Protein AF-A0A9P6AM26-F1 (afdb_monomer)

pLDDT: mean 72.9, std 22.67, range [26.33, 98.25]

Mean predicted aligned error: 14.66 Å

Sequence (384 aa):
MEQDTLSISVNWSDRNESMECTATVIKPFLPVTKSQVFLVNVHPAPGGIPSPIILKVSDPRFIEDRVSRSGDHPWSLENEVAAAERRAAVMQGDRQDDYDEDNFLDFDEVFWEEYAYRTMQLLFQSELAAYTRLRQLQGDGIPQCYGFGTLHPDIQRPVVPNAHLLDAYFNHDCASHRSDGVIHNDLHANNVIFSPAKPETPSNVYVIDFGHAGLREDESDIDWGECLYVQGDEMRVRRHLSDVGVRDPDPQRPDIFPNAPGAVVWNRWAEGKGRRWCEAAGEQWDGPGGVKLIEPIQWKPRDEVTGWPDARDAGLLAGAAPPRPGSPDFTPLSRDVVEKTELTNYCYEVFQCLGLAILAYNFGMKVDEAGQFEVPSKGEMRPE

InterPro domains:
  IPR011009 Protein kinase-like domain superfamily [SSF56112] (35-217)

Structure (mmCIF, N/CA/C/O backbone):
data_AF-A0A9P6AM26-F1
#
_entry.id   AF-A0A9P6AM26-F1
#
loop_
_atom_site.group_PDB
_atom_site.id
_atom_site.type_symbol
_atom_site.label_atom_id
_atom_site.label_alt_id
_atom_site.label_comp_id
_atom_site.label_asym_id
_atom_site.label_entity_id
_atom_site.label_seq_id
_atom_site.pdbx_PDB_ins_code
_atom_site.Cartn_x
_atom_site.Cartn_y
_atom_site.Cartn_z
_atom_site.occupancy
_atom_site.B_iso_or_equiv
_atom_site.auth_seq_id
_atom_site.auth_comp_id
_atom_site.auth_asym_id
_atom_site.auth_atom_id
_atom_site.pdbx_PDB_model_num
ATOM 1 N N . MET A 1 1 ? 12.545 25.765 12.470 1.00 50.62 1 MET A N 1
ATOM 2 C CA . MET A 1 1 ? 12.497 24.406 11.906 1.00 50.62 1 MET A CA 1
ATOM 3 C C . MET A 1 1 ? 11.560 24.503 10.731 1.00 50.62 1 MET A C 1
ATOM 5 O O . MET A 1 1 ? 10.430 24.932 10.930 1.00 50.62 1 MET A O 1
ATOM 9 N N . GLU A 1 2 ? 12.085 24.297 9.532 1.00 73.06 2 GLU A N 1
ATOM 10 C CA . GLU A 1 2 ? 11.278 24.220 8.315 1.00 73.06 2 GLU A CA 1
ATOM 11 C C . GLU A 1 2 ? 10.359 23.002 8.480 1.00 73.06 2 GLU A C 1
ATOM 13 O O . GLU A 1 2 ? 10.808 21.969 8.974 1.00 73.06 2 GLU A O 1
ATOM 18 N N . GLN A 1 3 ? 9.056 23.172 8.261 1.00 80.19 3 GLN A N 1
ATOM 19 C CA . GLN A 1 3 ? 8.136 22.039 8.321 1.00 80.19 3 GLN A CA 1
ATOM 20 C C . GLN A 1 3 ? 8.298 21.258 7.024 1.00 80.19 3 GLN A C 1
ATOM 22 O O . GLN A 1 3 ? 8.205 21.855 5.955 1.00 80.19 3 GLN A O 1
ATOM 27 N N . ASP A 1 4 ? 8.516 19.950 7.122 1.00 92.50 4 ASP A N 1
ATOM 28 C CA . ASP A 1 4 ? 8.589 19.098 5.941 1.00 92.50 4 ASP A CA 1
ATOM 29 C C . ASP A 1 4 ? 7.206 19.055 5.280 1.00 92.50 4 ASP A C 1
ATOM 31 O O . ASP A 1 4 ? 6.211 18.646 5.888 1.00 92.50 4 ASP A O 1
ATOM 35 N N . THR A 1 5 ? 7.131 19.526 4.039 1.00 95.69 5 THR A N 1
ATOM 36 C CA . THR A 1 5 ? 5.906 19.545 3.237 1.00 95.69 5 THR A CA 1
ATOM 37 C C . THR A 1 5 ? 6.046 18.619 2.043 1.00 95.69 5 THR A C 1
ATOM 39 O O . THR A 1 5 ? 7.083 18.600 1.389 1.00 95.69 5 THR A O 1
ATOM 42 N N . LEU A 1 6 ? 4.981 17.892 1.732 1.00 95.69 6 LEU A N 1
ATOM 43 C CA . LEU A 1 6 ? 4.899 16.947 0.627 1.00 95.69 6 LEU A CA 1
ATOM 44 C C . LEU A 1 6 ? 3.854 17.435 -0.378 1.00 95.69 6 LEU A C 1
ATOM 46 O O . LEU A 1 6 ? 2.752 17.808 0.024 1.00 95.69 6 LEU A O 1
ATOM 50 N N . SER A 1 7 ? 4.164 17.406 -1.671 1.00 96.50 7 SER A N 1
ATOM 51 C CA . SER A 1 7 ? 3.184 17.698 -2.727 1.00 96.50 7 SER A CA 1
ATOM 52 C C . SER A 1 7 ? 2.486 16.406 -3.144 1.00 96.50 7 SER A C 1
ATOM 54 O O . SER A 1 7 ? 3.160 15.449 -3.517 1.00 96.50 7 SER A O 1
ATOM 56 N N . ILE A 1 8 ? 1.157 16.348 -3.068 1.00 96.62 8 ILE A N 1
ATOM 57 C CA . ILE A 1 8 ? 0.370 15.147 -3.385 1.00 96.62 8 ILE A CA 1
ATOM 58 C C . ILE A 1 8 ? -0.806 15.481 -4.307 1.00 96.62 8 ILE A C 1
ATOM 60 O O . ILE A 1 8 ? -1.444 16.516 -4.142 1.00 96.62 8 ILE A O 1
ATOM 64 N N . SER A 1 9 ? -1.141 14.574 -5.219 1.00 96.44 9 SER A N 1
ATOM 65 C CA . SER A 1 9 ? -2.368 14.625 -6.023 1.00 96.44 9 SER A CA 1
ATOM 66 C C . SER A 1 9 ? -3.314 13.545 -5.526 1.00 96.44 9 SER A C 1
ATOM 68 O O . SER A 1 9 ? -2.900 12.393 -5.422 1.00 96.44 9 SER A O 1
ATOM 70 N N . VAL A 1 10 ? -4.549 13.891 -5.161 1.00 95.44 10 VAL A N 1
ATOM 71 C CA . VAL A 1 10 ? -5.476 12.974 -4.477 1.00 95.44 10 VAL A CA 1
ATOM 72 C C . VAL A 1 10 ? -6.801 12.878 -5.222 1.00 95.44 10 VAL A C 1
ATOM 74 O O . VAL A 1 10 ? -7.475 13.887 -5.424 1.00 95.44 10 VAL A O 1
ATOM 77 N N . ASN A 1 11 ? -7.216 11.649 -5.528 1.00 94.56 11 ASN A N 1
ATOM 78 C CA . ASN A 1 11 ? -8.581 11.287 -5.897 1.00 94.56 11 ASN A CA 1
ATOM 79 C C . ASN A 1 11 ? -9.367 10.956 -4.624 1.00 94.56 11 ASN A C 1
ATOM 81 O O . ASN A 1 11 ? -9.056 9.996 -3.914 1.00 94.56 11 ASN A O 1
ATOM 85 N N . TRP A 1 12 ? -10.380 11.758 -4.315 1.00 91.62 12 TRP A N 1
ATOM 86 C CA . TRP A 1 12 ? -11.171 11.597 -3.095 1.00 91.62 12 TRP A CA 1
ATOM 87 C C . TRP A 1 12 ? -12.266 10.546 -3.286 1.00 91.62 12 TRP A C 1
ATOM 89 O O . TRP A 1 12 ? -13.022 10.620 -4.246 1.00 91.62 12 TRP A O 1
ATOM 99 N N . SER A 1 13 ? -12.428 9.609 -2.351 1.00 87.31 13 SER A N 1
ATOM 100 C CA . SER A 1 13 ? -13.360 8.472 -2.488 1.00 87.31 13 SER A CA 1
ATOM 101 C C . SER A 1 13 ? -14.826 8.882 -2.714 1.00 87.31 13 SER A C 1
ATOM 103 O O . SER A 1 13 ? -15.601 8.146 -3.327 1.00 87.31 13 SER A O 1
ATOM 105 N N . ASP A 1 14 ? -15.208 10.071 -2.239 1.00 87.06 14 ASP A N 1
ATOM 106 C CA . ASP A 1 14 ? -16.565 10.615 -2.358 1.00 87.06 14 ASP A CA 1
ATOM 107 C C . ASP A 1 14 ? -16.704 11.685 -3.458 1.00 87.06 14 ASP A C 1
ATOM 109 O O . ASP A 1 14 ? -17.767 12.296 -3.597 1.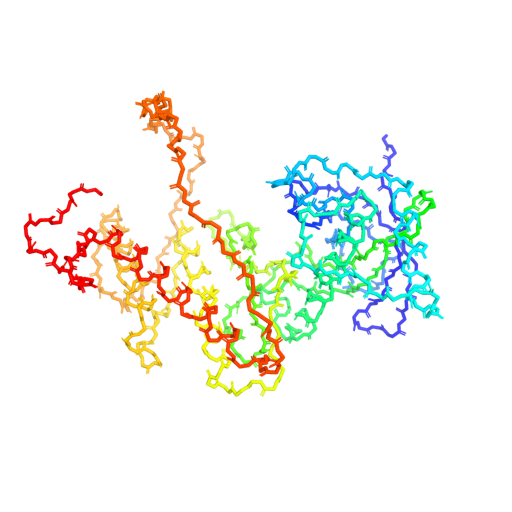00 87.06 14 ASP A O 1
ATOM 113 N N . ARG A 1 15 ? -15.648 11.952 -4.242 1.00 85.19 15 ARG A N 1
ATOM 114 C CA . ARG A 1 15 ? -15.653 12.973 -5.302 1.00 85.19 15 ARG A CA 1
ATOM 115 C C . ARG A 1 15 ? -15.013 12.430 -6.571 1.00 85.19 15 ARG A C 1
ATOM 117 O O . ARG A 1 15 ? -13.936 11.860 -6.541 1.00 85.19 15 ARG A O 1
ATOM 124 N N . ASN A 1 16 ? -15.622 12.689 -7.721 1.00 85.75 16 ASN A N 1
ATOM 125 C CA . ASN A 1 16 ? -15.049 12.289 -9.009 1.00 85.75 16 ASN A CA 1
ATOM 126 C C . ASN A 1 16 ? -14.006 13.304 -9.527 1.00 85.75 16 ASN A C 1
ATOM 128 O O . ASN A 1 16 ? -13.979 13.622 -10.714 1.00 85.75 16 ASN A O 1
ATOM 132 N N . GLU A 1 17 ? -13.215 13.884 -8.622 1.00 88.94 17 GLU A N 1
ATOM 133 C CA . GLU A 1 17 ? -12.269 14.966 -8.902 1.00 88.94 17 GLU A CA 1
ATOM 134 C C . GLU A 1 17 ? -10.922 14.666 -8.237 1.00 88.94 17 GLU A C 1
ATOM 136 O O . GLU A 1 17 ? -10.869 14.367 -7.039 1.00 88.94 17 GLU A O 1
ATOM 141 N N . SER A 1 18 ? -9.843 14.781 -9.017 1.00 92.88 18 SER A N 1
ATOM 142 C CA . SER A 1 18 ? -8.477 14.817 -8.490 1.00 92.88 18 SER A CA 1
ATOM 143 C C . SER A 1 18 ? -8.132 16.236 -8.042 1.00 92.88 18 SER A C 1
ATOM 145 O O . SER A 1 18 ? -8.492 17.205 -8.718 1.00 92.88 18 SER A O 1
ATOM 147 N N . MET A 1 19 ? -7.427 16.369 -6.921 1.00 94.50 19 MET A N 1
ATOM 148 C CA . MET A 1 19 ? -6.996 17.658 -6.390 1.00 94.50 19 MET A CA 1
ATOM 149 C C . MET A 1 19 ? -5.535 17.628 -5.947 1.00 94.50 19 MET A C 1
ATOM 151 O O . MET A 1 19 ? -5.129 16.773 -5.160 1.00 94.50 19 MET A O 1
ATOM 155 N N . GLU A 1 20 ? -4.779 18.631 -6.390 1.00 95.94 20 GLU A N 1
ATOM 156 C CA . GLU A 1 20 ? -3.434 18.909 -5.890 1.00 95.94 20 GLU A CA 1
ATOM 157 C C . GLU A 1 20 ? -3.505 19.491 -4.475 1.00 95.94 20 GLU A C 1
ATOM 159 O O . GLU A 1 20 ? -4.218 20.465 -4.215 1.00 95.94 20 GLU A O 1
ATOM 164 N N . CYS A 1 21 ? -2.753 18.890 -3.562 1.00 95.56 21 CYS A N 1
ATOM 165 C CA . CYS A 1 21 ? -2.689 19.255 -2.158 1.00 95.56 21 CYS A CA 1
ATOM 166 C C . CYS A 1 21 ? -1.232 19.305 -1.685 1.00 95.56 21 CYS A C 1
ATOM 168 O O . CYS A 1 21 ? -0.339 18.653 -2.221 1.00 95.56 21 CYS A O 1
ATOM 170 N N . THR A 1 22 ? -1.002 20.033 -0.602 1.00 96.12 22 THR A N 1
ATOM 171 C CA . THR A 1 22 ? 0.229 19.985 0.179 1.00 96.12 22 THR A CA 1
ATOM 172 C C . THR A 1 22 ? -0.061 19.303 1.508 1.00 96.12 22 THR A C 1
ATOM 174 O O . THR A 1 22 ? -0.995 19.682 2.212 1.00 96.12 22 THR A O 1
ATOM 177 N N . ALA A 1 23 ? 0.732 18.302 1.869 1.00 96.62 23 ALA A N 1
ATOM 178 C CA . ALA A 1 23 ? 0.667 17.629 3.155 1.00 96.62 23 ALA A CA 1
ATOM 179 C C . ALA A 1 23 ? 1.847 18.064 4.031 1.00 96.62 23 ALA A C 1
ATOM 181 O O . ALA A 1 23 ? 3.001 17.789 3.715 1.00 96.62 23 ALA A O 1
ATOM 182 N N . THR A 1 24 ? 1.565 18.735 5.143 1.00 96.75 24 THR A N 1
ATOM 183 C CA . THR A 1 24 ? 2.573 19.098 6.142 1.00 96.75 24 THR A CA 1
ATOM 184 C C . THR A 1 24 ? 2.771 17.933 7.100 1.00 96.75 24 THR A C 1
ATOM 186 O O . THR A 1 24 ? 1.826 17.529 7.785 1.00 96.75 24 THR A O 1
ATOM 189 N N . VAL A 1 25 ? 3.990 17.399 7.175 1.00 95.56 25 VAL A N 1
ATOM 190 C CA . VAL A 1 25 ? 4.318 16.255 8.030 1.00 95.56 25 VAL A CA 1
ATOM 191 C C . VAL A 1 25 ? 4.349 16.685 9.494 1.00 95.56 25 VAL A C 1
ATOM 193 O O . VAL A 1 25 ? 5.102 17.570 9.892 1.00 95.56 25 VAL A O 1
ATOM 196 N N . ILE A 1 26 ? 3.525 16.032 10.314 1.00 94.81 26 ILE A N 1
ATOM 197 C CA . ILE A 1 26 ? 3.546 16.174 11.775 1.00 94.81 26 ILE A CA 1
ATOM 198 C C . ILE A 1 26 ? 4.496 15.143 12.376 1.00 94.81 26 ILE A C 1
ATOM 200 O O . ILE A 1 26 ? 5.293 15.466 13.256 1.00 94.81 26 ILE A O 1
ATOM 204 N N . LYS A 1 27 ? 4.376 13.884 11.939 1.00 92.25 27 LYS A N 1
ATOM 205 C CA . LYS A 1 27 ? 5.141 12.768 12.497 1.00 92.25 27 LYS A CA 1
ATOM 206 C C . LYS A 1 27 ? 5.308 11.637 11.476 1.00 92.25 27 LYS A C 1
ATOM 208 O O . LYS A 1 27 ? 4.296 11.136 10.995 1.00 92.25 27 LYS A O 1
ATOM 213 N N . PRO A 1 28 ? 6.535 11.167 11.201 1.00 91.44 28 PRO A N 1
ATOM 214 C CA . PRO A 1 28 ? 6.749 9.899 10.511 1.00 91.44 28 PRO A CA 1
ATOM 215 C C . PRO A 1 28 ? 6.573 8.710 11.471 1.00 91.44 28 PRO A C 1
ATOM 217 O O . PRO A 1 28 ? 6.929 8.785 12.652 1.00 91.44 28 PRO A O 1
ATOM 220 N N . PHE A 1 29 ? 6.058 7.595 10.960 1.00 86.81 29 PHE A N 1
ATOM 221 C CA . PHE A 1 29 ? 6.019 6.307 11.649 1.00 86.81 29 PHE A CA 1
ATOM 222 C C . PHE A 1 29 ? 7.056 5.373 11.019 1.00 86.81 29 PHE A C 1
ATOM 224 O O . PHE A 1 29 ? 7.062 5.166 9.808 1.00 86.81 29 PHE A O 1
ATOM 231 N N . LEU A 1 30 ? 7.950 4.835 11.850 1.00 75.88 30 LEU A N 1
ATOM 232 C CA . LEU A 1 30 ? 9.010 3.909 11.456 1.00 75.88 30 LEU A CA 1
ATOM 233 C C . LEU A 1 30 ? 9.105 2.761 12.475 1.00 75.88 30 LEU A C 1
ATOM 235 O O . LEU A 1 30 ? 8.914 3.017 13.669 1.00 75.88 30 LEU A O 1
ATOM 239 N N . PRO A 1 31 ? 9.496 1.548 12.048 1.00 59.25 31 PRO A N 1
ATOM 240 C CA . PRO A 1 31 ? 9.542 1.076 10.664 1.00 59.25 31 PRO A CA 1
ATOM 241 C C . PRO A 1 31 ? 8.143 0.665 10.183 1.00 59.25 31 PRO A C 1
ATOM 243 O O . PRO A 1 31 ? 7.320 0.208 10.972 1.00 59.25 31 PRO A O 1
ATOM 246 N N . VAL A 1 32 ? 7.893 0.792 8.886 1.00 65.19 32 VAL A N 1
ATOM 247 C CA . VAL A 1 32 ? 6.760 0.138 8.229 1.00 65.19 32 VAL A CA 1
ATOM 248 C C . VAL A 1 32 ? 7.364 -0.685 7.095 1.00 65.19 32 VAL A C 1
ATOM 250 O O . VAL A 1 32 ? 8.219 -0.197 6.360 1.00 65.19 32 VAL A O 1
ATOM 253 N N . THR A 1 33 ? 7.015 -1.966 7.050 1.00 70.62 33 THR A N 1
ATOM 254 C CA . THR A 1 33 ? 7.727 -3.028 6.318 1.00 70.62 33 THR A CA 1
ATOM 255 C C . THR A 1 33 ? 7.758 -2.798 4.805 1.00 70.62 33 THR A C 1
ATOM 257 O O . THR A 1 33 ? 8.752 -3.104 4.152 1.00 70.62 33 THR A O 1
ATOM 260 N N . LYS A 1 34 ? 6.711 -2.199 4.219 1.00 87.00 34 LYS A N 1
ATOM 261 C CA . LYS A 1 34 ? 6.616 -2.016 2.752 1.00 87.00 34 LYS A CA 1
ATOM 262 C C . LYS A 1 34 ? 6.170 -0.630 2.283 1.00 87.00 34 LYS A C 1
ATOM 264 O O . LYS A 1 34 ? 6.058 -0.386 1.089 1.00 87.00 34 LYS A O 1
ATOM 269 N N . SER A 1 35 ? 5.911 0.300 3.196 1.00 91.19 35 SER A N 1
ATOM 270 C CA . SER A 1 35 ? 5.458 1.661 2.867 1.00 91.19 35 SER A CA 1
ATOM 271 C C . SER A 1 35 ? 6.016 2.663 3.870 1.00 91.19 35 SER A C 1
ATOM 273 O O . SER A 1 35 ? 6.487 2.266 4.926 1.00 91.19 35 SER A O 1
ATOM 275 N N . GLN A 1 36 ? 5.993 3.961 3.569 1.00 92.25 36 GLN A N 1
ATOM 276 C CA . GLN A 1 36 ? 6.189 4.978 4.607 1.00 92.25 36 GLN A CA 1
ATOM 277 C C . GLN A 1 36 ? 4.833 5.455 5.102 1.00 92.25 36 GLN A C 1
ATOM 279 O O . GLN A 1 36 ? 3.920 5.657 4.305 1.00 92.25 36 GLN A O 1
ATOM 284 N N . VAL A 1 37 ? 4.705 5.686 6.404 1.00 93.00 37 VAL A N 1
ATOM 285 C CA . VAL A 1 37 ? 3.462 6.187 6.992 1.00 93.00 37 VAL A CA 1
ATOM 286 C C . VAL A 1 37 ? 3.751 7.484 7.729 1.00 93.00 37 VAL A C 1
ATOM 288 O O . VAL A 1 37 ? 4.703 7.581 8.503 1.00 93.00 37 VAL A O 1
ATOM 291 N N . PHE A 1 38 ? 2.915 8.488 7.500 1.00 93.38 38 PHE A N 1
ATOM 292 C CA . PHE A 1 38 ? 3.043 9.817 8.078 1.00 93.38 38 PHE A CA 1
ATOM 293 C C . PHE A 1 38 ? 1.716 10.249 8.695 1.00 93.38 38 PHE A C 1
ATOM 295 O O . PHE A 1 38 ? 0.657 10.025 8.124 1.00 93.38 38 PHE A O 1
ATOM 302 N N . LEU A 1 39 ? 1.768 10.924 9.838 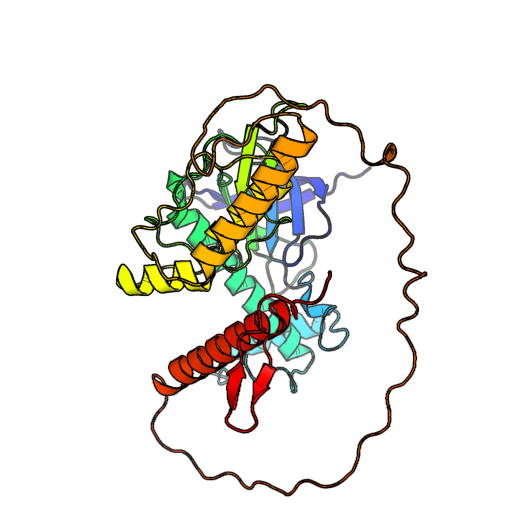1.00 93.88 39 LEU A N 1
ATOM 303 C CA . LEU A 1 39 ? 0.678 11.764 10.318 1.00 93.88 39 LEU A CA 1
ATOM 304 C C . LEU A 1 39 ? 0.868 13.149 9.702 1.00 93.88 39 LEU A C 1
ATOM 306 O O . LEU A 1 39 ? 1.922 13.761 9.904 1.00 93.88 39 LEU A O 1
ATOM 310 N N . VAL A 1 40 ? -0.119 13.643 8.962 1.00 95.69 40 VAL A N 1
ATOM 311 C CA . VAL A 1 40 ? -0.017 14.891 8.194 1.00 95.69 40 VAL A CA 1
ATOM 312 C C . VAL A 1 40 ? -1.230 15.799 8.400 1.00 95.69 40 VAL A C 1
ATOM 314 O O . VAL A 1 40 ? -2.310 15.346 8.779 1.00 95.69 40 VAL A O 1
ATOM 317 N N . ASN A 1 41 ? -1.058 17.090 8.116 1.00 95.69 41 ASN A N 1
ATOM 318 C CA . ASN A 1 41 ? -2.162 18.012 7.833 1.00 95.69 41 ASN A CA 1
ATOM 319 C C . ASN A 1 41 ? -2.200 18.282 6.326 1.00 95.69 41 ASN A C 1
ATOM 321 O O . ASN A 1 41 ? -1.174 18.641 5.754 1.00 95.69 41 ASN A O 1
ATOM 325 N N . VAL A 1 42 ? -3.359 18.130 5.686 1.00 95.75 42 VAL A N 1
ATOM 326 C CA . VAL A 1 42 ? -3.515 18.322 4.233 1.00 95.75 42 VAL A CA 1
ATOM 327 C C . VAL A 1 42 ? -4.109 19.702 3.932 1.00 95.75 42 VAL A C 1
ATOM 329 O O . VAL A 1 42 ? -5.052 20.142 4.591 1.00 95.75 42 VAL A O 1
ATOM 332 N N . HIS A 1 43 ? -3.570 20.394 2.928 1.00 95.31 43 HIS A N 1
ATOM 333 C CA . HIS A 1 43 ? -3.941 21.755 2.546 1.00 95.31 43 HIS A CA 1
ATOM 334 C C . HIS A 1 43 ? -4.033 21.915 1.011 1.00 95.31 43 HIS A C 1
ATOM 336 O O . HIS A 1 43 ? -3.058 21.623 0.329 1.00 95.31 43 HIS A O 1
ATOM 342 N N . PRO A 1 44 ? -5.142 22.432 0.449 1.00 92.94 44 PRO A N 1
ATOM 343 C CA . PRO A 1 44 ? -6.422 22.627 1.120 1.00 92.94 44 PRO A CA 1
ATOM 344 C C . PRO A 1 44 ? -7.043 21.268 1.478 1.00 92.94 44 PRO A C 1
ATOM 346 O O . PRO A 1 44 ? -7.075 20.365 0.651 1.00 92.94 44 PRO A O 1
ATOM 349 N N . ALA A 1 45 ? -7.563 21.121 2.698 1.00 84.00 45 ALA A N 1
ATOM 350 C CA . ALA A 1 45 ? -8.383 19.963 3.036 1.00 84.00 45 ALA A CA 1
ATOM 351 C C . ALA A 1 45 ? -9.792 20.180 2.465 1.00 84.00 45 ALA A C 1
ATOM 353 O O . ALA A 1 45 ? -10.435 21.185 2.801 1.00 84.00 45 ALA A O 1
ATOM 354 N N . PRO A 1 46 ? -10.313 19.273 1.627 1.00 85.50 46 PRO A N 1
ATOM 355 C CA . PRO A 1 46 ? -11.732 19.270 1.329 1.00 85.50 46 PRO A CA 1
ATOM 356 C C . PRO A 1 46 ? -12.548 19.156 2.627 1.00 85.50 46 PRO A C 1
ATOM 358 O O . PRO A 1 46 ? -12.153 18.485 3.580 1.00 85.50 46 PRO A O 1
ATOM 361 N N . GLY A 1 47 ? -13.704 19.823 2.678 1.00 86.88 47 GLY A N 1
ATOM 362 C CA . GLY A 1 47 ? -14.586 19.735 3.844 1.00 86.88 47 GLY A CA 1
ATOM 363 C C . GLY A 1 47 ? -14.967 18.283 4.158 1.00 86.88 47 GLY A C 1
ATOM 364 O O . GLY A 1 47 ? -15.326 17.541 3.243 1.00 86.88 47 GLY A O 1
ATOM 365 N N . GLY A 1 48 ? -14.900 17.914 5.442 1.00 85.88 48 GLY A N 1
ATOM 366 C CA . GLY A 1 48 ? -15.251 16.582 5.951 1.00 85.88 48 GLY A CA 1
ATOM 367 C C . GLY A 1 48 ? -14.066 15.654 6.229 1.00 85.88 48 GLY A C 1
ATOM 368 O O . GLY A 1 48 ? -14.269 14.612 6.838 1.00 85.88 48 GLY A O 1
ATOM 369 N N . ILE A 1 49 ? -12.845 16.028 5.839 1.00 89.62 49 ILE A N 1
ATOM 370 C CA . ILE A 1 49 ? -11.648 15.218 6.100 1.00 89.62 49 ILE A CA 1
ATOM 371 C C . ILE A 1 49 ? -11.051 15.578 7.465 1.00 89.62 49 ILE A C 1
ATOM 373 O O . ILE A 1 49 ? -10.902 16.770 7.764 1.00 89.62 49 ILE A O 1
ATOM 3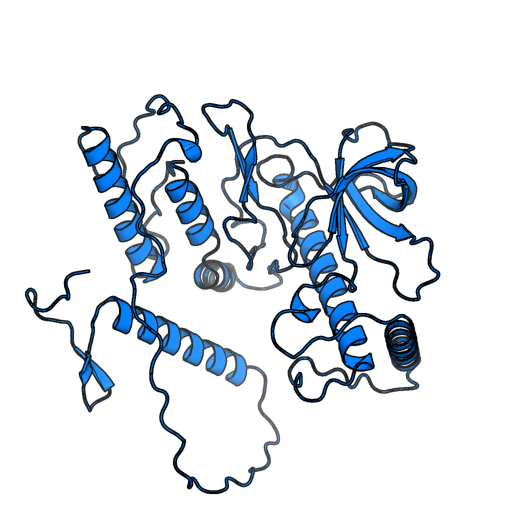77 N N . PRO A 1 50 ? -10.714 14.583 8.304 1.00 91.19 50 PRO A N 1
ATOM 378 C CA . PRO A 1 50 ? -10.082 14.827 9.590 1.00 91.19 50 PRO A CA 1
ATOM 379 C C . PRO A 1 50 ? -8.694 15.446 9.404 1.00 91.19 50 PRO A C 1
ATOM 381 O O . PRO A 1 50 ? -7.979 15.170 8.445 1.00 91.19 50 PRO A O 1
ATOM 384 N N . SER A 1 51 ? -8.305 16.295 10.351 1.00 90.75 51 SER A N 1
ATOM 385 C CA . SER A 1 51 ? -6.950 16.831 10.454 1.00 90.75 51 SER A CA 1
ATOM 386 C C . SER A 1 51 ? -6.540 16.736 11.924 1.00 90.75 51 SER A C 1
ATOM 388 O O . SER A 1 51 ? -7.205 17.349 12.766 1.00 90.75 51 SER A O 1
ATOM 390 N N . PRO A 1 52 ? -5.485 15.980 12.264 1.00 93.94 52 PRO A N 1
ATOM 391 C CA . PRO A 1 52 ? -4.551 15.308 11.353 1.00 93.94 52 PRO A CA 1
ATOM 392 C C . PRO A 1 52 ? -5.109 14.027 10.702 1.00 93.94 52 PRO A C 1
ATOM 394 O O . PRO A 1 52 ? -6.101 13.474 11.171 1.00 93.94 52 PRO A O 1
ATOM 397 N N . ILE A 1 53 ? -4.441 13.554 9.645 1.00 94.12 53 ILE A N 1
ATOM 398 C CA . ILE A 1 53 ? -4.780 12.339 8.881 1.00 94.12 53 ILE A CA 1
ATOM 399 C C . ILE A 1 53 ? -3.532 11.478 8.626 1.00 94.12 53 ILE A C 1
ATOM 401 O O . ILE A 1 53 ? -2.410 11.991 8.649 1.00 94.12 53 ILE A O 1
ATOM 405 N N . ILE A 1 54 ? -3.707 10.175 8.393 1.00 94.50 54 ILE A N 1
ATOM 406 C CA . ILE A 1 54 ? -2.620 9.273 8.005 1.00 94.50 54 ILE A CA 1
ATOM 407 C C . ILE A 1 54 ? -2.414 9.323 6.489 1.00 94.50 54 ILE A C 1
ATOM 409 O O . ILE A 1 54 ? -3.342 9.115 5.714 1.00 94.50 54 ILE A O 1
ATOM 413 N N . LEU A 1 55 ? -1.174 9.558 6.073 1.00 95.38 55 LEU A N 1
ATOM 414 C CA . LEU A 1 55 ? -0.698 9.426 4.702 1.00 95.38 55 LEU A CA 1
ATOM 415 C C . LEU A 1 55 ? 0.225 8.206 4.625 1.00 95.38 55 LEU A C 1
ATOM 417 O O . LEU A 1 55 ? 1.320 8.227 5.186 1.00 95.38 55 LEU A O 1
ATOM 421 N N . LYS A 1 56 ? -0.207 7.155 3.928 1.00 95.50 56 LYS A N 1
ATOM 422 C CA . LYS A 1 56 ? 0.614 5.971 3.627 1.00 95.50 56 LYS A CA 1
ATOM 423 C C . LYS A 1 56 ? 1.136 6.083 2.198 1.00 95.50 56 LYS A C 1
ATOM 425 O O . LYS A 1 56 ? 0.342 6.297 1.292 1.00 95.50 56 LYS A O 1
ATOM 430 N N . VAL A 1 57 ? 2.443 5.949 1.995 1.00 95.88 57 VAL A N 1
ATOM 431 C CA . VAL A 1 57 ? 3.127 6.113 0.705 1.00 95.88 57 VAL A CA 1
ATOM 432 C C . VAL A 1 57 ? 3.817 4.810 0.308 1.00 95.88 57 VAL A C 1
ATOM 434 O O . VAL A 1 57 ? 4.711 4.332 1.011 1.00 95.88 57 VAL A O 1
ATOM 437 N N . SER A 1 58 ? 3.445 4.269 -0.848 1.00 95.56 58 SER A N 1
ATOM 438 C CA . SER A 1 58 ? 4.043 3.076 -1.455 1.00 95.56 58 SER A CA 1
ATOM 439 C C . SER A 1 58 ? 5.174 3.486 -2.404 1.00 95.56 58 SER A C 1
ATOM 441 O O . SER A 1 58 ? 4.990 3.563 -3.619 1.00 95.56 58 SER A O 1
ATOM 443 N N . ASP A 1 59 ? 6.344 3.810 -1.842 1.00 95.44 59 ASP A N 1
ATOM 444 C CA . ASP A 1 59 ? 7.553 4.146 -2.612 1.00 95.44 59 ASP A CA 1
ATOM 445 C C . ASP A 1 59 ? 8.521 2.944 -2.653 1.00 95.44 59 ASP A C 1
ATOM 447 O O . ASP A 1 59 ? 9.023 2.549 -1.594 1.00 95.44 59 ASP A O 1
ATOM 451 N N . PRO A 1 60 ? 8.843 2.403 -3.848 1.00 95.06 60 PRO A N 1
ATOM 452 C CA . PRO A 1 60 ? 9.749 1.261 -4.025 1.00 95.06 60 PRO A CA 1
ATOM 453 C C . PRO A 1 60 ? 11.129 1.398 -3.383 1.00 95.06 60 PRO A C 1
ATOM 455 O O . PRO A 1 60 ? 11.808 0.392 -3.178 1.00 95.06 60 PRO A O 1
ATOM 458 N N . ARG A 1 61 ? 11.571 2.617 -3.052 1.00 93.00 61 ARG A N 1
ATOM 459 C CA . ARG A 1 61 ? 12.841 2.860 -2.346 1.00 93.00 61 ARG A CA 1
ATOM 460 C C . ARG A 1 61 ? 12.901 2.233 -0.959 1.00 93.00 61 ARG A C 1
ATOM 462 O O . ARG A 1 61 ? 13.992 1.959 -0.473 1.00 93.00 61 ARG A O 1
ATOM 469 N N . PHE A 1 62 ? 11.749 2.046 -0.322 1.00 90.44 62 PHE A N 1
ATOM 470 C CA . PHE A 1 62 ? 11.658 1.687 1.093 1.00 90.44 62 PHE A CA 1
ATOM 471 C C . PHE A 1 62 ? 11.052 0.300 1.327 1.00 90.44 62 PHE A C 1
ATOM 473 O O . PHE A 1 62 ? 10.666 -0.006 2.450 1.00 90.44 62 PHE A O 1
ATOM 480 N N . ILE A 1 63 ? 10.961 -0.537 0.290 1.00 90.06 63 ILE A N 1
ATOM 481 C CA . ILE A 1 63 ? 10.556 -1.935 0.457 1.00 90.06 63 ILE A CA 1
ATOM 482 C C . ILE A 1 63 ? 11.623 -2.697 1.265 1.00 90.06 63 ILE A C 1
ATOM 484 O O . ILE A 1 63 ? 12.813 -2.634 0.946 1.00 90.06 63 ILE A O 1
ATOM 488 N N . GLU A 1 64 ? 11.212 -3.423 2.309 1.00 87.56 64 GLU A N 1
ATOM 489 C CA . GLU A 1 64 ? 12.121 -4.197 3.174 1.00 87.56 64 GLU A CA 1
ATOM 490 C C . GLU A 1 64 ? 12.910 -5.294 2.446 1.00 87.56 64 GLU A C 1
ATOM 492 O O . GLU A 1 64 ? 13.980 -5.703 2.910 1.00 87.56 64 GLU A O 1
ATOM 497 N N . ASP A 1 65 ? 12.411 -5.766 1.301 1.00 85.50 65 ASP A N 1
ATOM 498 C CA . ASP A 1 65 ? 13.053 -6.792 0.475 1.00 85.50 65 ASP A CA 1
ATOM 499 C C . ASP A 1 65 ? 14.470 -6.367 0.048 1.00 85.50 65 ASP A C 1
ATOM 501 O O . ASP A 1 65 ? 15.340 -7.217 -0.128 1.00 85.50 65 ASP A O 1
ATOM 505 N N . ARG A 1 66 ? 14.744 -5.053 -0.012 1.00 86.00 66 ARG A N 1
ATOM 506 C CA . ARG A 1 66 ? 16.077 -4.497 -0.312 1.00 86.00 66 ARG A CA 1
ATOM 507 C C . ARG A 1 66 ? 17.141 -4.809 0.740 1.00 86.00 66 ARG A C 1
ATOM 509 O O . ARG A 1 66 ? 18.322 -4.646 0.449 1.00 86.00 66 ARG A O 1
ATOM 516 N N . VAL A 1 67 ? 16.730 -5.193 1.952 1.00 78.44 67 VAL A N 1
ATOM 517 C CA . VAL A 1 67 ? 17.619 -5.402 3.109 1.00 78.44 67 VAL A CA 1
ATOM 518 C C . VAL A 1 67 ? 17.615 -6.861 3.585 1.00 78.44 67 VAL A C 1
ATOM 520 O O . VAL A 1 67 ? 18.521 -7.274 4.304 1.00 78.44 67 VAL A O 1
ATOM 523 N N . SER A 1 68 ? 16.598 -7.663 3.244 1.00 65.06 68 SER A N 1
ATOM 524 C CA . SER A 1 68 ? 16.244 -8.801 4.105 1.00 65.06 68 SER A CA 1
ATOM 525 C C . SER A 1 68 ? 16.581 -10.219 3.625 1.00 65.06 68 SER A C 1
ATOM 527 O O . SER A 1 68 ? 16.553 -11.100 4.485 1.00 65.06 68 SER A O 1
ATOM 529 N N . ARG A 1 69 ? 16.946 -10.516 2.361 1.00 58.59 69 ARG A N 1
ATOM 530 C CA . ARG A 1 69 ? 17.206 -11.931 1.958 1.00 58.59 69 ARG A CA 1
ATOM 531 C C . ARG A 1 69 ? 18.244 -12.219 0.862 1.00 58.59 69 ARG A C 1
ATOM 533 O O . ARG A 1 69 ? 18.763 -13.333 0.856 1.00 58.59 69 ARG A O 1
ATOM 540 N N . SER A 1 70 ? 18.586 -11.272 -0.010 1.00 60.72 70 SER A N 1
ATOM 541 C CA . SER A 1 70 ? 19.304 -11.586 -1.268 1.00 60.72 70 SER A CA 1
ATOM 542 C C . SER A 1 70 ? 20.652 -10.875 -1.432 1.00 60.72 70 SER A C 1
ATOM 544 O O . SER A 1 70 ? 21.349 -11.087 -2.420 1.00 60.72 70 SER A O 1
ATOM 546 N N . GLY A 1 71 ? 21.035 -10.064 -0.446 1.00 71.44 71 GLY A N 1
ATOM 547 C CA . GLY A 1 71 ? 22.100 -9.071 -0.566 1.00 71.44 71 GLY A CA 1
ATOM 548 C C . GLY A 1 71 ? 21.535 -7.656 -0.460 1.00 71.44 71 GLY A C 1
ATOM 549 O O . GLY A 1 71 ? 20.321 -7.457 -0.514 1.00 71.44 71 GLY A O 1
ATOM 550 N N . ASP A 1 72 ? 22.421 -6.682 -0.264 1.00 82.00 72 ASP A N 1
ATOM 551 C CA . ASP A 1 72 ? 22.037 -5.273 -0.255 1.00 82.00 72 ASP A CA 1
ATOM 552 C C . ASP A 1 72 ? 21.795 -4.830 -1.704 1.00 82.00 72 ASP A C 1
ATOM 554 O O . ASP A 1 72 ? 22.736 -4.752 -2.497 1.00 82.00 72 ASP A O 1
ATOM 558 N N . HIS A 1 73 ? 20.543 -4.514 -2.040 1.00 89.62 73 HIS A N 1
ATOM 559 C CA . HIS A 1 73 ? 20.162 -3.919 -3.328 1.00 89.62 73 HIS A CA 1
ATOM 560 C C . HIS A 1 73 ? 19.751 -2.455 -3.111 1.00 89.62 73 HIS A C 1
ATOM 562 O O . HIS A 1 73 ? 18.553 -2.124 -3.122 1.00 89.62 73 HIS A O 1
ATOM 568 N N . PRO A 1 74 ? 20.726 -1.563 -2.826 1.00 92.12 74 PRO A N 1
ATOM 569 C CA . PRO A 1 74 ? 20.434 -0.170 -2.552 1.00 92.12 74 PRO A CA 1
ATOM 570 C C . PRO A 1 74 ? 19.799 0.469 -3.779 1.00 92.12 74 PRO A C 1
ATOM 572 O O . PRO A 1 74 ? 20.220 0.253 -4.913 1.00 92.12 74 PRO A O 1
ATOM 575 N N . TRP A 1 75 ? 18.791 1.294 -3.530 1.00 94.81 75 TRP A N 1
ATOM 576 C CA . TRP A 1 75 ? 18.169 2.060 -4.592 1.00 94.81 75 TRP A CA 1
ATOM 577 C C . TRP A 1 75 ? 19.171 3.008 -5.260 1.00 94.81 75 TRP A C 1
ATOM 579 O O . TRP A 1 75 ? 19.944 3.688 -4.575 1.00 94.81 75 TRP A O 1
ATOM 589 N N . SER A 1 76 ? 19.097 3.113 -6.587 1.00 95.75 76 SER A N 1
ATOM 590 C CA . SER A 1 76 ? 19.793 4.142 -7.359 1.00 95.75 76 SER A CA 1
ATOM 591 C C . SER A 1 76 ? 18.861 4.769 -8.399 1.00 95.75 76 SER A C 1
ATOM 593 O O . SER A 1 76 ? 18.021 4.101 -9.003 1.00 95.75 76 SER A O 1
ATOM 595 N N . LEU A 1 77 ? 19.015 6.078 -8.627 1.00 96.44 77 LEU A N 1
ATOM 596 C CA . LEU A 1 77 ? 18.240 6.784 -9.651 1.00 96.44 77 LEU A CA 1
ATOM 597 C C . LEU A 1 77 ? 18.543 6.249 -11.059 1.00 96.44 77 LEU A C 1
ATOM 599 O O . LEU A 1 77 ? 17.645 6.179 -11.888 1.00 96.44 77 LEU A O 1
ATOM 603 N N . GLU A 1 78 ? 19.795 5.870 -11.320 1.00 97.44 78 GLU A N 1
ATOM 604 C CA . GLU A 1 78 ? 20.230 5.321 -12.608 1.00 97.44 78 GLU A CA 1
ATOM 605 C C . GLU A 1 78 ? 19.502 4.011 -12.933 1.00 97.44 78 GLU A C 1
ATOM 607 O O . GLU A 1 78 ? 18.918 3.887 -14.010 1.00 97.44 78 GLU A O 1
ATOM 612 N N . ASN A 1 79 ? 19.444 3.081 -11.975 1.00 97.31 79 ASN A N 1
ATOM 613 C CA . ASN A 1 79 ? 18.764 1.801 -12.162 1.00 97.31 79 ASN A CA 1
ATOM 614 C C . ASN A 1 79 ? 17.244 1.982 -12.280 1.00 97.31 79 ASN A C 1
ATOM 616 O O . ASN A 1 79 ? 16.611 1.316 -13.095 1.00 97.31 79 ASN A O 1
ATOM 620 N N . GLU A 1 80 ? 16.650 2.919 -11.530 1.00 97.56 80 GLU A N 1
ATOM 621 C CA . GLU A 1 80 ? 15.218 3.224 -11.634 1.00 97.56 80 GLU A CA 1
ATOM 622 C C . GLU A 1 80 ? 14.854 3.811 -13.011 1.00 97.56 80 GLU A C 1
ATOM 624 O O . GLU A 1 80 ? 13.818 3.458 -13.582 1.00 97.56 80 GLU A O 1
ATOM 629 N N . VAL A 1 81 ? 15.711 4.677 -13.568 1.00 97.62 81 VAL A N 1
ATOM 630 C CA . VAL A 1 81 ? 15.570 5.208 -14.936 1.00 97.62 81 VAL A CA 1
ATOM 631 C C . VAL A 1 81 ? 15.698 4.091 -15.964 1.00 97.62 81 VAL A C 1
ATOM 633 O O . VAL A 1 81 ? 14.806 3.953 -16.800 1.00 97.62 81 VAL A O 1
ATOM 636 N N . ALA A 1 82 ? 16.725 3.247 -15.864 1.00 97.81 82 ALA A N 1
ATOM 637 C CA . ALA A 1 82 ? 16.905 2.115 -16.770 1.00 97.81 82 ALA A CA 1
ATOM 638 C C . ALA A 1 82 ? 15.720 1.129 -16.718 1.00 97.81 82 ALA A C 1
ATOM 640 O O . ALA A 1 82 ? 15.249 0.659 -17.758 1.00 97.81 82 ALA A O 1
ATOM 641 N N . ALA A 1 83 ? 15.182 0.852 -15.525 1.00 97.62 83 ALA A N 1
ATOM 642 C CA . ALA A 1 83 ? 14.002 0.006 -15.355 1.00 97.62 83 ALA A CA 1
ATOM 643 C C . ALA A 1 83 ? 12.762 0.646 -15.996 1.00 97.62 83 ALA A C 1
ATOM 645 O O . ALA A 1 83 ? 12.014 -0.013 -16.719 1.00 97.62 83 ALA A O 1
ATOM 646 N N . ALA A 1 84 ? 12.565 1.955 -15.810 1.00 97.94 84 ALA A N 1
ATOM 647 C CA . ALA A 1 84 ? 11.466 2.682 -16.436 1.00 97.94 84 ALA A CA 1
ATOM 648 C C . ALA A 1 84 ? 11.556 2.711 -17.971 1.00 97.94 84 ALA A C 1
ATOM 650 O O . ALA A 1 84 ? 10.539 2.531 -18.643 1.00 97.94 84 ALA A O 1
ATOM 651 N N . GLU A 1 85 ? 12.751 2.893 -18.535 1.00 98.12 85 GLU A N 1
ATOM 652 C CA . GLU A 1 85 ? 12.984 2.818 -19.982 1.00 98.12 85 GLU A CA 1
ATOM 653 C C . GLU A 1 85 ? 12.677 1.418 -20.526 1.00 98.12 85 GLU A C 1
ATOM 655 O O . GLU A 1 85 ? 12.003 1.285 -21.551 1.00 98.12 85 GLU A O 1
ATOM 660 N N . ARG A 1 86 ? 13.087 0.364 -19.806 1.00 97.50 86 ARG A N 1
ATOM 661 C CA . ARG A 1 86 ? 12.745 -1.025 -20.146 1.00 97.50 86 ARG A CA 1
ATOM 662 C C . ARG A 1 86 ? 11.232 -1.241 -20.164 1.00 97.50 86 ARG A C 1
ATOM 664 O O . ARG A 1 86 ? 10.727 -1.779 -21.149 1.00 97.50 86 ARG A O 1
ATOM 671 N N . ARG A 1 87 ? 10.502 -0.782 -19.138 1.00 97.38 87 ARG A N 1
ATOM 672 C CA . ARG A 1 87 ? 9.026 -0.842 -19.112 1.00 97.38 87 ARG A CA 1
ATOM 673 C C . ARG A 1 87 ? 8.402 -0.116 -20.296 1.00 97.38 87 ARG A C 1
ATOM 675 O O . ARG A 1 87 ? 7.492 -0.649 -20.926 1.00 97.38 87 ARG A O 1
ATOM 682 N N . ALA A 1 88 ? 8.895 1.077 -20.624 1.00 97.94 88 ALA A N 1
ATOM 683 C CA . ALA A 1 88 ? 8.390 1.848 -21.754 1.00 97.94 88 ALA A CA 1
ATOM 684 C C . ALA A 1 88 ? 8.587 1.106 -23.089 1.00 97.94 88 ALA A C 1
ATOM 686 O O . ALA A 1 88 ? 7.658 1.058 -23.895 1.00 97.94 88 ALA A O 1
ATOM 687 N N . ALA A 1 89 ? 9.747 0.474 -23.296 1.00 98.00 89 ALA A N 1
ATOM 688 C CA . ALA A 1 89 ? 10.016 -0.344 -24.479 1.00 98.00 89 ALA A CA 1
ATOM 689 C C . ALA A 1 89 ? 9.090 -1.571 -24.567 1.00 98.00 89 ALA A C 1
ATOM 691 O O . ALA A 1 89 ? 8.595 -1.892 -25.648 1.00 98.00 89 ALA A O 1
ATOM 692 N N . VAL A 1 90 ? 8.797 -2.226 -23.435 1.00 97.38 90 VAL A N 1
ATOM 693 C CA . VAL A 1 90 ? 7.820 -3.328 -23.372 1.00 97.38 90 VAL A CA 1
ATOM 694 C C . VAL A 1 90 ? 6.422 -2.846 -23.764 1.00 97.38 90 VAL A C 1
ATOM 696 O O . VAL A 1 90 ? 5.780 -3.445 -24.624 1.00 97.38 90 VAL A O 1
ATOM 699 N N . MET A 1 91 ? 5.963 -1.721 -23.207 1.00 96.62 91 MET A N 1
ATOM 700 C CA . MET A 1 91 ? 4.651 -1.144 -23.533 1.00 96.62 91 MET A CA 1
ATOM 701 C C . MET A 1 91 ? 4.518 -0.734 -25.008 1.00 96.62 91 MET A C 1
ATOM 703 O O . MET A 1 91 ? 3.418 -0.770 -25.557 1.00 96.62 91 MET A O 1
ATOM 707 N N . GLN A 1 92 ? 5.619 -0.337 -25.650 1.00 98.06 92 GLN A N 1
ATOM 708 C CA . GLN A 1 92 ? 5.661 0.021 -27.073 1.00 98.06 92 GLN A CA 1
ATOM 709 C C . GLN A 1 92 ? 5.773 -1.201 -27.999 1.00 98.06 92 GLN A C 1
ATOM 711 O O . GLN A 1 92 ? 5.584 -1.067 -29.207 1.00 98.06 92 GLN A O 1
ATOM 716 N N . GLY A 1 93 ? 6.027 -2.392 -27.447 1.00 97.69 93 GLY A N 1
ATOM 717 C CA . GLY A 1 93 ? 6.246 -3.621 -28.210 1.00 97.69 93 GLY A CA 1
ATOM 718 C C . GLY A 1 93 ? 7.654 -3.750 -28.797 1.00 97.69 93 GLY A C 1
ATOM 719 O O . GLY A 1 93 ? 7.904 -4.672 -29.570 1.00 97.69 93 GLY A O 1
ATOM 720 N N . ASP A 1 94 ? 8.579 -2.864 -28.420 1.00 98.25 94 ASP A N 1
ATOM 721 C CA . ASP A 1 94 ? 9.983 -2.898 -28.850 1.00 98.25 94 ASP A CA 1
ATOM 722 C C . ASP A 1 94 ? 10.789 -3.972 -28.104 1.00 98.25 94 ASP A C 1
ATOM 724 O O . ASP A 1 94 ? 11.860 -4.393 -28.550 1.00 98.25 94 ASP A O 1
ATOM 728 N N . ARG A 1 95 ? 10.270 -4.433 -26.960 1.00 97.38 95 ARG A N 1
ATOM 729 C CA . ARG A 1 95 ? 10.850 -5.492 -26.134 1.00 97.38 95 ARG A CA 1
ATOM 730 C C . ARG A 1 95 ? 9.755 -6.452 -25.662 1.00 97.38 95 ARG A C 1
ATOM 732 O O . ARG A 1 95 ? 8.650 -6.026 -25.345 1.00 97.38 95 ARG A O 1
ATOM 739 N N . GLN A 1 96 ? 10.062 -7.746 -25.588 1.00 97.06 96 GLN A N 1
ATOM 740 C CA . GLN A 1 96 ? 9.206 -8.717 -24.902 1.00 97.06 96 GLN A CA 1
ATOM 741 C C . GLN A 1 96 ? 9.282 -8.491 -23.386 1.00 97.06 96 GLN A C 1
ATOM 743 O O . GLN A 1 96 ? 10.371 -8.236 -22.873 1.00 97.06 96 GLN A O 1
ATOM 748 N N . ASP A 1 97 ? 8.156 -8.604 -22.675 1.00 96.00 97 ASP A N 1
ATOM 749 C CA . ASP A 1 97 ? 8.189 -8.653 -21.211 1.00 96.00 97 ASP A CA 1
ATOM 750 C C . ASP A 1 97 ? 8.814 -9.984 -20.778 1.00 96.00 97 ASP A C 1
ATOM 752 O O . ASP A 1 97 ? 8.195 -11.042 -20.863 1.00 96.00 97 ASP A O 1
ATOM 756 N N . ASP A 1 98 ? 10.089 -9.921 -20.418 1.00 92.75 98 ASP A N 1
ATOM 757 C CA . ASP A 1 98 ? 10.925 -11.017 -19.933 1.00 92.75 98 ASP A CA 1
ATOM 758 C C . ASP A 1 98 ? 11.026 -11.009 -18.399 1.00 92.75 98 ASP A C 1
ATOM 760 O O . ASP A 1 98 ? 11.961 -11.571 -17.831 1.00 92.75 98 ASP A O 1
ATOM 764 N N . TYR A 1 99 ? 10.093 -10.330 -17.725 1.00 91.69 99 TYR A N 1
ATOM 765 C CA . TYR A 1 99 ? 9.987 -10.340 -16.275 1.00 91.69 99 TYR A CA 1
ATOM 766 C C . TYR A 1 99 ? 9.402 -11.670 -15.784 1.00 91.69 99 TYR A C 1
ATOM 768 O O . TYR A 1 99 ? 8.251 -11.994 -16.078 1.00 91.69 99 TYR A O 1
ATOM 776 N N . ASP A 1 100 ? 10.205 -12.417 -15.031 1.00 89.69 100 ASP A N 1
ATOM 777 C CA . ASP A 1 100 ? 9.837 -13.665 -14.370 1.00 89.69 100 ASP A CA 1
ATOM 778 C C . ASP A 1 100 ? 10.031 -13.507 -12.856 1.00 89.69 100 ASP A C 1
ATOM 780 O O . ASP A 1 100 ? 11.154 -13.304 -12.386 1.00 89.69 100 ASP A O 1
ATOM 784 N N . GLU A 1 101 ? 8.929 -13.559 -12.105 1.00 83.38 101 GLU A N 1
ATOM 785 C CA . GLU A 1 101 ? 8.945 -13.447 -10.644 1.00 83.38 101 GLU A CA 1
ATOM 786 C C . GLU A 1 101 ? 9.637 -14.645 -9.994 1.00 83.38 101 GLU A C 1
ATOM 788 O O . GLU A 1 101 ? 10.210 -14.487 -8.927 1.00 83.38 101 GLU A O 1
ATOM 793 N N . ASP A 1 102 ? 9.660 -15.819 -10.629 1.00 85.44 102 ASP A N 1
ATOM 794 C CA . ASP A 1 102 ? 10.190 -17.032 -10.005 1.00 85.44 102 ASP A CA 1
ATOM 795 C C . ASP A 1 102 ? 11.726 -17.126 -10.085 1.00 85.44 102 ASP A C 1
ATOM 797 O O . ASP A 1 102 ? 12.345 -17.890 -9.335 1.00 85.44 102 ASP A O 1
ATOM 801 N N . ASN A 1 103 ? 12.377 -16.326 -10.941 1.00 83.69 103 ASN A N 1
ATOM 802 C CA . ASN A 1 103 ? 13.822 -16.408 -11.188 1.00 83.69 103 ASN A CA 1
ATOM 803 C C . ASN A 1 103 ? 14.663 -15.328 -10.472 1.00 83.69 103 ASN A C 1
ATOM 805 O O . ASN A 1 103 ? 15.522 -14.680 -11.072 1.00 83.69 103 ASN A O 1
ATOM 809 N N . PHE A 1 104 ? 14.460 -15.159 -9.161 1.00 77.31 104 PHE A N 1
ATOM 810 C CA . PHE A 1 104 ? 15.148 -14.152 -8.329 1.00 77.31 104 PHE A CA 1
ATOM 811 C C . PHE A 1 104 ? 16.686 -14.205 -8.328 1.00 77.31 104 PHE A C 1
ATOM 813 O O . PHE A 1 104 ? 17.335 -13.226 -7.957 1.00 77.31 104 PHE A O 1
ATOM 820 N N . LEU A 1 105 ? 17.288 -15.346 -8.672 1.00 75.94 105 LEU A N 1
ATOM 821 C CA . LEU A 1 105 ? 18.736 -15.555 -8.550 1.00 75.94 105 LEU A CA 1
ATOM 822 C C . LEU A 1 105 ? 19.551 -14.822 -9.626 1.00 75.94 105 LEU A C 1
ATOM 824 O O . LEU A 1 105 ? 20.737 -14.576 -9.410 1.00 75.94 105 LEU A O 1
ATOM 828 N N . ASP A 1 106 ? 18.917 -14.438 -10.735 1.00 77.88 106 ASP A N 1
ATOM 829 C CA . ASP A 1 106 ? 19.577 -13.819 -11.891 1.00 77.88 106 ASP A CA 1
ATOM 830 C C . ASP A 1 106 ? 19.276 -12.314 -12.027 1.00 77.88 106 ASP A C 1
ATOM 832 O O . ASP A 1 106 ? 19.543 -11.708 -13.068 1.00 77.88 106 ASP A O 1
ATOM 836 N N . PHE A 1 107 ? 18.702 -11.687 -10.995 1.00 84.00 107 PHE A N 1
ATOM 837 C CA . PHE A 1 107 ? 18.313 -10.280 -11.065 1.00 84.00 107 PHE A CA 1
ATOM 838 C C . PHE A 1 107 ? 19.550 -9.374 -11.039 1.00 84.00 107 PHE A C 1
ATOM 840 O O . PHE A 1 107 ? 20.251 -9.268 -10.029 1.00 84.00 107 PHE A O 1
ATOM 847 N N . ASP A 1 108 ? 19.794 -8.674 -12.148 1.00 91.44 108 ASP A N 1
ATOM 848 C CA . ASP A 1 108 ? 20.674 -7.508 -12.147 1.00 91.44 108 ASP A CA 1
ATOM 849 C C . ASP A 1 108 ? 20.032 -6.335 -11.378 1.00 91.44 108 ASP A C 1
ATOM 851 O O . ASP A 1 108 ? 18.863 -6.374 -10.983 1.00 91.44 108 ASP A O 1
ATOM 855 N N . GLU A 1 109 ? 20.800 -5.274 -11.122 1.00 93.62 109 GLU A N 1
ATOM 856 C CA . GLU A 1 109 ? 20.309 -4.134 -10.336 1.00 93.62 109 GLU A CA 1
ATOM 857 C C . GLU A 1 109 ? 19.099 -3.436 -10.985 1.00 93.62 109 GLU A C 1
ATOM 859 O O . GLU A 1 109 ? 18.235 -2.916 -10.281 1.00 93.62 109 GLU A O 1
ATOM 864 N N . VAL A 1 110 ? 18.999 -3.453 -12.318 1.00 95.31 110 VAL A N 1
ATOM 865 C CA . VAL A 1 110 ? 17.867 -2.874 -13.057 1.00 95.31 110 VAL A CA 1
ATOM 866 C C . VAL A 1 110 ? 16.622 -3.744 -12.887 1.00 95.31 110 VAL A C 1
ATOM 868 O O . VAL A 1 110 ? 15.519 -3.227 -12.709 1.00 95.31 110 VAL A O 1
ATOM 871 N N . PHE A 1 111 ? 16.784 -5.065 -12.907 1.00 93.62 111 PHE A N 1
ATOM 872 C CA . PHE A 1 111 ? 15.710 -6.014 -12.654 1.00 93.62 111 PHE A CA 1
ATOM 873 C C . PHE A 1 111 ? 15.193 -5.896 -11.216 1.00 93.62 111 PHE A C 1
ATOM 875 O O . PHE A 1 111 ? 13.985 -5.941 -10.997 1.00 93.62 111 PHE A O 1
ATOM 882 N N . TRP A 1 112 ? 16.069 -5.652 -10.239 1.00 92.94 112 TRP A N 1
ATOM 883 C CA . TRP A 1 112 ? 15.651 -5.368 -8.863 1.00 92.94 112 TRP A CA 1
ATOM 884 C C . TRP A 1 112 ? 14.792 -4.107 -8.742 1.00 92.94 112 TRP A C 1
ATOM 886 O O . TRP A 1 112 ? 13.801 -4.114 -8.008 1.00 92.94 112 TRP A O 1
ATOM 896 N N . GLU A 1 113 ? 15.122 -3.039 -9.471 1.00 95.69 113 GLU A N 1
ATOM 897 C CA . GLU A 1 113 ? 14.280 -1.836 -9.513 1.00 95.69 113 GLU A CA 1
ATOM 898 C C . GLU A 1 113 ? 12.929 -2.095 -10.189 1.00 95.69 113 GLU A C 1
ATOM 900 O O . GLU A 1 113 ? 11.901 -1.572 -9.749 1.00 95.69 113 GLU A O 1
ATOM 905 N N . GLU A 1 114 ? 12.907 -2.945 -11.216 1.00 95.81 114 GLU A N 1
ATOM 906 C CA . GLU A 1 114 ? 11.668 -3.401 -11.845 1.00 95.81 114 GLU A CA 1
ATOM 907 C C . GLU A 1 114 ? 10.806 -4.224 -10.880 1.00 95.81 114 GLU A C 1
ATOM 909 O O . GLU A 1 114 ? 9.614 -3.943 -10.738 1.00 95.81 114 GLU A O 1
ATOM 914 N N . TYR A 1 115 ? 11.409 -5.179 -10.166 1.00 93.94 115 TYR A N 1
ATOM 915 C CA . TYR A 1 115 ? 10.742 -5.974 -9.136 1.00 93.94 115 TYR A CA 1
ATOM 916 C C . TYR A 1 115 ? 10.163 -5.077 -8.041 1.00 93.94 115 TYR A C 1
ATOM 918 O O . TYR A 1 115 ? 8.967 -5.133 -7.772 1.00 93.94 115 TYR A O 1
ATOM 926 N N . ALA A 1 116 ? 10.967 -4.185 -7.456 1.00 94.38 116 ALA A N 1
ATOM 927 C CA . ALA A 1 116 ? 10.501 -3.293 -6.398 1.00 94.38 116 ALA A CA 1
ATOM 928 C C . ALA A 1 116 ? 9.337 -2.403 -6.870 1.00 94.38 116 ALA A C 1
ATOM 930 O O . ALA A 1 116 ? 8.380 -2.186 -6.122 1.00 94.38 116 ALA A O 1
ATOM 931 N N . TYR A 1 117 ? 9.390 -1.906 -8.113 1.00 96.38 117 TYR A N 1
ATOM 932 C CA . TYR A 1 117 ? 8.292 -1.151 -8.714 1.00 96.38 117 TYR A CA 1
ATOM 933 C C . TYR A 1 117 ? 7.019 -1.995 -8.852 1.00 96.38 117 TYR A C 1
ATOM 935 O O . TYR A 1 117 ? 5.973 -1.578 -8.350 1.00 96.38 117 TYR A O 1
ATOM 943 N N . ARG A 1 118 ? 7.097 -3.170 -9.493 1.00 96.06 118 ARG A N 1
ATOM 944 C CA . ARG A 1 118 ? 5.936 -4.048 -9.721 1.00 96.06 118 ARG A CA 1
ATOM 945 C C . ARG A 1 118 ? 5.319 -4.511 -8.409 1.00 96.06 118 ARG A C 1
ATOM 947 O O . ARG A 1 118 ? 4.110 -4.369 -8.238 1.00 96.06 118 ARG A O 1
ATOM 954 N N . THR A 1 119 ? 6.141 -4.930 -7.450 1.00 94.12 119 THR A N 1
ATOM 955 C CA . THR A 1 119 ? 5.682 -5.329 -6.118 1.00 94.12 119 THR A CA 1
ATOM 956 C C . THR A 1 119 ? 4.946 -4.182 -5.430 1.00 94.12 119 THR A C 1
ATOM 958 O O . THR A 1 119 ? 3.840 -4.381 -4.943 1.00 94.12 119 THR A O 1
ATOM 961 N N . MET A 1 120 ? 5.468 -2.948 -5.436 1.00 95.19 120 MET A N 1
ATOM 962 C CA . MET A 1 120 ? 4.744 -1.818 -4.824 1.00 95.19 120 MET A CA 1
ATOM 963 C C . MET A 1 120 ? 3.462 -1.433 -5.554 1.00 95.19 120 MET A C 1
ATOM 965 O O . MET A 1 120 ? 2.505 -1.024 -4.894 1.00 95.19 120 MET A O 1
ATOM 969 N N . GLN A 1 121 ? 3.411 -1.564 -6.882 1.00 96.56 121 GLN A N 1
ATOM 970 C CA . GLN A 1 121 ? 2.163 -1.372 -7.623 1.00 96.56 121 GLN A CA 1
ATOM 971 C C . GLN A 1 121 ? 1.128 -2.432 -7.238 1.00 96.56 121 GLN A C 1
ATOM 973 O O . GLN A 1 121 ? -0.011 -2.070 -6.951 1.00 96.56 121 GLN A O 1
ATOM 978 N N . LEU A 1 122 ? 1.531 -3.704 -7.165 1.00 95.44 122 LEU A N 1
ATOM 979 C CA . LEU A 1 122 ? 0.661 -4.807 -6.766 1.00 95.44 122 LEU A CA 1
ATOM 980 C C . LEU A 1 122 ? 0.111 -4.602 -5.350 1.00 95.44 122 LEU A C 1
ATOM 982 O O . LEU A 1 122 ? -1.103 -4.655 -5.161 1.00 95.44 122 LEU A O 1
ATOM 986 N N . LEU A 1 123 ? 0.975 -4.288 -4.376 1.00 94.75 123 LEU A N 1
ATOM 987 C CA . LEU A 1 123 ? 0.534 -4.064 -2.995 1.00 94.75 123 LEU A CA 1
ATOM 988 C C . LEU A 1 123 ? -0.412 -2.867 -2.882 1.00 94.75 123 LEU A C 1
ATOM 990 O O . LEU A 1 123 ? -1.424 -2.935 -2.190 1.00 94.75 123 LEU A O 1
ATOM 994 N N . PHE A 1 124 ? -0.108 -1.768 -3.579 1.00 96.06 124 PHE A N 1
ATOM 995 C CA . PHE A 1 124 ? -0.985 -0.600 -3.600 1.00 96.06 124 PHE A CA 1
ATOM 996 C C . PHE A 1 124 ? -2.363 -0.933 -4.190 1.00 96.06 124 PHE A C 1
ATOM 998 O O . PHE A 1 124 ? -3.382 -0.550 -3.620 1.00 96.06 124 PHE A O 1
ATOM 1005 N N . GLN A 1 125 ? -2.405 -1.650 -5.317 1.00 96.75 125 GLN A N 1
ATOM 1006 C CA . GLN A 1 125 ? -3.657 -2.022 -5.979 1.00 96.75 125 GLN A CA 1
ATOM 1007 C C . GLN A 1 125 ? -4.484 -2.999 -5.142 1.00 96.75 125 GLN A C 1
ATOM 1009 O O . GLN A 1 125 ? -5.699 -2.819 -5.037 1.00 96.75 125 GLN A O 1
ATOM 1014 N N . SER A 1 126 ? -3.838 -3.992 -4.527 1.00 95.69 126 SER A N 1
ATOM 1015 C CA . SER A 1 126 ? -4.493 -4.934 -3.617 1.00 95.69 126 SER A CA 1
ATOM 1016 C C . SER A 1 126 ? -5.108 -4.202 -2.420 1.00 95.69 126 SER A C 1
ATOM 1018 O O . SER A 1 126 ? -6.303 -4.349 -2.157 1.00 95.69 126 SER A O 1
ATOM 1020 N N . GLU A 1 127 ? -4.351 -3.307 -1.778 1.00 95.88 127 GLU A N 1
ATOM 1021 C CA . GLU A 1 127 ? -4.845 -2.519 -0.647 1.00 95.88 127 GLU A CA 1
ATOM 1022 C C . GLU A 1 127 ? -6.011 -1.602 -1.044 1.00 95.88 127 GLU A C 1
ATOM 1024 O O . GLU A 1 127 ? -7.038 -1.570 -0.360 1.00 95.88 127 GLU A O 1
ATOM 1029 N N . LEU A 1 128 ? -5.908 -0.900 -2.176 1.00 95.88 128 LEU A N 1
ATOM 1030 C CA . LEU A 1 128 ? -6.982 -0.047 -2.689 1.00 95.88 128 LEU A CA 1
ATOM 1031 C C . LEU A 1 128 ? -8.261 -0.848 -2.972 1.00 95.88 128 LEU A C 1
ATOM 1033 O O . LEU A 1 128 ? -9.371 -0.419 -2.631 1.00 95.88 128 LEU A O 1
ATOM 1037 N N . ALA A 1 129 ? -8.123 -2.016 -3.593 1.00 95.94 129 ALA A N 1
ATOM 1038 C CA . ALA A 1 129 ? -9.245 -2.887 -3.903 1.00 95.94 129 ALA A CA 1
ATOM 1039 C C . ALA A 1 129 ? -9.873 -3.483 -2.631 1.00 95.94 129 ALA A C 1
ATOM 1041 O O . ALA A 1 129 ? -11.103 -3.529 -2.529 1.00 95.94 129 ALA A O 1
ATOM 1042 N N . ALA A 1 130 ? -9.062 -3.843 -1.633 1.00 94.81 130 ALA A N 1
ATOM 1043 C CA . ALA A 1 130 ? -9.537 -4.270 -0.322 1.00 94.81 130 ALA A CA 1
ATOM 1044 C C . ALA A 1 130 ? -10.341 -3.160 0.365 1.00 94.81 130 ALA A C 1
ATOM 1046 O O . ALA A 1 130 ? -11.504 -3.379 0.701 1.00 94.81 130 ALA A O 1
ATOM 1047 N N . TYR A 1 131 ? -9.801 -1.941 0.480 1.00 95.12 131 TYR A N 1
ATOM 1048 C CA . TYR A 1 131 ? -10.542 -0.805 1.043 1.00 95.12 131 TYR A CA 1
ATOM 1049 C C . TYR A 1 131 ? -11.846 -0.536 0.284 1.00 95.12 131 TYR A C 1
ATOM 1051 O O . TYR A 1 131 ? -12.874 -0.261 0.904 1.00 95.12 131 TYR A O 1
ATOM 1059 N N . THR A 1 132 ? -11.832 -0.656 -1.044 1.00 94.50 132 THR A N 1
ATOM 1060 C CA . THR A 1 132 ? -13.030 -0.468 -1.873 1.00 94.50 132 THR A CA 1
ATOM 1061 C C . THR A 1 132 ? -14.123 -1.488 -1.540 1.00 94.50 132 THR A C 1
ATOM 1063 O O . THR A 1 132 ? -15.287 -1.107 -1.408 1.00 94.50 132 THR A O 1
ATOM 1066 N N . ARG A 1 133 ? -13.773 -2.769 -1.366 1.00 94.56 133 ARG A N 1
ATOM 1067 C CA . ARG A 1 133 ? -14.733 -3.825 -0.993 1.00 94.56 133 ARG A CA 1
ATOM 1068 C C . ARG A 1 133 ? -15.199 -3.707 0.452 1.00 94.56 133 ARG A C 1
ATOM 1070 O O . ARG A 1 133 ? -16.382 -3.866 0.731 1.00 94.56 133 ARG A O 1
ATOM 1077 N N . LEU A 1 134 ? -14.291 -3.329 1.344 1.00 92.50 134 LEU A N 1
ATOM 1078 C CA . LEU A 1 134 ? -14.542 -3.150 2.772 1.00 92.50 134 LEU A CA 1
ATOM 1079 C C . LEU A 1 134 ? -15.186 -1.798 3.105 1.00 92.50 134 LEU A C 1
ATOM 1081 O O . LEU A 1 134 ? -15.222 -1.409 4.268 1.00 92.50 134 LEU A O 1
ATOM 1085 N N . ARG A 1 135 ? -15.722 -1.061 2.119 1.00 92.38 135 ARG A N 1
ATOM 1086 C CA . ARG A 1 135 ? -16.294 0.282 2.323 1.00 92.38 135 ARG A CA 1
ATOM 1087 C C . ARG A 1 135 ? -17.371 0.324 3.410 1.00 92.38 135 ARG A C 1
ATOM 1089 O O . ARG A 1 135 ? -17.492 1.340 4.079 1.00 92.38 135 ARG A O 1
ATOM 1096 N N . GLN A 1 136 ? -18.144 -0.749 3.584 1.00 90.94 136 GLN A N 1
ATOM 1097 C CA . GLN A 1 136 ? -19.190 -0.820 4.613 1.00 90.94 136 GLN A CA 1
ATOM 1098 C C . GLN A 1 136 ? -18.637 -1.006 6.034 1.00 90.94 136 GLN A C 1
ATOM 1100 O O . GLN A 1 136 ? -19.332 -0.669 6.985 1.00 90.94 136 GLN A O 1
ATOM 1105 N N . LEU A 1 137 ? -17.406 -1.509 6.162 1.00 87.69 137 LEU A N 1
ATOM 1106 C CA . LEU A 1 137 ? -16.704 -1.722 7.432 1.00 87.69 137 LEU A CA 1
ATOM 1107 C C . LEU A 1 137 ? -15.725 -0.582 7.754 1.00 87.69 137 LEU A C 1
ATOM 1109 O O . LEU A 1 137 ? -15.112 -0.542 8.817 1.00 87.69 137 LEU A O 1
ATOM 1113 N N . GLN A 1 138 ? -15.543 0.366 6.835 1.00 91.12 138 GLN A N 1
ATOM 1114 C CA . GLN A 1 138 ? -14.714 1.534 7.095 1.00 91.12 138 GLN A CA 1
ATOM 1115 C C . GLN A 1 138 ? -15.339 2.419 8.183 1.00 91.12 138 GLN A C 1
ATOM 1117 O O . GLN A 1 138 ? -16.534 2.706 8.170 1.00 91.12 138 GLN A O 1
ATOM 1122 N N . GLY A 1 139 ? -14.510 2.835 9.141 1.00 86.88 139 GLY A N 1
ATOM 1123 C CA . GLY A 1 139 ? -14.940 3.497 10.373 1.00 86.88 139 GLY A CA 1
ATOM 1124 C C . GLY A 1 139 ? -15.400 2.535 11.477 1.00 86.88 139 GLY A C 1
ATOM 1125 O O . GLY A 1 139 ? -15.636 3.003 12.591 1.00 86.88 139 GLY A O 1
ATOM 1126 N N . ASP A 1 140 ? -15.468 1.233 11.177 1.00 84.56 140 ASP A N 1
ATOM 1127 C CA . ASP A 1 140 ? -15.908 0.134 12.042 1.00 84.56 140 ASP A CA 1
ATOM 1128 C C . ASP A 1 140 ? -14.839 -0.983 12.040 1.00 84.56 140 ASP A C 1
ATOM 1130 O O . ASP A 1 140 ? -14.892 -1.998 11.342 1.00 84.56 140 ASP A O 1
ATOM 1134 N N . GLY A 1 141 ? -13.748 -0.713 12.758 1.00 81.38 141 GLY A N 1
ATOM 1135 C CA . GLY A 1 141 ? -12.572 -1.586 12.838 1.00 81.38 141 GLY A CA 1
ATOM 1136 C C . GLY A 1 141 ? -11.744 -1.745 11.547 1.00 81.38 141 GLY A C 1
ATOM 1137 O O . GLY A 1 141 ? -10.648 -2.299 11.593 1.00 81.38 141 GLY A O 1
ATOM 1138 N N . ILE A 1 142 ? -12.163 -1.160 10.424 1.00 88.88 142 ILE A N 1
ATOM 1139 C CA . ILE A 1 142 ? -11.286 -0.833 9.289 1.00 88.88 142 ILE A CA 1
ATOM 1140 C C . ILE A 1 142 ? -11.138 0.694 9.211 1.00 88.88 142 ILE A C 1
ATOM 1142 O O . ILE A 1 142 ? -12.134 1.406 9.343 1.00 88.88 142 ILE A O 1
ATOM 1146 N N . PRO A 1 143 ? -9.932 1.260 9.013 1.00 91.00 143 PRO A N 1
ATOM 1147 C CA . PRO A 1 143 ? -9.783 2.705 8.844 1.00 91.00 143 PRO A CA 1
ATOM 1148 C C . PRO A 1 143 ? -10.595 3.244 7.663 1.00 91.00 143 PRO A C 1
ATOM 1150 O O . PRO A 1 143 ? -10.654 2.615 6.606 1.00 91.00 143 PRO A O 1
ATOM 1153 N N . GLN A 1 144 ? -11.159 4.445 7.805 1.00 93.69 144 GLN A N 1
ATOM 1154 C CA . GLN A 1 144 ? -11.764 5.144 6.672 1.00 93.69 144 GLN A CA 1
ATOM 1155 C C . GLN A 1 144 ? -10.678 5.565 5.673 1.00 93.69 144 GLN A C 1
ATOM 1157 O O . GLN A 1 144 ? -9.729 6.252 6.040 1.00 93.69 144 GLN A O 1
ATOM 1162 N N . CYS A 1 145 ? -10.830 5.183 4.407 1.00 95.19 145 CYS A N 1
ATOM 1163 C CA . CYS A 1 145 ? -10.008 5.614 3.283 1.00 95.19 145 CYS A CA 1
ATOM 1164 C C . CYS A 1 145 ? -10.683 6.802 2.584 1.00 95.19 145 CYS A C 1
ATOM 1166 O O . CYS A 1 145 ? -11.663 6.657 1.846 1.00 95.19 145 CYS A O 1
ATOM 1168 N N . TYR A 1 146 ? -10.158 8.001 2.834 1.00 95.31 146 TYR A N 1
ATOM 1169 C CA . TYR A 1 146 ? -10.695 9.257 2.304 1.00 95.31 146 TYR A CA 1
ATOM 1170 C C . TYR A 1 146 ? -10.315 9.492 0.843 1.00 95.31 146 TYR A C 1
ATOM 1172 O O . TYR A 1 146 ? -11.014 10.211 0.126 1.00 95.31 146 TYR A O 1
ATOM 1180 N N . GLY A 1 147 ? -9.215 8.896 0.395 1.00 95.38 147 GLY A N 1
ATOM 1181 C CA . GLY A 1 147 ? -8.766 9.005 -0.980 1.00 95.38 147 GLY A CA 1
ATOM 1182 C C . GLY A 1 147 ? -7.449 8.292 -1.225 1.00 95.38 147 GLY A C 1
ATOM 1183 O O . GLY A 1 147 ? -6.768 7.837 -0.303 1.00 95.38 147 GLY A O 1
ATOM 1184 N N . PHE A 1 148 ? -7.089 8.232 -2.496 1.00 96.81 148 PHE A N 1
ATOM 1185 C CA . PHE A 1 148 ? -5.851 7.643 -2.981 1.00 96.81 148 PHE A CA 1
ATOM 1186 C C . PHE A 1 148 ? -5.259 8.534 -4.068 1.00 96.81 148 PHE A C 1
ATOM 1188 O O . PHE A 1 148 ? -5.963 9.315 -4.708 1.00 96.81 148 PHE A O 1
ATOM 1195 N N . GLY A 1 149 ? -3.956 8.453 -4.275 1.00 96.50 149 GLY A N 1
ATOM 1196 C CA . GLY A 1 149 ? -3.271 9.463 -5.057 1.00 96.50 149 GLY A CA 1
ATOM 1197 C C . GLY A 1 149 ? -1.811 9.167 -5.314 1.00 96.50 149 GLY A C 1
ATOM 1198 O O . GLY A 1 149 ? -1.360 8.032 -5.180 1.00 96.50 149 GLY A O 1
ATOM 1199 N N . THR A 1 150 ? -1.076 10.215 -5.658 1.00 97.12 150 THR A N 1
ATOM 1200 C CA . THR A 1 150 ? 0.357 10.161 -5.929 1.00 97.12 150 THR A CA 1
ATOM 1201 C C . THR A 1 150 ? 1.120 11.196 -5.120 1.00 97.12 150 THR A C 1
ATOM 1203 O O . THR A 1 150 ? 0.646 12.311 -4.914 1.00 97.12 150 THR A O 1
ATOM 1206 N N . LEU A 1 151 ? 2.326 10.837 -4.688 1.00 96.75 151 LEU A N 1
ATOM 1207 C CA . LEU A 1 151 ? 3.300 11.753 -4.106 1.00 96.75 151 LEU A CA 1
ATOM 1208 C C . LEU A 1 151 ? 4.206 12.301 -5.212 1.00 96.75 151 LEU A C 1
ATOM 1210 O O . LEU A 1 151 ? 4.795 11.530 -5.965 1.00 96.75 151 LEU A O 1
ATOM 1214 N N . HIS A 1 152 ? 4.363 13.620 -5.276 1.00 94.88 152 HIS A N 1
ATOM 1215 C CA . HIS A 1 152 ? 5.263 14.304 -6.201 1.00 94.88 152 HIS A CA 1
ATOM 1216 C C . HIS A 1 152 ? 6.563 14.663 -5.472 1.00 94.88 152 HIS A C 1
ATOM 1218 O O . HIS A 1 152 ? 6.604 15.677 -4.771 1.00 94.88 152 HIS A O 1
ATOM 1224 N N . PRO A 1 153 ? 7.616 13.827 -5.570 1.00 88.25 153 PRO A N 1
ATOM 1225 C CA . PRO A 1 153 ? 8.893 14.124 -4.938 1.00 88.25 153 PRO A CA 1
ATOM 1226 C C . PRO A 1 153 ? 9.577 15.322 -5.610 1.00 88.25 153 PRO A C 1
ATOM 1228 O O . PRO A 1 153 ? 9.448 15.525 -6.815 1.00 88.25 153 PRO A O 1
ATOM 1231 N N . ASP A 1 154 ? 10.391 16.052 -4.844 1.00 84.50 154 ASP A N 1
ATOM 1232 C CA . ASP A 1 154 ? 11.183 17.185 -5.357 1.00 84.50 154 ASP A CA 1
ATOM 1233 C C . ASP A 1 154 ? 12.246 16.762 -6.385 1.00 84.50 154 ASP A C 1
ATOM 1235 O O . ASP A 1 154 ? 12.733 17.566 -7.180 1.00 84.50 154 ASP A O 1
ATOM 1239 N N . ILE A 1 155 ? 12.626 15.483 -6.370 1.00 88.19 155 ILE A N 1
ATOM 1240 C CA . ILE A 1 155 ? 13.557 14.895 -7.329 1.00 88.19 155 ILE A CA 1
ATOM 1241 C C . ILE A 1 155 ? 12.750 14.360 -8.505 1.00 88.19 155 ILE A C 1
ATOM 1243 O O . ILE A 1 155 ? 11.875 13.513 -8.326 1.00 88.19 155 ILE A O 1
ATOM 1247 N N . GLN A 1 156 ? 13.097 14.803 -9.713 1.00 91.06 156 GLN A N 1
ATOM 1248 C CA . GLN A 1 156 ? 12.512 14.276 -10.937 1.00 91.06 156 GLN A CA 1
ATOM 1249 C C . GLN A 1 156 ? 12.880 12.794 -11.086 1.00 91.06 156 GLN A C 1
ATOM 1251 O O . GLN A 1 156 ? 14.017 12.445 -11.402 1.00 91.06 156 GLN A O 1
ATOM 1256 N N . ARG A 1 157 ? 11.902 11.931 -10.819 1.00 94.75 157 ARG A N 1
ATOM 1257 C CA . ARG A 1 157 ? 12.004 10.475 -10.895 1.00 94.75 157 ARG A CA 1
ATOM 1258 C C . ARG A 1 157 ? 11.000 9.940 -11.909 1.00 94.75 157 ARG A C 1
ATOM 1260 O O . ARG A 1 157 ? 9.916 10.513 -12.035 1.00 94.75 157 ARG A O 1
ATOM 1267 N N . PRO A 1 158 ? 11.322 8.847 -12.615 1.00 96.50 158 PRO A N 1
ATOM 1268 C CA . PRO A 1 158 ? 10.368 8.202 -13.510 1.00 96.50 158 PRO A CA 1
ATOM 1269 C C . PRO A 1 158 ? 9.262 7.461 -12.743 1.00 96.50 158 PRO A C 1
ATOM 1271 O O . PRO A 1 158 ? 8.189 7.232 -13.295 1.00 96.50 158 PRO A O 1
ATOM 1274 N N . VAL A 1 159 ? 9.501 7.088 -11.480 1.00 96.19 159 VAL A N 1
ATOM 1275 C CA . VAL A 1 159 ? 8.495 6.471 -10.612 1.00 96.19 159 VAL A CA 1
ATOM 1276 C C . VAL A 1 159 ? 7.872 7.533 -9.713 1.00 96.19 159 VAL A C 1
ATOM 1278 O O . VAL A 1 159 ? 8.551 8.159 -8.900 1.00 96.19 159 VAL A O 1
ATOM 1281 N N . VAL A 1 160 ? 6.556 7.693 -9.840 1.00 96.69 160 VAL A N 1
ATOM 1282 C CA . VAL A 1 160 ? 5.735 8.518 -8.951 1.00 96.69 160 VAL A CA 1
ATOM 1283 C C . VAL A 1 160 ? 5.107 7.594 -7.897 1.00 96.69 160 VAL A C 1
ATOM 1285 O O . VAL A 1 160 ? 4.319 6.724 -8.273 1.00 96.69 160 VAL A O 1
ATOM 1288 N N . PRO A 1 161 ? 5.461 7.711 -6.602 1.00 96.75 161 PRO A N 1
ATOM 1289 C CA . PRO A 1 161 ? 4.909 6.842 -5.566 1.00 96.75 161 PRO A CA 1
ATOM 1290 C C . PRO A 1 161 ? 3.402 7.023 -5.397 1.00 96.75 161 PRO A C 1
ATOM 1292 O O . PRO A 1 161 ? 2.904 8.151 -5.408 1.00 96.75 161 PRO A O 1
ATOM 1295 N N . ASN A 1 162 ? 2.691 5.922 -5.169 1.00 97.31 162 ASN A N 1
ATOM 1296 C CA . ASN A 1 162 ? 1.267 5.962 -4.849 1.00 97.31 162 ASN A CA 1
ATOM 1297 C C . ASN A 1 162 ? 1.051 6.260 -3.359 1.00 97.31 162 ASN A C 1
ATOM 1299 O O . ASN A 1 162 ? 1.917 5.977 -2.527 1.00 97.31 162 ASN A O 1
ATOM 1303 N N . ALA A 1 163 ? -0.110 6.810 -3.015 1.00 96.31 163 ALA A N 1
ATOM 1304 C CA . ALA A 1 163 ? -0.448 7.178 -1.649 1.00 96.31 163 ALA A CA 1
ATOM 1305 C C . ALA A 1 163 ? -1.910 6.884 -1.286 1.00 96.31 163 ALA A C 1
ATOM 1307 O O . ALA A 1 163 ? -2.802 7.007 -2.123 1.00 96.31 163 ALA A O 1
ATOM 1308 N N . HIS A 1 164 ? -2.146 6.569 -0.011 1.00 95.69 164 HIS A N 1
ATOM 1309 C CA . HIS A 1 164 ? -3.462 6.455 0.619 1.00 95.69 164 HIS A CA 1
ATOM 1310 C C . HIS A 1 164 ? -3.622 7.514 1.713 1.00 95.69 164 HIS A C 1
ATOM 1312 O O . HIS A 1 164 ? -2.693 7.754 2.489 1.00 95.69 164 HIS A O 1
ATOM 1318 N N . LEU A 1 165 ? -4.815 8.104 1.804 1.00 94.56 165 LEU A N 1
ATOM 1319 C CA . LEU A 1 165 ? -5.232 8.952 2.918 1.00 94.56 165 LEU A CA 1
ATOM 1320 C C . LEU A 1 165 ? -6.228 8.195 3.790 1.00 94.56 165 LEU A C 1
ATOM 1322 O O . LEU A 1 165 ? -7.369 7.959 3.390 1.00 94.56 165 LEU A O 1
ATOM 1326 N N . LEU A 1 166 ? -5.781 7.829 4.985 1.00 92.62 166 LEU A N 1
ATOM 1327 C CA . LEU A 1 166 ? -6.505 6.988 5.928 1.00 92.62 166 LEU A CA 1
ATOM 1328 C C . LEU A 1 166 ? -6.810 7.765 7.205 1.00 92.62 166 LEU A C 1
ATOM 1330 O O . LEU A 1 166 ? -6.022 8.612 7.624 1.00 92.62 166 LEU A O 1
ATOM 1334 N N . ASP A 1 167 ? -7.930 7.464 7.851 1.00 88.25 167 ASP A N 1
ATOM 1335 C CA . ASP A 1 167 ? -8.264 8.073 9.135 1.00 88.25 167 ASP A CA 1
ATOM 1336 C C . ASP A 1 167 ? -7.159 7.857 10.178 1.00 88.25 167 ASP A C 1
ATOM 1338 O O . ASP A 1 167 ? -6.581 6.774 10.291 1.00 88.25 167 ASP A O 1
ATOM 1342 N N . ALA A 1 168 ? -6.880 8.907 10.950 1.00 71.81 168 ALA A N 1
ATOM 1343 C CA . ALA A 1 168 ? -6.034 8.825 12.137 1.00 71.81 168 ALA A CA 1
ATOM 1344 C C . ALA A 1 168 ? -6.840 8.437 13.388 1.00 71.81 168 ALA A C 1
ATOM 1346 O O . ALA A 1 168 ? -6.258 8.046 14.403 1.00 71.81 168 ALA A O 1
ATOM 1347 N N . TYR A 1 169 ? -8.167 8.582 13.319 1.00 59.44 169 TYR A N 1
ATOM 1348 C CA . TYR A 1 169 ? -9.117 8.300 14.379 1.00 59.44 169 TYR A CA 1
ATOM 1349 C C . TYR A 1 169 ? -10.074 7.185 13.965 1.00 59.44 169 TYR A C 1
ATOM 1351 O O . TYR A 1 169 ? -10.294 6.870 12.804 1.00 59.44 169 TYR A O 1
ATOM 1359 N N . PHE A 1 170 ? -10.604 6.518 14.969 1.00 52.06 170 PHE A N 1
ATO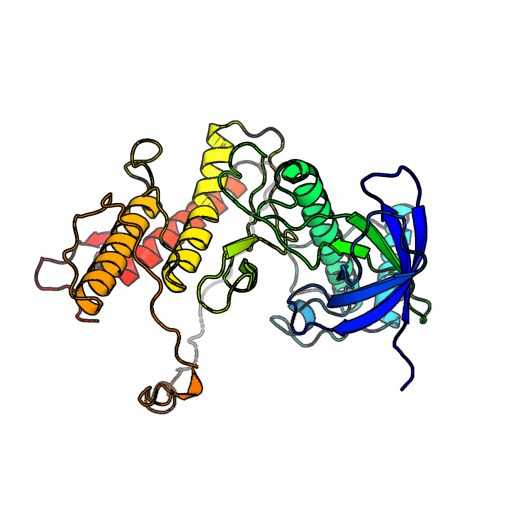M 1360 C CA . PHE A 1 170 ? -10.837 5.093 14.883 1.00 52.06 170 PHE A CA 1
ATOM 1361 C C . PHE A 1 170 ? -12.097 4.788 15.712 1.00 52.06 170 PHE A C 1
ATOM 1363 O O . PHE A 1 170 ? -12.038 4.933 16.939 1.00 52.06 170 PHE A O 1
ATOM 1370 N N . ASN A 1 171 ? -13.211 4.360 15.077 1.00 36.06 171 ASN A N 1
ATOM 1371 C CA . ASN A 1 171 ? -14.458 3.920 15.748 1.00 36.06 171 ASN A CA 1
ATOM 1372 C C . ASN A 1 171 ? -14.878 2.432 15.521 1.00 36.06 171 ASN A C 1
ATOM 1374 O O . ASN A 1 171 ? -14.230 1.713 14.762 1.00 36.06 171 ASN A O 1
ATOM 1378 N N . HIS A 1 172 ? -15.847 1.980 16.332 1.00 44.16 172 HIS A N 1
ATOM 1379 C CA . HIS A 1 172 ? -16.188 0.616 16.814 1.00 44.16 172 HIS A CA 1
ATOM 1380 C C . HIS A 1 172 ? -16.633 -0.482 15.824 1.00 44.16 172 HIS A C 1
ATOM 1382 O O . HIS A 1 172 ? -17.372 -0.105 14.935 1.00 44.16 172 HIS A O 1
ATOM 1388 N N . ASP A 1 173 ? -16.361 -1.754 16.230 1.00 42.22 173 ASP A N 1
ATOM 1389 C CA . ASP A 1 173 ? -17.081 -3.075 16.105 1.00 42.22 173 ASP A CA 1
ATOM 1390 C C . ASP A 1 173 ? -16.846 -4.099 14.951 1.00 42.22 173 ASP A C 1
ATOM 1392 O O . ASP A 1 173 ? -17.764 -4.644 14.337 1.00 42.22 173 ASP A O 1
ATOM 1396 N N . CYS A 1 174 ? -15.581 -4.470 14.725 1.00 41.44 174 CYS A N 1
ATOM 1397 C CA . CYS A 1 174 ? -15.160 -5.402 13.673 1.00 41.44 174 CYS A CA 1
ATOM 1398 C C . CYS A 1 174 ? -15.621 -6.869 13.873 1.00 41.44 174 CYS A C 1
ATOM 1400 O O . CYS A 1 174 ? -14.878 -7.705 14.398 1.00 41.44 174 CYS A O 1
ATOM 1402 N N . ALA A 1 175 ? -16.817 -7.224 13.398 1.00 41.44 175 ALA A N 1
ATOM 1403 C CA . ALA A 1 175 ? -17.296 -8.609 13.409 1.00 41.44 175 ALA A CA 1
ATOM 1404 C C . ALA A 1 175 ? -18.119 -8.997 12.162 1.00 41.44 175 ALA A C 1
ATOM 1406 O O . ALA A 1 175 ? -19.320 -9.208 12.258 1.00 41.44 175 ALA A O 1
ATOM 1407 N N . SER A 1 176 ? -17.466 -9.151 10.998 1.00 51.34 176 SER A N 1
ATOM 1408 C CA . SER A 1 176 ? -17.554 -10.341 10.112 1.00 51.34 176 SER A CA 1
ATOM 1409 C C . SER A 1 176 ? -17.111 -10.031 8.668 1.00 51.34 176 SER A C 1
ATOM 1411 O O . SER A 1 176 ? -17.916 -9.633 7.838 1.00 51.34 176 SER A O 1
ATOM 1413 N N . HIS A 1 177 ? -15.852 -10.309 8.319 1.00 59.22 177 HIS A N 1
ATOM 1414 C CA . HIS A 1 177 ? -15.309 -10.083 6.963 1.00 59.22 177 HIS A CA 1
ATOM 1415 C C . HIS A 1 177 ? -15.664 -11.183 5.941 1.00 59.22 177 HIS A C 1
ATOM 1417 O O . HIS A 1 177 ? -15.232 -11.144 4.791 1.00 59.22 177 HIS A O 1
ATOM 1423 N N . ARG A 1 178 ? -16.424 -12.212 6.344 1.00 62.56 178 ARG A N 1
ATOM 1424 C CA . ARG A 1 178 ? -16.640 -13.407 5.508 1.00 62.56 178 ARG A CA 1
ATOM 1425 C C . ARG A 1 178 ? -17.478 -13.125 4.256 1.00 62.56 178 ARG A C 1
ATOM 1427 O O . ARG A 1 178 ? -17.261 -13.784 3.244 1.00 62.56 178 ARG A O 1
ATOM 1434 N N . SER A 1 179 ? -18.409 -12.171 4.311 1.00 65.12 179 SER A N 1
ATOM 1435 C CA . SER A 1 179 ? -19.293 -11.834 3.185 1.00 65.12 179 SER A CA 1
ATOM 1436 C C . SER A 1 179 ? -18.644 -10.951 2.125 1.00 65.12 179 SER A C 1
ATOM 1438 O O . SER A 1 179 ? -19.111 -10.937 0.990 1.00 65.12 179 SER A O 1
ATOM 1440 N N . ASP A 1 180 ? -17.571 -10.240 2.469 1.00 81.38 180 ASP A N 1
ATOM 1441 C CA . ASP A 1 180 ? -17.097 -9.115 1.653 1.00 81.38 180 ASP A CA 1
ATOM 1442 C C . ASP A 1 180 ? -15.999 -9.521 0.659 1.00 81.38 180 ASP A C 1
ATOM 1444 O O . ASP A 1 180 ? -15.505 -8.702 -0.116 1.00 81.38 180 ASP A O 1
ATOM 1448 N N . GLY A 1 181 ? -15.634 -10.810 0.649 1.00 90.06 181 GLY A N 1
ATOM 1449 C CA . GLY A 1 181 ? -14.713 -11.382 -0.330 1.00 90.06 181 GLY A CA 1
ATOM 1450 C C . GLY A 1 181 ? -13.290 -10.837 -0.214 1.00 90.06 181 GLY A C 1
ATOM 1451 O O . GLY A 1 181 ? -12.644 -10.620 -1.239 1.00 90.06 181 GLY A O 1
ATOM 1452 N N . VAL A 1 182 ? -12.820 -10.574 1.009 1.00 91.00 182 VAL A N 1
ATOM 1453 C CA . VAL A 1 182 ? -11.449 -10.123 1.291 1.00 91.00 182 VAL A CA 1
ATOM 1454 C C . VAL A 1 182 ? -10.806 -11.017 2.355 1.00 91.00 182 VAL A C 1
ATOM 1456 O O . VAL A 1 182 ? -11.402 -11.274 3.400 1.00 91.00 182 VAL A O 1
ATOM 1459 N N . ILE A 1 183 ? -9.582 -11.467 2.085 1.00 90.81 183 ILE A N 1
ATOM 1460 C CA . ILE A 1 183 ? -8.637 -12.053 3.050 1.00 90.81 183 ILE A CA 1
ATOM 1461 C C . ILE A 1 183 ? -7.453 -11.103 3.189 1.00 90.81 183 ILE A C 1
ATOM 1463 O O . ILE A 1 183 ? -7.044 -10.490 2.210 1.00 90.81 183 ILE A O 1
ATOM 1467 N N . HIS A 1 184 ? -6.912 -10.946 4.390 1.00 90.00 184 HIS A N 1
ATOM 1468 C CA . HIS A 1 184 ? -5.806 -10.030 4.657 1.00 90.00 184 HIS A CA 1
ATOM 1469 C C . HIS A 1 184 ? -4.454 -10.613 4.219 1.00 90.00 184 HIS A C 1
ATOM 1471 O O . HIS A 1 184 ? -3.602 -9.869 3.739 1.00 90.00 184 HIS A O 1
ATOM 1477 N N . ASN A 1 185 ? -4.252 -11.928 4.390 1.00 89.62 185 ASN A N 1
ATOM 1478 C CA . ASN A 1 185 ? -3.029 -12.718 4.128 1.00 89.62 185 ASN A CA 1
ATOM 1479 C C . ASN A 1 185 ? -1.768 -12.331 4.920 1.00 89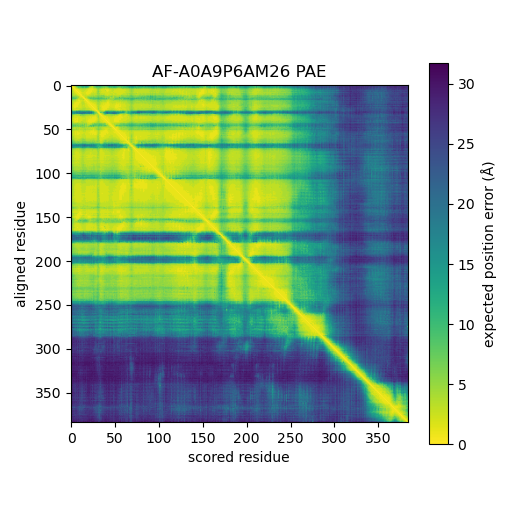.62 185 ASN A C 1
ATOM 1481 O O . ASN A 1 185 ? -0.953 -13.201 5.222 1.00 89.62 185 ASN A O 1
ATOM 1485 N N . ASP A 1 186 ? -1.610 -11.068 5.311 1.00 89.75 186 ASP A N 1
ATOM 1486 C CA . ASP A 1 186 ? -0.477 -10.587 6.117 1.00 89.75 186 ASP A CA 1
ATOM 1487 C C . ASP A 1 186 ? -0.895 -10.141 7.523 1.00 89.75 186 ASP A C 1
ATOM 1489 O O . ASP A 1 186 ? -0.504 -9.101 8.051 1.00 89.75 186 ASP A O 1
ATOM 1493 N N . LEU A 1 187 ? -1.820 -10.886 8.124 1.00 84.75 187 LEU A N 1
ATOM 1494 C CA . LEU A 1 187 ? -2.358 -10.494 9.411 1.00 84.75 187 LEU A CA 1
ATOM 1495 C C . LEU A 1 187 ? -1.443 -10.945 10.552 1.00 84.75 187 LEU A C 1
ATOM 1497 O O . LEU A 1 187 ? -1.272 -12.141 10.806 1.00 84.75 187 LEU A O 1
ATOM 1501 N N . HIS A 1 188 ? -0.902 -9.972 11.276 1.00 84.81 188 HIS A N 1
ATOM 1502 C CA . HIS A 1 188 ? -0.067 -10.167 12.458 1.00 84.81 188 HIS A CA 1
ATOM 1503 C C . HIS A 1 188 ? -0.199 -8.981 13.426 1.00 84.81 188 HIS A C 1
ATOM 1505 O O . HIS A 1 188 ? -0.812 -7.969 13.098 1.00 84.81 188 HIS A O 1
ATOM 1511 N N . ALA A 1 189 ? 0.419 -9.054 14.608 1.00 82.44 189 ALA A N 1
ATOM 1512 C CA . ALA A 1 189 ? 0.184 -8.110 15.706 1.00 82.44 189 ALA A CA 1
ATOM 1513 C C . ALA A 1 189 ? 0.495 -6.654 15.340 1.00 82.44 189 ALA A C 1
ATOM 1515 O O . ALA A 1 189 ? -0.185 -5.754 15.814 1.00 82.44 189 ALA A O 1
ATOM 1516 N N . ASN A 1 190 ? 1.471 -6.420 14.457 1.00 83.81 190 ASN A N 1
ATOM 1517 C CA . ASN A 1 190 ? 1.813 -5.062 14.017 1.00 83.81 190 ASN A CA 1
ATOM 1518 C C . ASN A 1 190 ? 0.772 -4.450 13.057 1.00 83.81 190 ASN A C 1
ATOM 1520 O O . ASN A 1 190 ? 0.753 -3.236 12.898 1.00 83.81 190 ASN A O 1
ATOM 1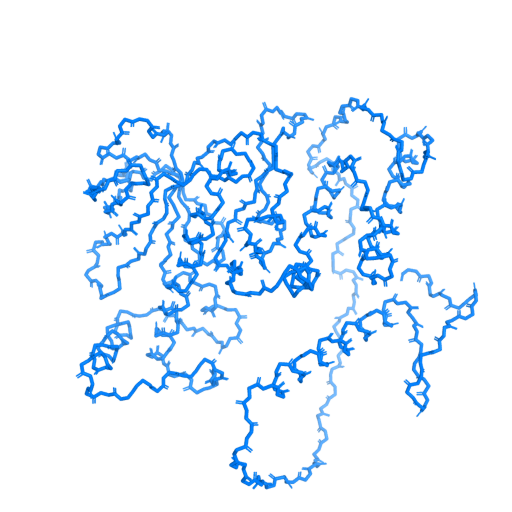524 N N . ASN A 1 191 ? -0.104 -5.276 12.475 1.00 87.00 191 ASN A N 1
ATOM 1525 C CA . ASN A 1 191 ? -1.188 -4.871 11.573 1.00 87.00 191 ASN A CA 1
ATOM 1526 C C . ASN A 1 191 ? -2.536 -4.802 12.309 1.00 87.00 191 ASN A C 1
ATOM 1528 O O . ASN A 1 191 ? -3.583 -4.603 11.696 1.00 87.00 191 ASN A O 1
ATOM 1532 N N . VAL A 1 192 ? -2.508 -4.957 13.640 1.00 82.81 192 VAL A N 1
ATOM 1533 C CA . VAL A 1 192 ? -3.665 -4.819 14.521 1.00 82.81 192 VAL A CA 1
ATOM 1534 C C . VAL A 1 192 ? -3.418 -3.661 15.486 1.00 82.81 192 VAL A C 1
ATOM 1536 O O . VAL A 1 192 ? -2.579 -3.748 16.382 1.00 82.81 192 VAL A O 1
ATOM 1539 N N . ILE A 1 193 ? -4.152 -2.563 15.317 1.00 81.12 193 ILE A N 1
ATOM 1540 C CA . ILE A 1 193 ? -4.015 -1.364 16.151 1.00 81.12 193 ILE A CA 1
ATOM 1541 C C . ILE A 1 193 ? -5.133 -1.324 17.186 1.00 81.12 193 ILE A C 1
ATOM 1543 O O . ILE A 1 193 ? -6.305 -1.482 16.861 1.00 81.12 193 ILE A O 1
ATOM 1547 N N . PHE A 1 194 ? -4.781 -1.025 18.434 1.00 75.62 194 PHE A N 1
ATOM 1548 C CA . PHE A 1 194 ? -5.746 -0.780 19.500 1.00 75.62 194 PHE A CA 1
ATOM 1549 C C . PHE A 1 194 ? -5.885 0.726 19.736 1.00 75.62 194 PHE A C 1
ATOM 1551 O O . PHE A 1 194 ? -4.901 1.400 20.045 1.00 75.62 194 PHE A O 1
ATOM 1558 N N . SER A 1 195 ? -7.099 1.267 19.599 1.00 69.75 195 SER A N 1
ATOM 1559 C CA . SER A 1 195 ? -7.344 2.689 19.873 1.00 69.75 195 SER A CA 1
ATOM 1560 C C . SER A 1 195 ? -7.395 2.943 21.386 1.00 69.75 195 SER A C 1
ATOM 1562 O O . SER A 1 195 ? -8.168 2.281 22.093 1.00 69.75 195 SER A O 1
ATOM 1564 N N . PRO A 1 196 ? -6.633 3.921 21.911 1.00 62.34 196 PRO A N 1
ATOM 1565 C CA . PRO A 1 196 ? -6.649 4.283 23.321 1.00 62.34 196 PRO A CA 1
ATOM 1566 C C . PRO A 1 196 ? -7.848 5.194 23.620 1.00 62.34 196 PRO A C 1
ATOM 1568 O O . PRO A 1 196 ? -7.676 6.349 23.999 1.00 62.34 196 PRO A O 1
ATOM 1571 N N . ALA A 1 197 ? -9.084 4.721 23.443 1.00 53.84 197 ALA A N 1
ATOM 1572 C CA . ALA A 1 197 ? -10.244 5.546 23.797 1.00 53.84 197 ALA A CA 1
ATOM 1573 C C . ALA A 1 197 ? -10.360 5.742 25.327 1.00 53.84 197 ALA A C 1
ATOM 1575 O O . ALA A 1 197 ? -10.885 6.764 25.772 1.00 53.84 197 ALA A O 1
ATOM 1576 N N . LYS A 1 198 ? -9.784 4.833 26.138 1.00 57.69 198 LYS A N 1
ATOM 1577 C CA . LYS A 1 198 ? -9.475 5.019 27.570 1.00 57.69 198 LYS A CA 1
ATOM 1578 C C . LYS A 1 198 ? -8.185 4.263 27.939 1.00 57.69 198 LYS A C 1
ATOM 1580 O O . LYS A 1 198 ? -7.998 3.161 27.428 1.00 57.69 198 LYS A O 1
ATOM 1585 N N . PRO A 1 199 ? -7.335 4.773 28.857 1.00 55.56 199 PRO A N 1
ATOM 1586 C CA . PRO A 1 199 ? -6.099 4.094 29.279 1.00 55.56 199 PRO A CA 1
ATOM 1587 C C . PRO A 1 199 ? -6.308 2.670 29.810 1.00 55.56 199 PRO A C 1
ATOM 1589 O O . PRO A 1 199 ? -5.394 1.857 29.776 1.00 55.56 199 PRO A O 1
ATOM 1592 N N . GLU A 1 200 ? -7.510 2.379 30.307 1.00 59.50 200 GLU A N 1
ATOM 1593 C CA . GLU A 1 200 ? -7.808 1.139 31.030 1.00 59.50 200 GLU A CA 1
ATOM 1594 C C . GLU A 1 200 ? -8.576 0.116 30.183 1.00 59.50 200 GLU A C 1
ATOM 1596 O O . GLU A 1 200 ? -8.704 -1.036 30.579 1.00 59.50 200 GLU A O 1
ATOM 1601 N N . THR A 1 201 ? -9.082 0.513 29.009 1.00 58.41 201 THR A N 1
ATOM 1602 C CA . THR A 1 201 ? -9.811 -0.371 28.085 1.00 58.41 201 THR A CA 1
ATOM 1603 C C . THR A 1 201 ? -9.602 0.098 26.643 1.00 58.41 201 THR A C 1
ATOM 1605 O O . THR A 1 201 ? -10.241 1.077 26.231 1.00 58.41 201 THR A O 1
ATOM 1608 N N . PRO A 1 202 ? -8.726 -0.559 25.852 1.00 60.19 202 PRO A N 1
ATOM 1609 C CA . PRO A 1 202 ? -8.689 -0.313 24.419 1.00 60.19 202 PRO A CA 1
ATOM 1610 C C . PRO A 1 202 ? -10.077 -0.630 23.875 1.00 60.19 202 PRO A C 1
ATOM 1612 O O . PRO A 1 202 ? -10.560 -1.755 23.969 1.00 60.19 202 PRO A O 1
ATOM 1615 N N . SER A 1 203 ? -10.769 0.405 23.415 1.00 66.06 203 SER A N 1
ATOM 1616 C CA . SER A 1 203 ? -12.190 0.284 23.079 1.00 66.06 203 SER A CA 1
ATOM 1617 C C . SER A 1 203 ? -12.378 -0.351 21.716 1.00 66.06 203 SER A C 1
ATOM 1619 O O . SER A 1 203 ? -13.426 -0.930 21.454 1.00 66.06 203 SER A O 1
ATOM 1621 N N . ASN A 1 204 ? -11.363 -0.219 20.860 1.00 73.31 204 ASN A N 1
ATOM 1622 C CA . ASN A 1 204 ? -11.472 -0.523 19.451 1.00 73.31 204 ASN A CA 1
ATOM 1623 C C . ASN A 1 204 ? -10.211 -1.209 18.935 1.00 73.31 204 ASN A C 1
ATOM 1625 O O . ASN A 1 204 ? -9.101 -0.920 19.394 1.00 73.31 204 ASN A O 1
ATOM 1629 N N . VAL A 1 205 ? -10.413 -2.058 17.935 1.00 75.56 205 VAL A N 1
ATOM 1630 C CA . VAL A 1 205 ? -9.389 -2.831 17.237 1.00 75.56 205 VAL A CA 1
ATOM 1631 C C . VAL A 1 205 ? -9.487 -2.488 15.759 1.00 75.56 205 VAL A C 1
ATOM 1633 O O . VAL A 1 205 ? -10.591 -2.510 15.220 1.00 75.56 205 VAL A O 1
ATOM 1636 N N . TYR A 1 206 ? -8.354 -2.192 15.126 1.00 81.38 206 TYR A N 1
ATOM 1637 C CA . TYR A 1 206 ? -8.267 -1.938 13.692 1.00 81.38 206 TYR A CA 1
ATOM 1638 C C . TYR A 1 206 ? -7.370 -2.937 13.028 1.00 81.38 206 TYR A C 1
ATOM 1640 O O . TYR A 1 206 ? -6.277 -3.191 13.525 1.00 81.38 206 TYR A O 1
ATOM 1648 N N . VAL A 1 207 ? -7.807 -3.417 11.875 1.00 85.62 207 VAL A N 1
ATOM 1649 C CA . VAL A 1 207 ? -6.941 -4.129 10.948 1.00 85.62 207 VAL A CA 1
ATOM 1650 C C . VAL A 1 207 ? -6.483 -3.145 9.875 1.00 85.62 207 VAL A C 1
ATOM 1652 O O . VAL A 1 207 ? -7.289 -2.400 9.315 1.00 85.62 207 VAL A O 1
ATOM 1655 N N . ILE A 1 208 ? -5.176 -3.101 9.637 1.00 90.75 208 ILE A N 1
ATOM 1656 C CA . ILE A 1 208 ? -4.531 -2.205 8.675 1.00 90.75 208 ILE A CA 1
ATOM 1657 C C . ILE A 1 208 ? -3.576 -2.985 7.779 1.00 90.75 208 ILE A C 1
ATOM 1659 O O . ILE A 1 208 ? -3.192 -4.088 8.129 1.00 90.75 208 ILE A O 1
ATOM 1663 N N . ASP A 1 209 ? -3.102 -2.343 6.711 1.00 90.94 209 ASP A N 1
ATOM 1664 C CA . ASP A 1 209 ? -2.075 -2.885 5.813 1.00 90.94 209 ASP A CA 1
ATOM 1665 C C . ASP A 1 209 ? -2.554 -4.052 4.938 1.00 90.94 209 ASP A C 1
ATOM 1667 O O . ASP A 1 209 ? -2.005 -5.151 4.928 1.00 90.94 209 ASP A O 1
ATOM 1671 N N . PHE A 1 210 ? -3.564 -3.769 4.115 1.00 93.69 210 PHE A N 1
ATOM 1672 C CA . PHE A 1 210 ? -4.138 -4.724 3.164 1.00 93.69 210 PHE A CA 1
ATOM 1673 C C . PHE A 1 210 ? -3.287 -4.907 1.896 1.00 93.69 210 PHE A C 1
ATOM 1675 O O . PHE A 1 210 ? -3.811 -5.301 0.859 1.00 93.69 210 PHE A O 1
ATOM 1682 N N . GLY A 1 211 ? -1.979 -4.626 1.944 1.00 93.44 211 GLY A N 1
ATOM 1683 C CA . GLY A 1 211 ? -1.101 -4.736 0.775 1.00 93.44 211 GLY A CA 1
ATOM 1684 C C . GLY A 1 211 ? -1.058 -6.146 0.179 1.00 93.44 211 GLY A C 1
ATOM 1685 O O . GLY A 1 211 ? -0.930 -6.300 -1.028 1.00 93.44 211 GLY A O 1
ATOM 1686 N N . HIS A 1 212 ? -1.207 -7.179 1.010 1.00 93.19 212 HIS A N 1
ATOM 1687 C CA . HIS A 1 212 ? -1.221 -8.586 0.581 1.00 93.19 212 HIS A CA 1
ATOM 1688 C C . HIS A 1 212 ? -2.626 -9.170 0.453 1.00 93.19 212 HIS A C 1
ATOM 1690 O O . HIS A 1 212 ? -2.776 -10.390 0.344 1.00 93.19 212 HIS A O 1
ATOM 1696 N N . ALA A 1 213 ? -3.662 -8.332 0.489 1.00 93.62 213 ALA A N 1
ATOM 1697 C CA . ALA A 1 213 ? -5.023 -8.823 0.534 1.00 93.62 213 ALA A CA 1
ATOM 1698 C C . ALA A 1 213 ? -5.344 -9.714 -0.675 1.00 93.62 213 ALA A C 1
ATOM 1700 O O . ALA A 1 213 ? -5.061 -9.384 -1.829 1.00 93.62 213 ALA A O 1
ATOM 1701 N N . GLY A 1 214 ? -5.948 -10.863 -0.391 1.00 93.31 214 GLY A N 1
ATOM 1702 C CA . GLY A 1 214 ? -6.558 -11.712 -1.399 1.00 93.31 214 GLY A CA 1
ATOM 1703 C C . GLY A 1 214 ? -8.006 -11.293 -1.597 1.00 93.31 214 GLY A C 1
ATOM 1704 O O . GLY A 1 214 ? -8.727 -10.972 -0.648 1.00 93.31 214 GLY A O 1
ATOM 1705 N N . LEU A 1 215 ? -8.432 -11.285 -2.848 1.00 94.75 215 LEU A N 1
ATOM 1706 C CA . LEU A 1 215 ? -9.732 -10.796 -3.258 1.00 94.75 215 LEU A CA 1
ATOM 1707 C C . LEU A 1 215 ? -10.495 -11.947 -3.892 1.00 94.75 215 LEU A C 1
ATOM 1709 O O . LEU A 1 215 ? -10.016 -12.531 -4.851 1.00 94.75 215 LEU A O 1
ATOM 1713 N N . ARG A 1 216 ? -11.696 -12.234 -3.388 1.00 94.44 216 ARG A N 1
ATOM 1714 C CA . ARG A 1 216 ? -12.611 -13.179 -4.029 1.00 94.44 216 ARG A CA 1
ATOM 1715 C C . ARG A 1 216 ? -13.005 -12.674 -5.416 1.00 94.44 216 ARG A C 1
ATOM 1717 O O . ARG A 1 216 ? -13.426 -11.520 -5.543 1.00 94.44 216 ARG A O 1
ATOM 1724 N N . GLU A 1 217 ? -12.893 -13.502 -6.430 1.00 93.50 217 GLU A N 1
ATOM 1725 C CA . GLU A 1 217 ? -13.330 -13.237 -7.793 1.00 93.50 217 GLU A CA 1
ATOM 1726 C C . GLU A 1 217 ? -14.562 -14.091 -8.104 1.00 93.50 217 GLU A C 1
ATOM 1728 O O . GLU A 1 217 ? -15.684 -13.699 -7.769 1.00 93.50 217 GLU A O 1
ATOM 1733 N N . ASP A 1 218 ? -14.368 -15.251 -8.723 1.00 94.50 218 ASP A N 1
ATOM 1734 C CA . ASP A 1 218 ? -15.416 -16.176 -9.147 1.00 94.50 218 ASP A CA 1
ATOM 1735 C C . ASP A 1 218 ? -15.476 -17.461 -8.307 1.00 94.50 218 ASP A C 1
ATOM 1737 O O . ASP A 1 218 ? -16.278 -18.352 -8.604 1.00 94.50 218 ASP A O 1
ATOM 1741 N N . GLU A 1 219 ? -14.693 -17.551 -7.226 1.00 93.88 219 GLU A N 1
ATOM 1742 C CA . GLU A 1 219 ? -14.684 -18.719 -6.352 1.00 93.88 219 GLU A CA 1
ATOM 1743 C C . GLU A 1 219 ? -16.062 -18.959 -5.725 1.00 93.88 219 GLU A C 1
ATOM 1745 O O . GLU A 1 219 ? -16.770 -18.034 -5.294 1.00 93.88 219 GLU A O 1
ATOM 1750 N N . SER A 1 220 ? -16.439 -20.235 -5.613 1.00 93.00 220 SER A N 1
ATOM 1751 C CA . SER A 1 220 ? -17.655 -20.630 -4.906 1.00 93.00 220 SER A CA 1
ATOM 1752 C C . SER A 1 220 ? -17.552 -20.317 -3.406 1.00 93.00 220 SER A C 1
ATOM 1754 O O . SER A 1 220 ? -16.465 -20.106 -2.874 1.00 93.00 220 SER A O 1
ATOM 1756 N N . ASP A 1 221 ? -18.680 -20.291 -2.685 1.00 88.50 221 ASP A N 1
ATOM 1757 C CA . ASP A 1 221 ? -18.654 -20.063 -1.227 1.00 88.50 221 ASP A CA 1
ATOM 1758 C C . ASP A 1 221 ? -17.841 -21.138 -0.490 1.00 88.50 221 ASP A C 1
ATOM 1760 O O . ASP A 1 221 ? -17.281 -20.872 0.573 1.00 88.50 221 ASP A O 1
ATOM 1764 N N . ILE A 1 222 ? -17.779 -22.345 -1.061 1.00 89.19 222 ILE A N 1
ATOM 1765 C CA . ILE A 1 222 ? -17.014 -23.467 -0.520 1.00 89.19 222 ILE A CA 1
ATOM 1766 C C . ILE A 1 222 ? -15.524 -23.214 -0.737 1.00 89.19 222 ILE A C 1
ATOM 1768 O O . ILE A 1 222 ? -14.783 -23.187 0.242 1.00 89.19 222 ILE A O 1
ATOM 1772 N N . ASP A 1 223 ? -15.107 -22.954 -1.978 1.00 90.94 223 ASP A N 1
ATOM 1773 C CA . ASP A 1 223 ? -13.695 -22.722 -2.315 1.00 90.94 223 ASP A CA 1
ATOM 1774 C C . ASP A 1 223 ? -13.156 -21.488 -1.578 1.00 90.94 223 ASP A C 1
ATOM 1776 O O . ASP A 1 223 ? -12.090 -21.525 -0.967 1.00 90.94 223 ASP A O 1
ATOM 1780 N N . TRP A 1 224 ? -13.947 -20.412 -1.525 1.00 91.00 224 TRP A N 1
ATOM 1781 C CA . TRP A 1 224 ? -13.601 -19.222 -0.753 1.00 91.00 224 TRP A CA 1
ATOM 1782 C C . TRP A 1 224 ? -13.524 -19.503 0.753 1.00 91.00 224 TRP A C 1
ATOM 1784 O O . TRP A 1 224 ? -12.643 -18.992 1.449 1.00 91.00 224 TRP A O 1
ATOM 1794 N N . GLY A 1 225 ? -14.425 -20.343 1.271 1.00 85.81 225 GLY A N 1
ATOM 1795 C CA . GLY A 1 225 ? -14.381 -20.828 2.648 1.00 85.81 225 GLY A CA 1
ATOM 1796 C C . GLY A 1 225 ? -13.097 -21.602 2.959 1.00 85.81 225 GLY A C 1
ATOM 1797 O O . GLY A 1 225 ? -12.529 -21.430 4.041 1.00 85.81 225 GLY A O 1
ATOM 1798 N N . GLU A 1 226 ? -12.602 -22.397 2.009 1.00 87.31 226 GLU A N 1
ATOM 1799 C CA . GLU A 1 226 ? -11.311 -23.080 2.120 1.00 87.31 226 GLU A CA 1
ATOM 1800 C C . GLU A 1 226 ? -10.137 -22.096 2.080 1.00 87.31 226 GLU A C 1
ATOM 1802 O O . GLU A 1 226 ? -9.241 -22.204 2.918 1.00 87.31 226 GLU A O 1
ATOM 1807 N N . CYS A 1 227 ? -10.157 -21.086 1.203 1.00 87.69 227 CYS A N 1
ATOM 1808 C CA . CYS A 1 227 ? -9.145 -20.022 1.191 1.00 87.69 227 CYS A CA 1
ATOM 1809 C C . CYS A 1 227 ? -9.071 -19.297 2.544 1.00 87.69 227 CYS A C 1
ATOM 1811 O O . CYS A 1 227 ? -7.993 -19.189 3.132 1.00 87.69 227 CYS A O 1
ATOM 1813 N N . LEU A 1 228 ? -10.219 -18.863 3.081 1.00 83.44 228 LEU A N 1
ATOM 1814 C CA . LEU A 1 228 ? -10.324 -18.241 4.407 1.00 83.44 228 LEU A CA 1
ATOM 1815 C C . LEU A 1 228 ? -9.725 -19.133 5.503 1.00 83.44 228 LEU A C 1
ATOM 1817 O O . LEU A 1 228 ? -9.020 -18.654 6.397 1.00 83.44 228 LEU A O 1
ATOM 1821 N N . TYR A 1 229 ? -10.001 -20.434 5.426 1.00 83.25 229 TYR A N 1
ATOM 1822 C CA . TYR A 1 229 ? -9.498 -21.415 6.375 1.00 83.25 229 TYR A CA 1
ATOM 1823 C C . TYR A 1 229 ? -7.977 -21.589 6.290 1.00 83.25 229 TYR A C 1
ATOM 1825 O O . TYR A 1 229 ? -7.304 -21.533 7.321 1.00 83.25 229 TYR A O 1
ATOM 1833 N N . VAL A 1 230 ? -7.436 -21.778 5.082 1.00 85.56 230 VAL A N 1
ATOM 1834 C CA . VAL A 1 230 ? -6.002 -22.010 4.848 1.00 85.56 230 VAL A CA 1
ATOM 1835 C C . VAL A 1 230 ? -5.169 -20.816 5.305 1.00 85.56 230 VAL A C 1
ATOM 1837 O O . VAL A 1 230 ? -4.133 -21.004 5.943 1.00 85.56 230 VAL A O 1
ATOM 1840 N N . GLN A 1 231 ? -5.630 -19.593 5.042 1.00 86.50 231 GLN A N 1
ATOM 1841 C CA . GLN A 1 231 ? -4.906 -18.390 5.457 1.00 86.50 231 GLN A CA 1
ATOM 1842 C C . GLN A 1 231 ? -4.942 -18.190 6.974 1.00 86.50 231 GLN A C 1
ATOM 1844 O O . GLN A 1 231 ? -3.939 -17.812 7.593 1.00 86.50 231 GLN A O 1
ATOM 1849 N N . GLY A 1 232 ? -6.080 -18.512 7.597 1.00 84.31 232 GLY A N 1
ATOM 1850 C CA . GLY A 1 232 ? -6.226 -18.482 9.047 1.00 84.31 232 GLY A CA 1
ATOM 1851 C C . GLY A 1 232 ? -6.186 -17.068 9.631 1.00 84.31 232 GLY A C 1
ATOM 1852 O O . GLY A 1 232 ? -5.790 -16.901 10.782 1.00 84.31 232 GLY A O 1
ATOM 1853 N N . ASP A 1 233 ? -6.592 -16.048 8.876 1.00 82.25 233 ASP A N 1
ATOM 1854 C CA . ASP A 1 233 ? -6.593 -14.660 9.350 1.00 82.25 233 ASP A CA 1
ATOM 1855 C C . ASP A 1 233 ? -7.458 -14.490 10.603 1.00 82.25 233 ASP A C 1
ATOM 1857 O O . ASP A 1 233 ? -6.999 -13.971 11.618 1.00 82.25 233 ASP A O 1
ATOM 1861 N N . GLU A 1 234 ? -8.680 -15.031 10.596 1.00 79.94 234 GLU A N 1
ATOM 1862 C CA . GLU A 1 234 ? -9.570 -15.007 11.765 1.00 79.94 234 GLU A CA 1
ATOM 1863 C C . GLU A 1 234 ? -8.881 -15.592 13.007 1.00 79.94 234 GLU A C 1
ATOM 1865 O O . GLU A 1 234 ? -8.905 -15.021 14.097 1.00 79.94 234 GLU A O 1
ATOM 1870 N N . MET A 1 235 ? -8.207 -16.722 12.818 1.00 79.62 235 MET A N 1
ATOM 1871 C CA . MET A 1 235 ? -7.448 -17.418 13.847 1.00 79.62 235 MET A CA 1
ATOM 1872 C C . MET A 1 235 ? -6.296 -16.568 14.400 1.00 79.62 235 MET A C 1
ATOM 1874 O O . MET A 1 235 ? -6.061 -16.553 15.612 1.00 79.62 235 MET A O 1
ATOM 1878 N N . ARG A 1 236 ? -5.597 -15.827 13.534 1.00 80.88 236 ARG A N 1
ATOM 1879 C CA . ARG A 1 236 ? -4.522 -14.905 13.925 1.00 80.88 236 ARG A CA 1
ATOM 1880 C C . ARG A 1 236 ? -5.063 -13.691 14.684 1.00 80.88 236 ARG A C 1
ATOM 1882 O O . ARG A 1 236 ? -4.501 -13.377 15.735 1.00 80.88 236 ARG A O 1
ATOM 1889 N N . VAL A 1 237 ? -6.171 -13.071 14.240 1.00 79.31 237 VAL A N 1
ATOM 1890 C CA . VAL A 1 237 ? -6.816 -11.956 14.974 1.00 79.31 237 VAL A CA 1
ATOM 1891 C C . VAL A 1 237 ? -7.162 -12.412 16.380 1.00 79.31 237 VAL A C 1
ATOM 1893 O O . VAL A 1 237 ? -6.720 -11.806 17.354 1.00 79.31 237 VAL A O 1
ATOM 1896 N N . ARG A 1 238 ? -7.930 -13.501 16.498 1.00 80.12 238 ARG A N 1
ATOM 1897 C CA . ARG A 1 238 ? -8.416 -13.975 17.796 1.00 80.12 238 ARG A CA 1
ATOM 1898 C C . ARG A 1 238 ? -7.255 -14.293 18.737 1.00 80.12 238 ARG A C 1
ATOM 1900 O O . ARG A 1 238 ? -7.324 -13.979 19.927 1.00 80.12 238 ARG A O 1
ATOM 1907 N N . ARG A 1 239 ? -6.160 -14.865 18.213 1.00 81.19 239 ARG A N 1
ATOM 1908 C CA . ARG A 1 239 ? -4.931 -15.115 18.984 1.00 81.19 239 ARG A CA 1
ATOM 1909 C C . ARG A 1 239 ? -4.366 -13.827 19.557 1.00 81.19 239 ARG A C 1
ATOM 1911 O O . ARG A 1 239 ? -4.081 -13.773 20.749 1.00 81.19 239 ARG A O 1
ATOM 1918 N N . HIS A 1 240 ? -4.237 -12.797 18.729 1.00 78.81 240 HIS A N 1
ATOM 1919 C CA . HIS A 1 240 ? -3.699 -11.509 19.154 1.00 78.81 240 HIS A CA 1
ATOM 1920 C C . HIS A 1 240 ? -4.610 -10.787 20.140 1.00 78.81 240 HIS A C 1
ATOM 1922 O O . HIS A 1 240 ? -4.112 -10.295 21.149 1.00 78.81 240 HIS A O 1
ATOM 1928 N N . LEU A 1 241 ? -5.927 -10.805 19.919 1.00 77.06 241 LEU A N 1
ATOM 1929 C CA . LEU A 1 241 ? -6.903 -10.287 20.880 1.00 77.06 241 LEU A CA 1
ATOM 1930 C C . LEU A 1 241 ? -6.750 -10.971 22.240 1.00 77.06 241 LEU A C 1
ATOM 1932 O O . LEU A 1 241 ? -6.599 -10.303 23.262 1.00 77.06 241 LEU A O 1
ATOM 1936 N N . SER A 1 242 ? -6.681 -12.302 22.254 1.00 78.94 242 SER A N 1
ATOM 1937 C CA . SER A 1 242 ? -6.500 -13.048 23.497 1.00 78.94 242 SER A CA 1
ATOM 1938 C C . SER A 1 242 ? -5.147 -12.779 24.162 1.00 78.94 242 SER A C 1
ATOM 1940 O O . SER A 1 242 ? -5.085 -12.766 25.392 1.00 78.94 242 SER A O 1
ATOM 1942 N N . ASP A 1 243 ? -4.072 -12.575 23.398 1.00 79.38 243 ASP A N 1
ATOM 1943 C CA . ASP A 1 243 ? -2.748 -12.263 23.947 1.00 79.38 243 ASP A CA 1
ATOM 1944 C C . ASP A 1 243 ? -2.697 -10.869 24.600 1.00 79.38 243 ASP A C 1
ATOM 1946 O O . ASP A 1 243 ? -1.935 -10.683 25.550 1.00 79.38 243 ASP A O 1
ATOM 1950 N N . VAL A 1 244 ? -3.551 -9.926 24.179 1.00 74.44 244 VAL A N 1
ATOM 1951 C CA . VAL A 1 244 ? -3.706 -8.608 24.828 1.00 74.44 244 VAL A CA 1
ATOM 1952 C C . VAL A 1 244 ? -4.828 -8.560 25.875 1.00 74.44 244 VAL A C 1
ATOM 1954 O O . VAL A 1 244 ? -5.163 -7.489 26.377 1.00 74.44 244 VAL A O 1
ATOM 1957 N N . GLY A 1 245 ? -5.414 -9.709 26.223 1.00 77.75 245 GLY A N 1
ATOM 1958 C CA . GLY A 1 245 ? -6.474 -9.804 27.231 1.00 77.75 245 GLY A CA 1
ATOM 1959 C C . GLY A 1 245 ? -7.863 -9.377 26.745 1.00 77.75 245 GLY A C 1
ATOM 1960 O O . GLY A 1 245 ? -8.774 -9.249 27.560 1.00 77.75 245 GLY A O 1
ATOM 1961 N N . VAL A 1 246 ? -8.053 -9.189 25.437 1.00 73.25 246 VAL A N 1
ATOM 1962 C CA . VAL A 1 246 ? -9.374 -8.982 24.833 1.00 73.25 246 VAL A CA 1
ATOM 1963 C C . VAL A 1 246 ? -10.009 -10.351 24.608 1.00 73.25 246 VAL A C 1
ATOM 1965 O O . VAL A 1 246 ? -9.526 -11.169 23.823 1.00 73.25 246 VAL A O 1
ATOM 1968 N N . ARG A 1 247 ? -11.087 -10.631 25.343 1.00 66.69 247 ARG A N 1
ATOM 1969 C CA . ARG A 1 247 ? -11.790 -11.910 25.259 1.00 66.69 247 ARG A CA 1
ATOM 1970 C C . ARG A 1 247 ? -12.771 -11.886 24.098 1.00 66.69 247 ARG A C 1
ATOM 1972 O O . ARG A 1 247 ? -13.650 -11.034 24.045 1.00 66.69 247 ARG A O 1
ATOM 1979 N N . ASP A 1 248 ? -12.640 -12.867 23.221 1.00 64.81 248 ASP A N 1
ATOM 1980 C CA . ASP A 1 248 ? -13.626 -13.132 22.186 1.00 64.81 248 ASP A CA 1
ATOM 1981 C C . ASP A 1 248 ? -14.917 -13.687 22.823 1.00 64.81 248 ASP A C 1
ATOM 1983 O O . ASP A 1 248 ? -14.851 -14.706 23.526 1.00 64.81 248 ASP A O 1
ATOM 1987 N N . PRO A 1 249 ? -16.071 -13.017 22.656 1.00 58.56 249 PRO A N 1
ATOM 1988 C CA . PRO A 1 249 ? -17.323 -13.457 23.254 1.00 58.56 249 PRO A CA 1
ATOM 1989 C C . PRO A 1 249 ? -17.927 -14.694 22.571 1.00 58.56 249 PRO A C 1
ATOM 1991 O O . PRO A 1 249 ? -18.761 -15.348 23.199 1.00 58.56 249 PRO A O 1
ATOM 1994 N N . ASP A 1 250 ? -17.524 -15.037 21.340 1.00 60.28 250 ASP A N 1
ATOM 1995 C CA . ASP A 1 250 ? -18.104 -16.151 20.579 1.00 60.28 250 ASP A CA 1
ATOM 1996 C C . ASP A 1 250 ? -17.037 -17.222 20.283 1.00 60.28 250 ASP A C 1
ATOM 1998 O O . ASP A 1 250 ? -16.284 -17.090 19.311 1.00 60.28 250 ASP A O 1
ATOM 2002 N N . PRO A 1 251 ? -16.901 -18.287 21.103 1.00 56.66 251 PRO A N 1
ATOM 2003 C CA . PRO A 1 251 ? -15.991 -19.384 20.780 1.00 56.66 251 PRO A CA 1
ATOM 2004 C C . PRO A 1 251 ? -16.343 -19.955 19.401 1.00 56.66 251 PRO A C 1
ATOM 2006 O O . PRO A 1 251 ? -17.520 -20.073 19.069 1.00 56.66 251 PRO A O 1
ATOM 2009 N N . GLN A 1 252 ? -15.331 -20.305 18.592 1.00 56.19 252 GLN A N 1
ATOM 2010 C CA . GLN A 1 252 ? -15.549 -20.825 17.237 1.00 56.19 252 GLN A CA 1
ATOM 2011 C C . GLN A 1 252 ? -16.640 -21.890 17.247 1.00 56.19 252 GLN A C 1
ATOM 2013 O O . GLN A 1 252 ? -16.492 -22.923 17.908 1.00 56.19 252 GLN A O 1
ATOM 2018 N N . ARG A 1 253 ? -17.726 -21.639 16.508 1.00 51.59 253 ARG A N 1
ATOM 2019 C CA . ARG A 1 253 ? -18.793 -22.621 16.396 1.00 51.59 253 ARG A CA 1
ATOM 2020 C C . ARG A 1 253 ? -18.226 -23.864 15.701 1.00 51.59 253 ARG A C 1
ATOM 2022 O O . ARG A 1 253 ? -17.755 -23.770 14.566 1.00 51.59 253 ARG A O 1
ATOM 2029 N N . PRO A 1 254 ? -18.229 -25.027 16.368 1.00 47.25 254 PRO A N 1
ATOM 2030 C CA . PRO A 1 254 ? -17.656 -26.248 15.815 1.00 47.25 254 PRO A CA 1
ATOM 2031 C C . PRO A 1 254 ? -18.490 -26.833 14.664 1.00 47.25 254 PRO A C 1
ATOM 2033 O O . PRO A 1 254 ? -18.114 -27.855 14.110 1.00 47.25 254 PRO A O 1
ATOM 2036 N N . ASP A 1 255 ? -19.622 -26.235 14.298 1.00 49.28 255 ASP A N 1
ATOM 2037 C CA . ASP A 1 255 ? -20.575 -26.771 13.326 1.00 49.28 255 ASP A CA 1
ATOM 2038 C C . ASP A 1 255 ? -20.147 -26.602 11.861 1.00 49.28 255 ASP A C 1
ATOM 2040 O O . ASP A 1 255 ? -20.560 -27.408 11.030 1.00 49.28 255 ASP A O 1
ATOM 2044 N N . ILE A 1 256 ? -19.300 -25.620 11.534 1.00 52.72 256 ILE A N 1
ATOM 2045 C CA . ILE A 1 256 ? -18.933 -25.342 10.132 1.00 52.72 256 ILE A CA 1
ATOM 2046 C C . ILE A 1 256 ? -17.745 -26.206 9.668 1.00 52.72 256 ILE A C 1
ATOM 2048 O O . ILE A 1 256 ? -17.748 -26.686 8.539 1.00 52.72 256 ILE A O 1
ATOM 2052 N N . PHE A 1 257 ? -16.777 -26.493 10.552 1.00 54.44 257 PHE A N 1
ATOM 2053 C CA . PHE A 1 257 ? -15.652 -27.404 10.276 1.00 54.44 257 PHE A CA 1
ATOM 2054 C C . PHE A 1 257 ? -15.221 -28.193 11.533 1.00 54.44 257 PHE A C 1
ATOM 2056 O O . PHE A 1 257 ? -14.120 -27.986 12.052 1.00 54.44 257 PHE A O 1
ATOM 2063 N N . PRO A 1 258 ? -16.052 -29.122 12.044 1.00 51.66 258 PRO A N 1
ATOM 2064 C CA . PRO A 1 258 ? -15.839 -29.790 13.340 1.00 51.66 258 PRO A CA 1
ATOM 2065 C C . PRO A 1 258 ? -14.519 -30.561 13.463 1.00 51.66 258 PRO A C 1
ATOM 2067 O O . PRO A 1 258 ? -14.047 -30.802 14.572 1.00 51.66 258 PRO A O 1
ATOM 2070 N N . ASN A 1 259 ? -13.918 -30.941 12.333 1.00 52.00 259 ASN A N 1
ATOM 2071 C CA . ASN A 1 259 ? -12.701 -31.751 12.276 1.00 52.00 259 ASN A CA 1
ATOM 2072 C C . ASN A 1 259 ? -11.504 -31.013 11.667 1.00 52.00 259 ASN A C 1
ATOM 2074 O O . ASN A 1 259 ? -10.479 -31.636 11.403 1.00 52.00 259 ASN A O 1
ATOM 2078 N N . ALA A 1 260 ? -11.615 -29.707 11.423 1.00 56.53 260 ALA A N 1
ATOM 2079 C CA . ALA A 1 260 ? -10.492 -28.931 10.925 1.00 56.53 260 ALA A CA 1
ATOM 2080 C C . ALA A 1 260 ? -9.391 -28.848 12.004 1.00 56.53 260 ALA A C 1
ATOM 2082 O O . ALA A 1 260 ? -9.661 -28.353 13.106 1.00 56.53 260 ALA A O 1
ATOM 2083 N N . PRO A 1 261 ? -8.146 -29.286 11.720 1.00 57.78 261 PRO A N 1
ATOM 2084 C CA . PRO A 1 261 ? -7.043 -29.234 12.681 1.00 57.78 261 PRO A CA 1
ATOM 2085 C C . PRO A 1 261 ? -6.851 -27.848 13.314 1.00 57.78 261 PRO A C 1
ATOM 2087 O O . PRO A 1 261 ? -6.568 -27.762 14.508 1.00 57.78 261 PRO A O 1
ATOM 2090 N N . GLY A 1 262 ? -7.085 -26.765 12.560 1.00 54.91 262 GLY A N 1
ATOM 2091 C CA . GLY A 1 262 ? -6.981 -25.388 13.052 1.00 54.91 262 GLY A CA 1
ATOM 2092 C C . GLY A 1 262 ? -7.974 -25.042 14.168 1.00 54.91 262 GLY A C 1
ATOM 2093 O O . GLY A 1 262 ? -7.568 -24.461 15.170 1.00 54.91 262 GLY A O 1
ATOM 2094 N N . ALA A 1 263 ? -9.241 -25.458 14.052 1.00 52.47 263 ALA A N 1
ATOM 2095 C CA . ALA A 1 263 ? -10.278 -25.177 15.051 1.00 52.47 263 ALA A CA 1
ATOM 2096 C C . ALA A 1 263 ? -10.055 -25.966 16.352 1.00 52.47 263 ALA A C 1
ATOM 2098 O O . ALA A 1 263 ? -10.231 -25.452 17.456 1.00 52.47 263 ALA A O 1
ATOM 2099 N N . VAL A 1 264 ? -9.591 -27.214 16.241 1.00 58.59 264 VAL A N 1
ATOM 2100 C CA . VAL A 1 264 ? -9.241 -28.039 17.408 1.00 58.59 264 VAL A CA 1
ATOM 2101 C C . VAL A 1 264 ? -8.012 -27.479 18.130 1.00 58.59 264 VAL A C 1
ATOM 2103 O O . VAL A 1 264 ? -8.001 -27.406 19.361 1.00 58.59 264 VAL A O 1
ATOM 2106 N N . VAL A 1 265 ? -6.984 -27.063 17.381 1.00 60.25 265 VAL A N 1
ATOM 2107 C CA . VAL A 1 265 ? -5.779 -26.425 17.938 1.00 60.25 265 VAL A CA 1
ATOM 2108 C C . VAL A 1 265 ? -6.129 -25.087 18.591 1.00 60.25 265 VAL A C 1
ATOM 2110 O O . VAL A 1 265 ? -5.665 -24.823 19.702 1.00 60.25 265 VAL A O 1
ATOM 2113 N N . TRP A 1 266 ? -6.994 -24.285 17.962 1.00 58.25 266 TRP A N 1
ATOM 2114 C CA . TRP A 1 266 ? -7.506 -23.039 18.527 1.00 58.25 266 TRP A CA 1
ATOM 2115 C C . TRP A 1 266 ? -8.218 -23.249 19.849 1.00 58.25 266 TRP A C 1
ATOM 2117 O O . TRP A 1 266 ? -7.840 -22.654 20.852 1.00 58.25 266 TRP A O 1
ATOM 2127 N N . ASN A 1 267 ? -9.239 -24.108 19.848 1.00 60.69 267 ASN A N 1
ATOM 2128 C CA . ASN A 1 267 ? -10.101 -24.302 20.999 1.00 60.69 267 ASN A CA 1
ATOM 2129 C C . ASN A 1 267 ? -9.274 -24.817 22.175 1.00 60.69 267 ASN A C 1
ATOM 2131 O O . ASN A 1 267 ? -9.375 -24.269 23.265 1.00 60.69 267 ASN A O 1
ATOM 2135 N N . ARG A 1 268 ? -8.335 -25.746 21.946 1.00 66.44 268 ARG A N 1
ATOM 2136 C CA . ARG A 1 268 ? -7.389 -26.181 22.988 1.00 66.44 268 ARG A CA 1
ATOM 2137 C C . ARG A 1 268 ? -6.486 -25.056 23.493 1.00 66.44 268 ARG A C 1
ATOM 2139 O O . ARG A 1 268 ? -6.246 -24.965 24.697 1.00 66.44 268 ARG A O 1
ATOM 2146 N N . TRP A 1 269 ? -5.963 -24.215 22.601 1.00 68.56 269 TRP A N 1
ATOM 2147 C CA . TRP A 1 269 ? -5.122 -23.080 22.985 1.00 68.56 269 TRP A CA 1
ATOM 2148 C C . TRP A 1 269 ? -5.907 -22.045 23.806 1.00 68.56 269 TRP A C 1
ATOM 2150 O O . TRP A 1 269 ? -5.458 -21.648 24.884 1.00 68.56 269 TRP A O 1
ATOM 2160 N N . ALA A 1 270 ? -7.098 -21.666 23.340 1.00 58.62 270 ALA A N 1
ATOM 2161 C CA . ALA A 1 270 ? -7.989 -20.707 23.984 1.00 58.62 270 ALA A CA 1
ATOM 2162 C C . ALA A 1 270 ? -8.498 -21.229 25.337 1.00 58.62 270 ALA A C 1
ATOM 2164 O O . ALA A 1 270 ? -8.485 -20.493 26.323 1.00 58.62 270 ALA A O 1
ATOM 2165 N N . GLU A 1 271 ? -8.860 -22.513 25.426 1.00 68.88 271 GLU A N 1
ATOM 2166 C CA . GLU A 1 271 ? -9.191 -23.190 26.686 1.00 68.88 271 GLU A CA 1
ATOM 2167 C C . GLU A 1 271 ? -8.013 -23.159 27.667 1.00 68.88 271 GLU A C 1
ATOM 2169 O O . GLU A 1 271 ? -8.191 -22.844 28.845 1.00 68.88 271 GLU A O 1
ATOM 2174 N N . GLY A 1 272 ? -6.795 -23.445 27.194 1.00 70.56 272 GLY A N 1
ATOM 2175 C CA . GLY A 1 272 ? -5.584 -23.405 28.013 1.00 70.56 272 GLY A CA 1
ATOM 2176 C C . GLY A 1 272 ? -5.274 -22.007 28.555 1.00 70.56 272 GLY A C 1
ATOM 2177 O O . GLY A 1 272 ? -4.961 -21.857 29.738 1.00 70.56 272 GLY A O 1
ATOM 2178 N N . LYS A 1 273 ? -5.392 -20.971 27.718 1.00 62.84 273 LYS A N 1
ATOM 2179 C CA . LYS A 1 273 ? -5.205 -19.566 28.115 1.00 62.84 273 LYS A CA 1
ATOM 2180 C C . LYS A 1 273 ? -6.298 -19.088 29.068 1.00 62.84 273 LYS A C 1
ATOM 2182 O O . LYS A 1 273 ? -5.970 -18.515 30.104 1.00 62.84 273 LYS A O 1
ATOM 2187 N N . GLY A 1 274 ? -7.565 -19.369 28.761 1.00 61.88 274 GLY A N 1
ATOM 2188 C CA . GLY A 1 274 ? -8.704 -19.021 29.610 1.00 61.88 274 GLY A CA 1
ATOM 2189 C C . GLY A 1 274 ? -8.598 -19.650 30.996 1.00 61.88 274 GLY A C 1
ATOM 2190 O O . GLY A 1 274 ? -8.777 -18.962 31.996 1.00 61.88 274 GLY A O 1
ATOM 2191 N N . ARG A 1 275 ? -8.195 -20.926 31.071 1.00 69.50 275 ARG A N 1
ATOM 2192 C CA . ARG A 1 275 ? -7.959 -21.606 32.348 1.00 69.50 275 ARG A CA 1
ATOM 2193 C C . ARG A 1 275 ? -6.847 -20.937 33.161 1.00 69.50 275 ARG A C 1
ATOM 2195 O O . ARG A 1 275 ? -7.075 -20.620 34.322 1.00 69.50 275 ARG A O 1
ATOM 2202 N N . ARG A 1 276 ? -5.684 -20.667 32.551 1.00 67.25 276 ARG A N 1
ATOM 2203 C CA . ARG A 1 276 ? -4.556 -19.989 33.225 1.00 67.25 276 ARG A CA 1
ATOM 2204 C C . ARG A 1 276 ? -4.933 -18.599 33.731 1.00 67.25 276 ARG A C 1
ATOM 2206 O O . ARG A 1 276 ? -4.472 -18.184 34.788 1.00 67.25 276 ARG A O 1
ATOM 2213 N N . TRP A 1 277 ? -5.755 -17.878 32.973 1.00 60.38 277 TRP A N 1
ATOM 2214 C CA . TRP A 1 277 ? -6.239 -16.564 33.374 1.00 60.38 277 TRP A CA 1
ATOM 2215 C C . TRP A 1 277 ? -7.190 -16.652 34.573 1.00 60.38 277 TRP A C 1
ATOM 2217 O O . TRP A 1 277 ? -6.954 -15.971 35.566 1.00 60.38 277 TRP A O 1
ATOM 2227 N N . CYS A 1 278 ? -8.199 -17.532 34.528 1.00 64.25 278 CYS A N 1
ATOM 2228 C CA . CYS A 1 278 ? -9.106 -17.759 35.658 1.00 64.25 278 CYS A CA 1
ATOM 2229 C C . CYS A 1 278 ? -8.329 -18.181 36.916 1.00 64.25 278 CYS A C 1
ATOM 2231 O O . CYS A 1 278 ? -8.552 -17.634 37.991 1.00 64.25 278 CYS A O 1
ATOM 2233 N N . GLU A 1 279 ? -7.347 -19.076 36.772 1.00 69.94 279 GLU A N 1
ATOM 2234 C CA . GLU A 1 279 ? -6.447 -19.476 37.860 1.00 69.94 279 GLU A CA 1
ATOM 2235 C C . GLU A 1 279 ? -5.671 -18.282 38.445 1.00 69.94 279 GLU A C 1
ATOM 2237 O O . GLU A 1 279 ? -5.613 -18.133 39.665 1.00 69.94 279 GLU A O 1
ATOM 2242 N N . ALA A 1 280 ? -5.118 -17.403 37.601 1.00 61.81 280 ALA A N 1
ATOM 2243 C CA . ALA A 1 280 ? -4.393 -16.208 38.042 1.00 61.81 280 ALA A CA 1
ATOM 2244 C C . ALA A 1 280 ? -5.301 -15.156 38.707 1.00 61.81 280 ALA A C 1
ATOM 2246 O O . ALA A 1 280 ? -4.862 -14.460 39.622 1.00 61.81 280 ALA A O 1
ATOM 2247 N N . ALA A 1 281 ? -6.557 -15.054 38.270 1.00 61.94 281 ALA A N 1
ATOM 2248 C CA . ALA A 1 281 ? -7.561 -14.147 38.825 1.00 61.94 281 ALA A CA 1
ATOM 2249 C C . ALA A 1 281 ? -8.257 -14.701 40.086 1.00 61.94 281 ALA A C 1
ATOM 2251 O O . ALA A 1 281 ? -9.005 -13.980 40.744 1.00 61.94 281 ALA A O 1
ATOM 2252 N N . GLY A 1 282 ? -8.025 -15.971 40.442 1.00 80.44 282 GLY A N 1
ATOM 2253 C CA . GLY A 1 282 ? -8.765 -16.651 41.510 1.00 80.44 282 GLY A CA 1
ATOM 2254 C C . GLY A 1 282 ? -10.230 -16.928 41.151 1.00 80.44 282 GLY A C 1
ATOM 2255 O O . GLY A 1 282 ? -11.065 -17.104 42.038 1.00 80.44 282 GLY A O 1
ATOM 2256 N N . GLU A 1 283 ? -10.548 -16.956 39.859 1.00 70.19 283 GLU A N 1
ATOM 2257 C CA . GLU A 1 283 ? -11.883 -17.202 39.331 1.00 70.19 283 GLU A CA 1
ATOM 2258 C C . GLU A 1 283 ? -12.066 -18.664 38.914 1.00 70.19 283 GLU A C 1
ATOM 2260 O O . GLU A 1 283 ? -11.134 -19.357 38.504 1.00 70.19 283 GLU A O 1
ATOM 2265 N N . GLN A 1 284 ? -13.304 -19.148 39.004 1.00 76.00 284 GLN A N 1
ATOM 2266 C CA . GLN A 1 284 ? -13.655 -20.478 38.526 1.00 76.00 284 GLN A CA 1
ATOM 2267 C C . GLN A 1 284 ? -13.870 -20.440 37.012 1.00 76.00 284 GLN A C 1
ATOM 2269 O O . GLN A 1 284 ? -14.659 -19.648 36.500 1.00 76.00 284 GLN A O 1
ATOM 2274 N N . TRP A 1 285 ? -13.178 -21.318 36.292 1.00 68.00 285 TRP A N 1
ATOM 2275 C CA . TRP A 1 285 ? -13.394 -21.471 34.861 1.00 68.00 285 TRP A CA 1
ATOM 2276 C C . TRP A 1 285 ? -14.678 -22.270 34.592 1.00 68.00 285 TRP A C 1
ATOM 2278 O O . TRP A 1 285 ? -14.742 -23.467 34.872 1.00 68.00 285 TRP A O 1
ATOM 2288 N N . ASP A 1 286 ? -15.679 -21.612 34.005 1.00 68.38 286 ASP A N 1
ATOM 2289 C CA . ASP A 1 286 ? -16.995 -22.196 33.686 1.00 68.38 286 ASP A CA 1
ATOM 2290 C C . ASP A 1 286 ? -17.061 -22.846 32.284 1.00 68.38 286 ASP A C 1
ATOM 2292 O O . ASP A 1 286 ? -18.136 -23.167 31.778 1.00 68.38 286 ASP A O 1
ATOM 2296 N N . GLY A 1 287 ? -15.909 -23.053 31.637 1.00 61.81 287 GLY A N 1
ATOM 2297 C CA . GLY A 1 287 ? -15.805 -23.667 30.311 1.00 61.81 287 GLY A CA 1
ATOM 2298 C C . GLY A 1 287 ? -15.893 -22.680 29.133 1.00 61.81 287 GLY A C 1
ATOM 2299 O O . GLY A 1 287 ? -15.968 -21.458 29.321 1.00 61.81 287 GLY A O 1
ATOM 2300 N N . PRO A 1 288 ? -15.829 -23.194 27.892 1.00 48.56 288 PRO A N 1
ATOM 2301 C CA . PRO A 1 288 ? -15.915 -22.396 26.670 1.00 48.56 288 PRO A CA 1
ATOM 2302 C C . PRO A 1 288 ? -17.365 -21.919 26.454 1.00 48.56 288 PRO A C 1
ATOM 2304 O O . PRO A 1 288 ? -18.145 -22.560 25.761 1.00 48.56 288 PRO A O 1
ATOM 2307 N N . GLY A 1 289 ? -17.758 -20.825 27.117 1.00 45.62 289 GLY A N 1
ATOM 2308 C CA . GLY A 1 289 ? -19.098 -20.227 26.976 1.00 45.62 289 GLY A CA 1
ATOM 2309 C C . GLY A 1 289 ? -19.585 -19.364 28.149 1.00 45.62 289 GLY A C 1
ATOM 2310 O O . GLY A 1 289 ? -20.606 -18.691 28.032 1.00 45.62 289 GLY A O 1
ATOM 2311 N N . GLY A 1 290 ? -18.875 -19.340 29.283 1.00 37.25 290 GLY A N 1
ATOM 2312 C CA . GLY A 1 290 ? -19.227 -18.477 30.417 1.00 37.25 290 GLY A CA 1
ATOM 2313 C C . GLY A 1 290 ? -18.881 -17.007 30.157 1.00 37.25 290 GLY A C 1
ATOM 2314 O O . GLY A 1 290 ? -17.745 -16.589 30.403 1.00 37.25 290 GLY A O 1
ATOM 2315 N N . VAL A 1 291 ? -19.839 -16.221 29.655 1.00 33.84 291 VAL A N 1
ATOM 2316 C CA . VAL A 1 291 ? -19.726 -14.757 29.543 1.00 33.84 291 VAL A CA 1
ATOM 2317 C C . VAL A 1 291 ? -20.031 -14.126 30.903 1.00 33.84 291 VAL A C 1
ATOM 2319 O O . VAL A 1 291 ? -21.173 -14.111 31.358 1.00 33.84 291 VAL A O 1
ATOM 2322 N N . LYS A 1 292 ? -19.006 -13.555 31.538 1.00 34.69 292 LYS A N 1
ATOM 2323 C CA . LYS A 1 292 ? -19.161 -12.484 32.526 1.00 34.69 292 LYS A CA 1
ATOM 2324 C C . LYS A 1 292 ? -18.325 -11.303 32.052 1.00 34.69 292 LYS A C 1
ATOM 2326 O O . LYS A 1 292 ? -17.134 -11.458 31.798 1.00 34.69 292 LYS A O 1
ATOM 2331 N N . LEU A 1 293 ? -18.968 -10.147 31.906 1.00 30.64 293 LEU A N 1
ATOM 2332 C CA . LEU A 1 293 ? -18.286 -8.858 31.828 1.00 30.64 293 LEU A CA 1
ATOM 2333 C C . LEU A 1 293 ? -17.630 -8.622 33.190 1.00 30.64 293 LEU A C 1
ATOM 2335 O O . LEU A 1 293 ? -18.334 -8.534 34.196 1.00 30.64 293 LEU A O 1
ATOM 2339 N N . ILE A 1 294 ? -16.302 -8.587 33.221 1.00 34.16 294 ILE A N 1
ATOM 2340 C CA . ILE A 1 294 ? -15.516 -8.315 34.426 1.00 34.16 294 ILE A CA 1
ATOM 2341 C C . ILE A 1 294 ? -14.776 -6.998 34.198 1.00 34.16 294 ILE A C 1
ATOM 2343 O O . ILE A 1 294 ? -14.337 -6.707 33.084 1.00 34.16 294 ILE A O 1
ATOM 2347 N N . GLU A 1 295 ? -14.709 -6.180 35.246 1.00 26.33 295 GLU A N 1
ATOM 2348 C CA . GLU A 1 295 ? -14.038 -4.881 35.234 1.00 26.33 295 GLU A CA 1
ATOM 2349 C C . GLU A 1 295 ? -12.523 -5.013 34.961 1.00 26.33 295 GLU A C 1
ATOM 2351 O O . GLU A 1 295 ? -11.934 -6.059 35.243 1.00 26.33 295 GLU A O 1
ATOM 2356 N N . PRO A 1 296 ? -11.869 -3.978 34.400 1.00 32.22 296 PRO A N 1
ATOM 2357 C CA . PRO A 1 296 ? -10.508 -4.094 33.886 1.00 32.22 296 PRO A CA 1
ATOM 2358 C C . PRO A 1 296 ? -9.466 -4.251 34.998 1.00 32.22 296 PRO A C 1
ATOM 2360 O O . PRO A 1 296 ? -9.523 -3.597 36.039 1.00 32.22 296 PRO A O 1
ATOM 2363 N N . ILE A 1 297 ? -8.456 -5.078 34.729 1.00 36.22 297 ILE A N 1
ATOM 2364 C CA . ILE A 1 297 ? -7.239 -5.181 35.539 1.00 36.22 297 ILE A CA 1
ATOM 2365 C C . ILE A 1 297 ? -6.426 -3.891 35.362 1.00 36.22 297 ILE A C 1
ATOM 2367 O O . ILE A 1 297 ? -6.177 -3.462 34.235 1.00 36.22 297 ILE A O 1
ATOM 2371 N N . GLN A 1 298 ? -5.961 -3.300 36.466 1.00 29.39 298 GLN A N 1
ATOM 2372 C CA . GLN A 1 298 ? -5.064 -2.143 36.428 1.00 29.39 298 GLN A CA 1
ATOM 2373 C C . GLN A 1 298 ? -3.748 -2.496 35.721 1.00 29.39 298 GLN A C 1
ATOM 2375 O O . GLN A 1 298 ? -2.985 -3.352 36.174 1.00 29.39 298 GLN A O 1
ATOM 2380 N N . TRP A 1 299 ? -3.481 -1.814 34.609 1.00 30.06 299 TRP A N 1
ATOM 2381 C CA . TRP A 1 299 ? -2.259 -1.970 33.829 1.00 30.06 299 TRP A CA 1
ATOM 2382 C C . TRP A 1 299 ? -1.057 -1.420 34.609 1.00 30.06 299 TRP A C 1
ATOM 2384 O O . TRP A 1 299 ? -1.102 -0.293 35.106 1.00 30.06 299 TRP A O 1
ATOM 2394 N N . LYS A 1 300 ? 0.032 -2.191 34.697 1.00 29.86 300 LYS A N 1
ATOM 2395 C CA . LYS A 1 300 ? 1.328 -1.696 35.183 1.00 29.86 300 LYS A CA 1
ATOM 2396 C C . LYS A 1 300 ? 2.305 -1.560 34.014 1.00 29.86 300 LYS A C 1
ATOM 2398 O O . LYS A 1 300 ? 2.385 -2.491 33.211 1.00 29.86 300 LYS A O 1
ATOM 2403 N N . PRO A 1 301 ? 3.044 -0.442 33.901 1.00 31.53 301 PRO A N 1
ATOM 2404 C CA . PRO A 1 301 ? 4.047 -0.255 32.858 1.00 31.53 301 PRO A CA 1
ATOM 2405 C C . PRO A 1 301 ? 5.068 -1.397 32.818 1.00 31.53 301 PRO A C 1
ATOM 2407 O O . PRO A 1 301 ? 5.459 -1.939 33.853 1.00 31.53 301 PRO A O 1
ATOM 2410 N N . ARG A 1 302 ? 5.535 -1.726 31.606 1.00 35.06 302 ARG A N 1
ATOM 2411 C CA . ARG A 1 302 ? 6.521 -2.788 31.319 1.00 35.06 302 ARG A CA 1
ATOM 2412 C C . ARG A 1 302 ? 7.807 -2.664 32.149 1.00 35.06 302 ARG A C 1
ATOM 2414 O O . ARG A 1 302 ? 8.466 -3.664 32.414 1.00 35.06 302 ARG A O 1
ATOM 2421 N N . ASP A 1 303 ? 8.114 -1.454 32.593 1.00 40.75 303 ASP A N 1
ATOM 2422 C CA . ASP A 1 303 ? 9.319 -1.095 33.335 1.00 40.75 303 ASP A CA 1
ATOM 2423 C C . ASP A 1 303 ? 9.287 -1.589 34.799 1.00 40.75 303 ASP A C 1
ATOM 2425 O O . ASP A 1 303 ? 10.314 -1.589 35.475 1.00 40.75 303 ASP A O 1
ATOM 2429 N N . GLU A 1 304 ? 8.127 -2.040 35.297 1.00 37.38 304 GLU A N 1
ATOM 2430 C CA . GLU A 1 304 ? 7.949 -2.522 36.677 1.00 37.38 304 GLU A CA 1
ATOM 2431 C C . GLU A 1 304 ? 8.062 -4.053 36.829 1.00 37.38 304 GLU A C 1
ATOM 2433 O O . GLU A 1 304 ? 8.025 -4.570 37.949 1.00 37.38 304 GLU A O 1
ATOM 2438 N N . VAL A 1 305 ? 8.229 -4.803 35.733 1.00 41.22 305 VAL A N 1
ATOM 2439 C CA . VAL A 1 305 ? 8.363 -6.270 35.768 1.00 41.22 305 VAL A CA 1
ATOM 2440 C C . VAL A 1 305 ? 9.843 -6.656 35.822 1.00 41.22 305 VAL A C 1
ATOM 2442 O O . VAL A 1 305 ? 10.521 -6.739 34.800 1.00 41.22 305 VAL A O 1
ATOM 2445 N N . THR A 1 306 ? 10.362 -6.921 37.022 1.00 34.12 306 THR A N 1
ATOM 2446 C CA . THR A 1 306 ? 11.704 -7.507 37.199 1.00 34.12 306 THR A CA 1
ATOM 2447 C C . THR A 1 306 ? 11.622 -9.039 37.184 1.00 34.12 306 THR A C 1
ATOM 2449 O O . THR A 1 306 ? 10.745 -9.609 37.830 1.00 34.12 306 THR A O 1
ATOM 2452 N N . GLY A 1 307 ? 12.522 -9.715 36.450 1.00 40.41 307 GLY A N 1
ATOM 2453 C CA . GLY A 1 307 ? 12.709 -11.175 36.567 1.00 40.41 307 GLY A CA 1
ATOM 2454 C C . GLY A 1 307 ? 12.725 -12.032 35.292 1.00 40.41 307 GLY A C 1
ATOM 2455 O O . GLY A 1 307 ? 12.614 -13.248 35.418 1.00 40.41 307 GLY A O 1
ATOM 2456 N N . TRP A 1 308 ? 12.875 -11.476 34.085 1.00 33.88 308 TRP A N 1
ATOM 2457 C CA . TRP A 1 308 ? 13.109 -12.308 32.890 1.00 33.88 308 TRP A CA 1
ATOM 2458 C C . TRP A 1 308 ? 14.603 -12.651 32.739 1.00 33.88 308 TRP A C 1
ATOM 2460 O O . TRP A 1 308 ? 15.425 -11.740 32.857 1.00 33.88 308 TRP A O 1
ATOM 2470 N N . PRO A 1 309 ? 14.981 -13.922 32.490 1.00 33.44 309 PRO A N 1
ATOM 2471 C CA . PRO A 1 309 ? 16.375 -14.283 32.263 1.00 33.44 309 PRO A CA 1
ATOM 2472 C C . PRO A 1 309 ? 16.874 -13.754 30.912 1.00 33.44 309 PRO A C 1
ATOM 2474 O O . PRO A 1 309 ? 16.150 -13.760 29.915 1.00 33.44 309 PRO A O 1
ATOM 2477 N N . ASP A 1 310 ? 18.120 -13.283 30.908 1.00 37.16 310 ASP A N 1
ATOM 2478 C CA . ASP A 1 310 ? 18.818 -12.732 29.747 1.00 37.16 310 ASP A CA 1
ATOM 2479 C C . ASP A 1 310 ? 19.074 -13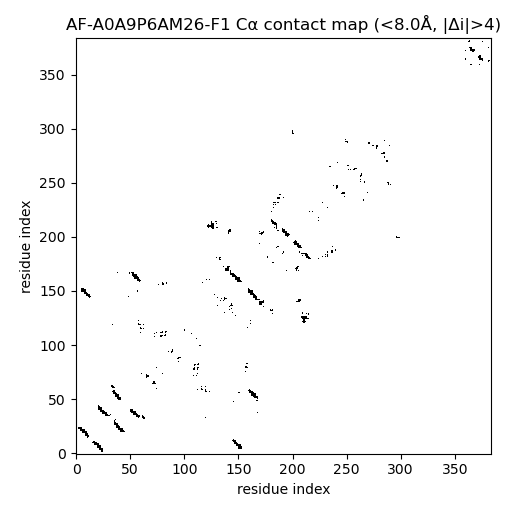.840 28.707 1.00 37.16 310 ASP A C 1
ATOM 2481 O O . ASP A 1 310 ? 19.502 -14.948 29.035 1.00 37.16 310 ASP A O 1
ATOM 2485 N N . ALA A 1 311 ? 18.845 -13.544 27.426 1.00 36.91 311 ALA A N 1
ATOM 2486 C CA . ALA A 1 311 ? 18.933 -14.501 26.315 1.00 36.91 311 ALA A CA 1
ATOM 2487 C C . ALA A 1 311 ? 20.365 -15.023 26.048 1.00 36.91 311 ALA A C 1
ATOM 2489 O O . ALA A 1 311 ? 20.591 -15.815 25.134 1.00 36.91 311 ALA A O 1
ATOM 2490 N N . ARG A 1 312 ? 21.347 -14.589 26.843 1.00 37.56 312 ARG A N 1
ATOM 2491 C CA . ARG A 1 312 ? 22.756 -14.990 26.749 1.00 37.56 312 ARG A CA 1
ATOM 2492 C C . ARG A 1 312 ? 23.080 -16.289 27.493 1.00 37.56 312 ARG A C 1
ATOM 2494 O O . ARG A 1 312 ? 24.124 -16.873 27.218 1.00 37.56 312 ARG A O 1
ATOM 2501 N N . ASP A 1 313 ? 22.181 -16.787 28.343 1.00 38.84 313 ASP A N 1
ATOM 2502 C CA . ASP A 1 313 ? 22.421 -17.992 29.154 1.00 38.84 313 ASP A CA 1
ATOM 2503 C C . ASP A 1 313 ? 22.098 -19.322 28.434 1.00 38.84 313 ASP A C 1
ATOM 2505 O O . ASP A 1 313 ? 22.327 -20.398 28.985 1.00 38.84 313 ASP A O 1
ATOM 2509 N N . ALA A 1 314 ? 21.615 -19.293 27.184 1.00 39.53 314 ALA A N 1
ATOM 2510 C CA . ALA A 1 314 ? 21.136 -20.493 26.482 1.00 39.53 314 ALA A CA 1
ATOM 2511 C C . ALA A 1 314 ? 22.196 -21.288 25.687 1.00 39.53 314 ALA A C 1
ATOM 2513 O O . ALA A 1 314 ? 21.853 -22.301 25.087 1.00 39.53 314 ALA A O 1
ATOM 2514 N N . GLY A 1 315 ? 23.473 -20.881 25.664 1.00 37.03 315 GLY A N 1
ATOM 2515 C CA . GLY A 1 315 ? 24.593 -21.757 25.263 1.00 37.03 315 GLY A CA 1
ATOM 2516 C C . GLY A 1 315 ? 24.505 -22.473 23.899 1.00 37.03 315 GLY A C 1
ATOM 2517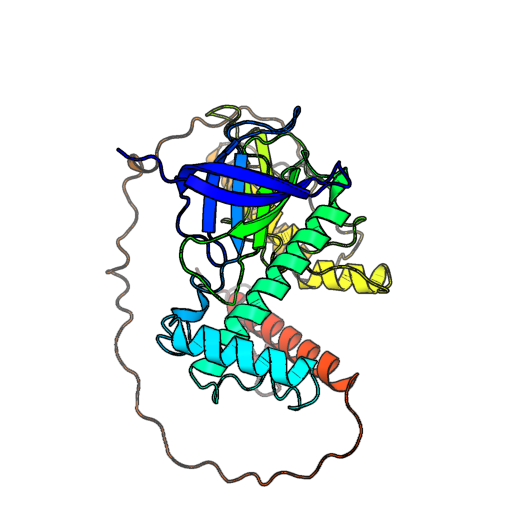 O O . GLY A 1 315 ? 25.123 -23.522 23.732 1.00 37.03 315 GLY A O 1
ATOM 2518 N N . LEU A 1 316 ? 23.772 -21.941 22.916 1.00 35.31 316 LEU A N 1
ATOM 2519 C CA . LEU A 1 316 ? 23.518 -22.594 21.623 1.00 35.31 316 LEU A CA 1
ATOM 2520 C C . LEU A 1 316 ? 24.302 -21.951 20.471 1.00 35.31 316 LEU A C 1
ATOM 2522 O O . LEU A 1 316 ? 23.711 -21.442 19.530 1.00 35.31 316 LEU A O 1
ATOM 2526 N N . LEU A 1 317 ? 25.637 -21.990 20.517 1.00 34.03 317 LEU A N 1
ATOM 2527 C CA . LEU A 1 317 ? 26.482 -21.767 19.333 1.00 34.03 317 LEU A CA 1
ATOM 2528 C C . LEU A 1 317 ? 27.797 -22.556 19.443 1.00 34.03 317 LEU A C 1
ATOM 2530 O O . LEU A 1 317 ? 28.804 -22.025 19.904 1.00 34.03 317 LEU A O 1
ATOM 2534 N N . ALA A 1 318 ? 27.806 -23.813 18.987 1.00 30.58 318 ALA A N 1
ATOM 2535 C CA . ALA A 1 318 ? 29.028 -24.485 18.535 1.00 30.58 318 ALA A CA 1
ATOM 2536 C C . ALA A 1 318 ? 28.718 -25.723 17.670 1.00 30.58 318 ALA A C 1
ATOM 2538 O O . ALA A 1 318 ? 28.180 -26.708 18.165 1.00 30.58 318 ALA A O 1
ATOM 2539 N N . GLY A 1 319 ? 29.158 -25.699 16.405 1.00 31.00 319 GLY A N 1
ATOM 2540 C CA . GLY A 1 319 ? 29.542 -26.908 15.664 1.00 31.00 319 GLY A CA 1
ATOM 2541 C C . GLY A 1 319 ? 28.687 -27.277 14.449 1.00 31.00 319 GLY A C 1
ATOM 2542 O O . GLY A 1 319 ? 27.856 -28.174 14.533 1.00 31.00 319 GLY A O 1
ATOM 2543 N N . ALA A 1 320 ? 28.971 -26.679 13.288 1.00 31.39 320 ALA A N 1
ATOM 2544 C CA . ALA A 1 320 ? 28.590 -27.249 11.994 1.00 31.39 320 ALA A CA 1
ATOM 2545 C C . ALA A 1 320 ? 29.787 -28.011 11.397 1.00 31.39 320 ALA A C 1
ATOM 2547 O O . ALA A 1 320 ? 30.887 -27.467 11.286 1.00 31.39 320 ALA A O 1
ATOM 2548 N N . ALA A 1 321 ? 29.581 -29.281 11.044 1.00 35.12 321 ALA A N 1
ATOM 2549 C CA . ALA A 1 321 ? 30.551 -30.111 10.329 1.00 35.12 321 ALA A CA 1
ATOM 2550 C C . ALA A 1 321 ? 30.495 -29.837 8.807 1.00 35.12 321 ALA A C 1
ATOM 2552 O O . ALA A 1 321 ? 29.433 -29.474 8.302 1.00 35.12 321 ALA A O 1
ATOM 2553 N N . PRO A 1 322 ? 31.602 -30.019 8.059 1.00 36.03 322 PRO A N 1
ATOM 2554 C CA . PRO A 1 322 ? 31.647 -29.727 6.625 1.00 36.03 322 PRO A CA 1
ATOM 2555 C C . PRO A 1 322 ? 30.930 -30.795 5.767 1.00 36.03 322 PRO A C 1
ATOM 2557 O O . PRO A 1 322 ? 30.788 -31.944 6.199 1.00 36.03 322 PRO A O 1
ATOM 2560 N N . PRO A 1 323 ? 30.498 -30.441 4.538 1.00 34.25 323 PRO A N 1
ATOM 2561 C CA . PRO A 1 323 ? 29.668 -31.297 3.694 1.00 34.25 323 PRO A CA 1
ATOM 2562 C C . PRO A 1 323 ? 30.465 -32.427 3.025 1.00 34.25 323 PRO A C 1
ATOM 2564 O O . PRO A 1 323 ? 31.649 -32.290 2.714 1.00 34.25 323 PRO A O 1
ATOM 2567 N N . ARG A 1 324 ? 29.790 -33.556 2.776 1.00 32.97 324 ARG A N 1
ATOM 2568 C CA . ARG A 1 324 ? 30.326 -34.681 1.993 1.00 32.97 324 ARG A CA 1
ATOM 2569 C C . ARG A 1 324 ? 30.081 -34.463 0.491 1.00 32.97 324 ARG A C 1
ATOM 2571 O O . ARG A 1 324 ? 28.989 -34.027 0.137 1.00 32.97 324 ARG A O 1
ATOM 2578 N N . PRO A 1 325 ? 31.031 -34.825 -0.389 1.00 30.28 325 PRO A N 1
ATOM 2579 C CA . PRO A 1 325 ? 30.843 -34.772 -1.836 1.00 30.28 325 PRO A CA 1
ATOM 2580 C C . PRO A 1 325 ? 30.231 -36.073 -2.384 1.00 30.28 325 PRO A C 1
ATOM 2582 O O . PRO A 1 325 ? 30.677 -37.165 -2.027 1.00 30.28 325 PRO A O 1
ATOM 2585 N N . GLY A 1 326 ? 29.266 -35.942 -3.302 1.00 39.12 326 GLY A N 1
ATOM 2586 C CA . GLY A 1 326 ? 28.822 -37.018 -4.198 1.00 39.12 326 GLY A CA 1
ATOM 2587 C C . GLY A 1 326 ? 27.316 -37.294 -4.202 1.00 39.12 326 GLY A C 1
ATOM 2588 O O . GLY A 1 326 ? 26.853 -38.182 -3.490 1.00 39.12 326 GLY A O 1
ATOM 2589 N N . SER A 1 327 ? 26.572 -36.622 -5.083 1.00 31.91 327 SER A N 1
ATOM 2590 C CA . SER A 1 327 ? 25.298 -37.122 -5.619 1.00 31.91 327 SER A CA 1
ATOM 2591 C C . SER A 1 327 ? 25.219 -36.831 -7.128 1.00 31.91 327 SER A C 1
ATOM 2593 O O . SER A 1 327 ? 25.808 -35.844 -7.565 1.00 31.91 327 SER A O 1
ATOM 2595 N N . PRO A 1 328 ? 24.573 -37.701 -7.924 1.00 33.25 328 PRO A N 1
ATOM 2596 C CA . PRO A 1 328 ? 24.772 -37.774 -9.370 1.00 33.25 328 PRO A CA 1
ATOM 2597 C C . PRO A 1 328 ? 23.887 -36.816 -10.182 1.00 33.25 328 PRO A C 1
ATOM 2599 O O . PRO A 1 328 ? 22.796 -36.441 -9.755 1.00 33.25 328 PRO A O 1
ATOM 2602 N N . ASP A 1 329 ? 24.386 -36.491 -11.376 1.00 30.23 329 ASP A N 1
ATOM 2603 C CA . ASP A 1 329 ? 23.774 -35.647 -12.405 1.00 30.23 329 ASP A CA 1
ATOM 2604 C C . ASP A 1 329 ? 22.373 -36.122 -12.829 1.00 30.23 329 ASP A C 1
ATOM 2606 O O . ASP A 1 329 ? 22.182 -37.281 -13.206 1.00 30.23 329 ASP A O 1
ATOM 2610 N N . PHE A 1 330 ? 21.412 -35.194 -12.860 1.00 27.77 330 PHE A N 1
ATOM 2611 C CA . PHE A 1 330 ? 20.119 -35.363 -13.527 1.00 27.77 330 PHE A CA 1
ATOM 2612 C C . PHE A 1 330 ? 20.079 -34.508 -14.796 1.00 27.77 330 PHE A C 1
ATOM 2614 O O . PHE A 1 330 ? 20.243 -33.291 -14.753 1.00 27.77 330 PHE A O 1
ATOM 2621 N N . THR A 1 331 ? 19.859 -35.155 -15.939 1.00 31.34 331 THR A N 1
ATOM 2622 C CA . THR A 1 331 ? 19.591 -34.504 -17.231 1.00 31.34 331 THR A CA 1
ATOM 2623 C C . THR A 1 331 ? 18.079 -34.268 -17.377 1.00 31.34 331 THR A C 1
ATOM 2625 O O . THR A 1 331 ? 17.313 -35.156 -16.993 1.00 31.34 331 THR A O 1
ATOM 2628 N N . PRO A 1 332 ? 17.603 -33.135 -17.934 1.00 30.41 332 PRO A N 1
ATOM 2629 C CA . PRO A 1 332 ? 16.171 -32.854 -18.002 1.00 30.41 332 PRO A CA 1
ATOM 2630 C C . PRO A 1 332 ? 15.503 -33.613 -19.154 1.00 30.41 332 PRO A C 1
ATOM 2632 O O . PRO A 1 332 ? 15.989 -33.601 -20.287 1.00 30.41 332 PRO A O 1
ATOM 2635 N N . LEU A 1 333 ? 14.353 -34.229 -18.874 1.00 27.83 333 LEU A N 1
ATOM 2636 C CA . LEU A 1 333 ? 13.395 -34.650 -19.896 1.00 27.83 333 LEU A CA 1
ATOM 2637 C C . LEU A 1 333 ? 12.542 -33.445 -20.307 1.00 27.83 333 LEU A C 1
ATOM 2639 O O . LEU A 1 333 ? 12.009 -32.735 -19.457 1.00 27.83 333 LEU A O 1
ATOM 2643 N N . SER A 1 334 ? 12.408 -33.243 -21.618 1.00 37.06 334 SER A N 1
ATOM 2644 C CA . SER A 1 334 ? 11.535 -32.241 -22.230 1.00 37.06 334 SER A CA 1
ATOM 2645 C C . SER A 1 334 ? 10.077 -32.452 -21.817 1.00 37.06 334 SER A C 1
ATOM 2647 O O . SER A 1 334 ? 9.559 -33.564 -21.964 1.00 37.06 334 SER A O 1
ATOM 2649 N N . ARG A 1 335 ? 9.401 -31.388 -21.380 1.00 29.50 335 ARG A N 1
ATOM 2650 C CA . ARG A 1 335 ? 7.957 -31.381 -21.137 1.00 29.50 335 ARG A CA 1
ATOM 2651 C C . ARG A 1 335 ? 7.285 -30.361 -22.043 1.00 29.50 335 ARG A C 1
ATOM 2653 O O . ARG A 1 335 ? 7.360 -29.164 -21.806 1.00 29.50 335 ARG A O 1
ATOM 2660 N N . ASP A 1 336 ? 6.619 -30.888 -23.061 1.00 32.88 336 ASP A N 1
ATOM 2661 C CA . ASP A 1 336 ? 5.514 -30.225 -23.737 1.00 32.88 336 ASP A CA 1
ATOM 2662 C C . ASP A 1 336 ? 4.202 -30.752 -23.133 1.00 32.88 336 ASP A C 1
ATOM 2664 O O . ASP A 1 336 ? 4.008 -31.964 -23.022 1.00 32.88 336 ASP A O 1
ATOM 2668 N N . VAL A 1 337 ? 3.313 -29.806 -22.809 1.00 39.59 337 VAL A N 1
ATOM 2669 C CA . VAL A 1 337 ? 1.865 -29.942 -22.557 1.00 39.59 337 VAL A CA 1
ATOM 2670 C C . VAL A 1 337 ? 1.453 -30.714 -21.290 1.00 39.59 337 VAL A C 1
ATOM 2672 O O . VAL A 1 337 ? 1.280 -31.924 -21.343 1.00 39.59 337 VAL A O 1
ATOM 2675 N N . VAL A 1 338 ? 1.225 -29.982 -20.184 1.00 37.16 338 VAL A N 1
ATOM 2676 C CA . VAL A 1 338 ? 0.066 -30.018 -19.243 1.00 37.16 338 VAL A CA 1
ATOM 2677 C C . VAL A 1 338 ? 0.424 -29.122 -18.044 1.00 37.16 338 VAL A C 1
ATOM 2679 O O . VAL A 1 338 ? 1.052 -29.597 -17.110 1.00 37.16 338 VAL A O 1
ATOM 2682 N N . GLU A 1 339 ? 0.041 -27.838 -18.028 1.00 40.59 339 GLU A N 1
ATOM 2683 C CA . GLU A 1 339 ? 0.233 -26.990 -16.834 1.00 40.59 339 GLU A CA 1
ATOM 2684 C C . GLU A 1 339 ? -0.923 -26.005 -16.628 1.00 40.59 339 GLU A C 1
ATOM 2686 O O . GLU A 1 339 ? -1.126 -25.075 -17.406 1.00 40.59 339 GLU A O 1
ATOM 2691 N N . LYS A 1 340 ? -1.697 -26.274 -15.568 1.00 37.16 340 LYS A N 1
ATOM 2692 C CA . LYS A 1 340 ? -2.358 -25.306 -14.669 1.00 37.16 340 LYS A CA 1
ATOM 2693 C C . LYS A 1 340 ? -3.025 -26.021 -13.484 1.00 37.16 340 LYS A C 1
ATOM 2695 O O . LYS A 1 340 ? -3.108 -25.450 -12.412 1.00 37.16 340 LYS A O 1
ATOM 2700 N N . THR A 1 341 ? -3.417 -27.292 -13.631 1.00 37.12 341 THR A N 1
ATOM 2701 C CA . THR A 1 341 ? -4.069 -28.062 -12.548 1.00 37.12 341 THR A CA 1
ATOM 2702 C C . THR A 1 341 ? -3.084 -28.831 -11.655 1.00 37.12 341 THR A C 1
ATOM 2704 O O . THR A 1 341 ? -3.346 -29.003 -10.470 1.00 37.12 341 THR A O 1
ATOM 2707 N N . GLU A 1 342 ? -1.930 -29.272 -12.172 1.00 37.28 342 GLU A N 1
ATOM 2708 C CA . GLU A 1 342 ? -0.967 -30.049 -11.366 1.00 37.28 342 GLU A CA 1
ATOM 2709 C C . GLU A 1 342 ? -0.117 -29.182 -10.425 1.00 37.28 342 GLU A C 1
ATOM 2711 O O . GLU A 1 342 ? 0.244 -29.641 -9.346 1.00 37.28 342 GLU A O 1
ATOM 2716 N N . LEU A 1 343 ? 0.145 -27.917 -10.774 1.00 39.69 343 LEU A N 1
ATOM 2717 C CA . LEU A 1 343 ? 0.971 -27.026 -9.950 1.00 39.69 343 LEU A CA 1
ATOM 2718 C C . LEU A 1 343 ? 0.251 -26.603 -8.658 1.00 39.69 343 LEU A C 1
ATOM 2720 O O . LEU A 1 343 ? 0.847 -26.610 -7.583 1.00 39.69 343 LEU A O 1
ATOM 2724 N N . THR A 1 344 ? -1.054 -26.319 -8.739 1.00 38.19 344 THR A N 1
ATOM 2725 C CA . THR A 1 344 ? -1.890 -26.031 -7.564 1.00 38.19 344 THR A CA 1
ATOM 2726 C C . THR A 1 344 ? -1.973 -27.241 -6.637 1.00 38.19 344 THR A C 1
ATOM 2728 O O . THR A 1 344 ? -1.837 -27.086 -5.426 1.00 38.19 344 THR A O 1
ATOM 2731 N N . ASN A 1 345 ? -2.087 -28.451 -7.195 1.00 35.50 345 ASN A N 1
ATOM 2732 C CA . ASN A 1 345 ? -2.072 -29.691 -6.416 1.00 35.50 345 ASN A CA 1
ATOM 2733 C C . ASN A 1 345 ? -0.699 -29.961 -5.778 1.00 35.50 345 ASN A C 1
ATOM 2735 O O . ASN A 1 345 ? -0.642 -30.394 -4.632 1.00 35.50 345 ASN A O 1
ATOM 2739 N N . TYR A 1 346 ? 0.404 -29.647 -6.463 1.00 35.03 346 TYR A N 1
ATOM 2740 C CA . TYR A 1 346 ? 1.752 -29.811 -5.915 1.00 35.03 346 TYR A CA 1
ATOM 2741 C C . TYR A 1 346 ? 2.020 -28.855 -4.744 1.00 35.03 346 TYR A C 1
ATOM 2743 O O . TYR A 1 346 ? 2.476 -29.285 -3.685 1.00 35.03 346 TYR A O 1
ATOM 2751 N N . CYS A 1 347 ? 1.666 -27.572 -4.880 1.00 34.12 347 CYS A N 1
ATOM 2752 C CA . CYS A 1 347 ? 1.745 -26.622 -3.768 1.00 34.12 347 CYS A CA 1
ATOM 2753 C C . CYS A 1 347 ? 0.849 -27.067 -2.600 1.00 34.12 347 CYS A C 1
ATOM 2755 O O . CYS A 1 347 ? 1.285 -27.051 -1.449 1.00 34.12 347 CYS A O 1
ATOM 2757 N N . TYR A 1 348 ? -0.366 -27.541 -2.888 1.00 39.56 348 TYR A N 1
ATOM 2758 C CA . TYR A 1 348 ? -1.304 -28.056 -1.889 1.00 39.56 348 TYR A CA 1
ATOM 2759 C C . TYR A 1 348 ? -0.749 -29.267 -1.119 1.00 39.56 348 TYR A C 1
ATOM 2761 O O . TYR A 1 348 ? -0.810 -29.294 0.112 1.00 39.56 348 TYR A O 1
ATOM 2769 N N . GLU A 1 349 ? -0.128 -30.229 -1.806 1.00 38.91 349 GLU A N 1
ATOM 2770 C CA . GLU A 1 349 ? 0.507 -31.393 -1.177 1.00 38.91 349 GLU A CA 1
ATOM 2771 C C . GLU A 1 349 ? 1.726 -31.000 -0.330 1.00 38.91 349 GLU A C 1
ATOM 2773 O O . GLU A 1 349 ? 1.878 -31.490 0.792 1.00 38.91 349 GLU A O 1
ATOM 2778 N N . VAL A 1 350 ? 2.560 -30.067 -0.803 1.00 39.78 350 VAL A N 1
ATOM 2779 C CA . VAL A 1 350 ? 3.733 -29.583 -0.055 1.00 39.78 350 VAL A CA 1
ATOM 2780 C C . VAL A 1 350 ? 3.311 -28.841 1.216 1.00 39.78 350 VAL A C 1
ATOM 2782 O O . VAL A 1 350 ? 3.872 -29.097 2.286 1.00 39.78 350 VAL A O 1
ATOM 2785 N N . PHE A 1 351 ? 2.288 -27.983 1.149 1.00 39.25 351 PHE A N 1
ATOM 2786 C CA . PHE A 1 351 ? 1.768 -27.275 2.324 1.00 39.25 351 PHE A CA 1
ATOM 2787 C C . PHE A 1 351 ? 1.075 -28.215 3.321 1.00 39.25 351 PHE A C 1
ATOM 2789 O O . PHE A 1 351 ? 1.270 -28.059 4.530 1.00 39.25 351 PHE A O 1
ATOM 2796 N N . GLN A 1 352 ? 0.339 -29.233 2.855 1.00 47.97 352 GLN A N 1
ATOM 2797 C CA . GLN A 1 352 ? -0.222 -30.263 3.737 1.00 47.97 352 GLN A CA 1
ATOM 2798 C C . GLN A 1 352 ? 0.871 -31.088 4.426 1.00 47.97 352 GLN A C 1
ATOM 2800 O O . GLN A 1 352 ? 0.809 -31.295 5.640 1.00 47.97 352 GLN A O 1
ATOM 2805 N N . CYS A 1 353 ? 1.901 -31.510 3.689 1.00 44.47 353 CYS A N 1
ATOM 2806 C CA . CYS A 1 353 ? 3.022 -32.263 4.250 1.00 44.47 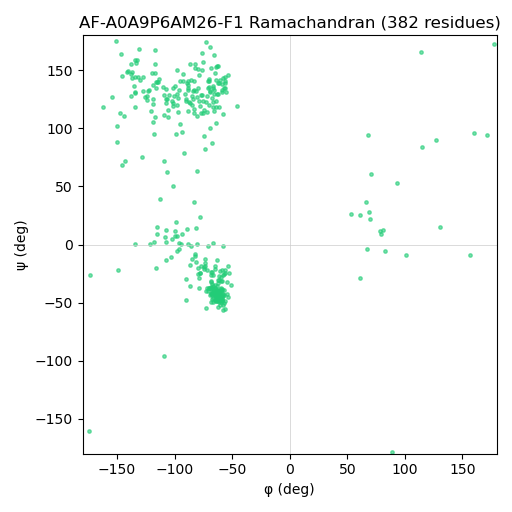353 CYS A CA 1
ATOM 2807 C C . CYS A 1 353 ? 3.800 -31.435 5.280 1.00 44.47 353 CYS A C 1
ATOM 2809 O O . CYS A 1 353 ? 4.139 -31.944 6.350 1.00 44.47 353 CYS A O 1
ATOM 2811 N N . LEU A 1 354 ? 4.036 -30.148 5.004 1.00 47.50 354 LEU A N 1
ATOM 2812 C CA . LEU A 1 354 ? 4.741 -29.250 5.917 1.00 47.50 354 LEU A CA 1
ATOM 2813 C C . LEU A 1 354 ? 3.915 -28.957 7.179 1.00 47.50 354 LEU A C 1
ATOM 2815 O O . LEU A 1 354 ? 4.447 -29.004 8.290 1.00 47.50 354 LEU A O 1
ATOM 2819 N N . GLY A 1 355 ? 2.607 -28.728 7.032 1.00 47.84 355 GLY A N 1
ATOM 2820 C CA . GLY A 1 355 ? 1.690 -28.546 8.158 1.00 47.84 355 GLY A CA 1
ATOM 2821 C C . GLY A 1 355 ? 1.617 -29.780 9.063 1.00 47.84 355 GLY A C 1
ATOM 2822 O O . GLY A 1 355 ? 1.700 -29.658 10.288 1.00 47.84 355 GLY A O 1
ATOM 2823 N N . LEU A 1 356 ? 1.541 -30.979 8.475 1.00 50.62 356 LEU A N 1
ATOM 2824 C CA . LEU A 1 356 ? 1.558 -32.247 9.210 1.00 50.62 356 LEU A CA 1
ATOM 2825 C C . LEU A 1 356 ? 2.908 -32.508 9.889 1.00 50.62 356 LEU A C 1
ATOM 2827 O O . LEU A 1 356 ? 2.925 -32.964 11.030 1.00 50.62 356 LEU A O 1
ATOM 2831 N N . ALA A 1 357 ? 4.027 -32.167 9.246 1.00 47.16 357 ALA A N 1
ATOM 2832 C CA . ALA A 1 357 ? 5.361 -32.306 9.828 1.00 47.16 357 ALA A CA 1
ATOM 2833 C C . ALA A 1 357 ? 5.573 -31.373 11.034 1.00 47.16 357 ALA A C 1
ATOM 2835 O O . ALA A 1 357 ? 6.108 -31.799 12.058 1.00 47.16 357 ALA A O 1
ATOM 2836 N N . ILE A 1 358 ? 5.102 -30.123 10.954 1.00 51.47 358 ILE A N 1
ATOM 2837 C CA . ILE A 1 358 ? 5.161 -29.156 12.062 1.00 51.47 358 ILE A CA 1
ATOM 2838 C C . ILE A 1 358 ? 4.280 -29.612 13.233 1.00 51.47 358 ILE A C 1
ATOM 2840 O O . ILE A 1 358 ? 4.696 -29.530 14.390 1.00 51.47 358 ILE A O 1
ATOM 2844 N N . LEU A 1 359 ? 3.078 -30.128 12.955 1.00 48.31 359 LEU A N 1
ATOM 2845 C CA . LEU A 1 359 ? 2.201 -30.693 13.982 1.00 48.31 359 LEU A CA 1
ATOM 2846 C C . LEU A 1 359 ? 2.836 -31.928 14.635 1.00 48.31 359 LEU A C 1
ATOM 2848 O O . LEU A 1 359 ? 2.930 -31.985 15.859 1.00 48.31 359 LEU A O 1
ATOM 2852 N N . ALA A 1 360 ? 3.341 -32.877 13.846 1.00 55.47 360 ALA A N 1
ATOM 2853 C CA . ALA A 1 360 ? 4.004 -34.075 14.354 1.00 55.47 360 ALA A CA 1
ATOM 2854 C C . ALA A 1 360 ? 5.214 -33.739 15.239 1.00 55.47 360 ALA A C 1
ATOM 2856 O O . ALA A 1 360 ? 5.362 -34.307 16.322 1.00 55.47 360 ALA A O 1
ATOM 2857 N N . TYR A 1 361 ? 6.027 -32.761 14.826 1.00 52.91 361 TYR A N 1
ATOM 2858 C CA . TYR A 1 361 ? 7.165 -32.270 15.600 1.00 52.91 361 TYR A CA 1
ATOM 2859 C C . TYR A 1 361 ? 6.733 -31.658 16.941 1.00 52.91 361 TYR A C 1
ATOM 2861 O O . TYR A 1 361 ? 7.251 -32.042 17.990 1.00 52.91 361 TYR A O 1
ATOM 2869 N N . ASN A 1 362 ? 5.737 -30.767 16.929 1.00 53.00 362 ASN A N 1
ATOM 2870 C CA . ASN A 1 362 ? 5.249 -30.092 18.137 1.00 53.00 362 ASN A CA 1
ATOM 2871 C C . ASN A 1 362 ? 4.547 -31.036 19.127 1.00 53.00 362 ASN A C 1
ATOM 2873 O O . ASN A 1 362 ? 4.505 -30.748 20.320 1.00 53.00 362 ASN A O 1
ATOM 2877 N N . PHE A 1 363 ? 4.016 -32.168 18.657 1.00 58.19 363 PHE A N 1
ATOM 2878 C CA . PHE A 1 363 ? 3.395 -33.190 19.507 1.00 58.19 363 PHE A CA 1
ATOM 2879 C C . PHE A 1 363 ? 4.324 -34.368 19.837 1.00 58.19 363 PHE A C 1
ATOM 2881 O O . PHE A 1 363 ? 3.880 -35.349 20.436 1.00 58.19 363 PHE A O 1
ATOM 2888 N N . GLY A 1 364 ? 5.609 -34.286 19.473 1.00 63.41 364 GLY A N 1
ATOM 2889 C CA . GLY A 1 364 ? 6.591 -35.337 19.747 1.00 63.41 364 GLY A CA 1
ATOM 2890 C C . GLY A 1 364 ? 6.259 -36.679 19.087 1.00 63.41 364 GLY A C 1
ATOM 2891 O O . GLY A 1 364 ? 6.671 -37.724 19.591 1.00 63.41 364 GLY A O 1
ATOM 2892 N N . MET A 1 365 ? 5.496 -36.659 17.992 1.00 67.31 365 MET A N 1
ATOM 2893 C CA . MET A 1 365 ? 5.129 -37.855 17.242 1.00 67.31 365 MET A CA 1
ATOM 2894 C C . MET A 1 365 ? 6.362 -38.386 16.513 1.00 67.31 365 MET A C 1
ATOM 2896 O O . MET A 1 365 ? 7.118 -37.625 15.905 1.00 67.31 365 MET A O 1
ATOM 2900 N N . LYS A 1 366 ? 6.577 -39.699 16.581 1.00 68.88 366 LYS A N 1
ATOM 2901 C CA . LYS A 1 366 ? 7.629 -40.367 15.809 1.00 68.88 366 LYS A CA 1
ATOM 2902 C C . LYS A 1 366 ? 7.035 -40.857 14.498 1.00 68.88 366 LYS A C 1
ATOM 2904 O O . LYS A 1 366 ? 5.866 -41.223 14.453 1.00 68.88 366 LYS A O 1
ATOM 2909 N N . VAL A 1 367 ? 7.840 -40.849 13.446 1.00 66.81 367 VAL A N 1
ATOM 2910 C CA . VAL A 1 367 ? 7.500 -41.493 12.178 1.00 66.81 367 VAL A CA 1
ATOM 2911 C C . VAL A 1 367 ? 8.285 -42.797 12.135 1.00 66.81 367 VAL A C 1
ATOM 2913 O O . VAL A 1 367 ? 9.502 -42.773 12.333 1.00 66.81 367 VAL A O 1
ATOM 2916 N N . ASP A 1 368 ? 7.596 -43.922 11.967 1.00 72.12 368 ASP A N 1
ATOM 2917 C CA . ASP A 1 368 ? 8.243 -45.228 11.853 1.00 72.12 368 ASP A CA 1
ATOM 2918 C C . ASP A 1 368 ? 8.956 -45.393 10.495 1.00 72.12 368 ASP A C 1
ATOM 2920 O O . ASP A 1 368 ? 8.866 -44.548 9.600 1.00 72.12 368 ASP A O 1
ATOM 2924 N N . GLU A 1 369 ? 9.686 -46.497 10.318 1.00 62.31 369 GLU A N 1
ATOM 2925 C CA . GLU A 1 369 ? 10.389 -46.793 9.058 1.00 62.31 369 GLU A CA 1
ATOM 2926 C C . GLU A 1 369 ? 9.437 -46.973 7.856 1.00 62.31 369 GLU A C 1
ATOM 2928 O O . GLU A 1 369 ? 9.888 -46.961 6.710 1.00 62.31 369 GLU A O 1
ATOM 2933 N N . ALA A 1 370 ? 8.128 -47.116 8.097 1.00 70.88 370 ALA A N 1
ATOM 2934 C CA . ALA A 1 370 ? 7.086 -47.217 7.079 1.00 70.88 370 ALA A CA 1
ATOM 2935 C C . ALA A 1 370 ? 6.402 -45.869 6.773 1.00 70.88 370 ALA A C 1
ATOM 2937 O O . ALA A 1 370 ? 5.496 -45.824 5.936 1.00 70.88 370 ALA A O 1
ATOM 2938 N N . GLY A 1 371 ? 6.825 -44.770 7.408 1.00 65.12 371 GLY A N 1
ATOM 2939 C CA . GLY A 1 371 ? 6.246 -43.444 7.202 1.00 65.12 371 GLY A CA 1
ATOM 2940 C C . GLY A 1 371 ? 4.945 -43.197 7.974 1.00 65.12 371 GLY A C 1
ATOM 2941 O O . GLY A 1 371 ? 4.255 -42.219 7.686 1.00 65.12 371 GLY A O 1
ATOM 2942 N N . GLN A 1 372 ? 4.580 -44.056 8.930 1.00 68.75 372 GLN A N 1
ATOM 2943 C CA . GLN A 1 372 ? 3.379 -43.887 9.749 1.00 68.75 372 GLN A CA 1
ATOM 2944 C C . GLN A 1 372 ? 3.686 -43.138 11.048 1.00 68.75 372 GLN A C 1
ATOM 2946 O O . GLN A 1 372 ? 4.715 -43.348 11.688 1.00 68.75 372 GLN A O 1
ATOM 2951 N N . PHE A 1 373 ? 2.774 -42.248 11.447 1.00 70.44 373 PHE A N 1
ATOM 2952 C CA . PHE A 1 373 ? 2.893 -41.497 12.694 1.00 70.44 373 PHE A CA 1
ATOM 2953 C C . PHE A 1 373 ? 2.504 -42.366 13.896 1.00 70.44 373 PHE A C 1
ATOM 2955 O O . PHE A 1 373 ? 1.353 -42.785 14.028 1.00 70.44 373 PHE A O 1
ATOM 2962 N N . GLU A 1 374 ? 3.438 -42.573 14.818 1.00 69.75 374 GLU A N 1
ATOM 2963 C CA . GLU A 1 374 ? 3.187 -43.210 16.107 1.00 69.75 374 GLU A CA 1
ATOM 2964 C C . GLU A 1 374 ? 2.745 -42.164 17.138 1.00 69.75 374 GLU A C 1
ATOM 2966 O O . GLU A 1 374 ? 3.451 -41.191 17.429 1.00 69.75 374 GLU A O 1
ATOM 2971 N N . VAL A 1 375 ? 1.558 -42.371 17.715 1.00 67.06 375 VAL A N 1
ATOM 2972 C CA . VAL A 1 375 ? 1.049 -41.554 18.822 1.00 67.06 375 VAL A CA 1
ATOM 2973 C C . VAL A 1 375 ? 1.791 -41.955 20.104 1.00 67.06 375 VAL A C 1
ATOM 2975 O O . VAL A 1 375 ? 1.723 -43.130 20.478 1.00 67.06 375 VAL A O 1
ATOM 2978 N N . PRO A 1 376 ? 2.454 -41.023 20.816 1.00 58.31 376 PRO A N 1
ATOM 2979 C CA . PRO A 1 376 ? 3.143 -41.350 22.058 1.00 58.31 376 PRO A CA 1
ATOM 2980 C C . PRO A 1 376 ? 2.180 -41.943 23.085 1.00 58.31 376 PRO A C 1
ATOM 2982 O O . PRO A 1 376 ? 1.057 -41.461 23.277 1.00 58.31 376 PRO A O 1
ATOM 2985 N N . SER A 1 377 ? 2.630 -42.979 23.789 1.00 60.56 377 SER A N 1
ATOM 2986 C CA . SER A 1 377 ? 1.878 -43.524 24.915 1.00 60.56 377 SER A CA 1
ATOM 2987 C C . SER A 1 377 ? 1.761 -42.468 26.029 1.00 60.56 377 SER A C 1
ATOM 2989 O O . SER A 1 377 ? 2.592 -41.568 26.147 1.00 60.56 377 SER A O 1
ATOM 2991 N N . LYS A 1 378 ? 0.711 -42.541 26.863 1.00 52.31 378 LYS A N 1
ATOM 2992 C CA . LYS A 1 378 ? 0.282 -41.487 27.817 1.00 52.31 378 LYS A CA 1
ATOM 2993 C C . LYS A 1 378 ? 1.343 -41.046 28.859 1.00 52.31 378 LYS A C 1
ATOM 2995 O O . LYS A 1 378 ? 1.054 -40.165 29.661 1.00 52.31 378 LYS A O 1
ATOM 3000 N N . GLY A 1 379 ? 2.538 -41.645 28.864 1.00 59.22 379 GLY A N 1
ATOM 3001 C CA . GLY A 1 379 ? 3.677 -41.299 29.724 1.00 59.22 379 GLY A CA 1
ATOM 3002 C C . GLY A 1 379 ? 4.943 -40.819 28.996 1.00 59.22 379 GLY A C 1
ATOM 3003 O O . GLY A 1 379 ? 5.933 -40.561 29.669 1.00 59.22 379 GLY A O 1
ATOM 3004 N N . GLU A 1 380 ? 4.935 -40.700 27.664 1.00 49.97 380 GLU A N 1
ATOM 3005 C CA . GLU A 1 380 ? 6.119 -40.345 26.854 1.00 49.97 380 GLU A CA 1
ATOM 3006 C C . GLU A 1 380 ? 6.081 -38.924 26.273 1.00 49.97 380 GLU A C 1
ATOM 3008 O O . GLU A 1 380 ? 7.001 -38.525 25.557 1.00 49.97 380 GLU A O 1
ATOM 3013 N N . MET A 1 381 ? 5.042 -38.138 26.575 1.00 46.59 381 MET A N 1
ATOM 3014 C CA . MET A 1 381 ? 5.035 -36.727 26.188 1.00 46.59 381 MET A CA 1
ATOM 3015 C C . MET A 1 381 ? 6.169 -36.003 26.919 1.00 46.59 381 MET A C 1
ATOM 3017 O O . MET A 1 381 ? 6.260 -36.060 28.148 1.00 46.59 381 MET A O 1
ATOM 3021 N N . ARG A 1 382 ? 7.052 -35.354 26.151 1.00 42.53 382 ARG A N 1
ATOM 3022 C CA . ARG A 1 382 ? 8.149 -34.555 26.703 1.00 42.53 382 ARG A CA 1
ATOM 3023 C C . ARG A 1 382 ? 7.569 -33.483 27.631 1.00 42.53 382 ARG A C 1
ATOM 3025 O O . ARG A 1 382 ? 6.586 -32.846 27.252 1.00 42.53 382 ARG A O 1
ATOM 3032 N N . PRO A 1 383 ? 8.137 -33.277 28.828 1.00 46.22 383 PRO A N 1
ATOM 3033 C CA . PRO A 1 383 ? 7.893 -32.041 29.536 1.00 46.22 383 PRO A CA 1
ATOM 3034 C C . PRO A 1 383 ? 8.598 -30.900 28.794 1.00 46.22 383 PRO A C 1
ATOM 3036 O O . PRO A 1 383 ? 9.763 -31.042 28.420 1.00 46.22 383 PRO A O 1
ATOM 3039 N N . GLU A 1 384 ? 7.841 -29.807 28.675 1.00 41.16 384 GLU A N 1
ATOM 3040 C CA . GLU A 1 384 ? 8.138 -28.487 28.085 1.00 41.16 384 GLU A CA 1
ATOM 3041 C C . GLU A 1 384 ? 7.912 -28.337 26.577 1.00 41.16 384 GLU A C 1
ATOM 3043 O O . GLU A 1 384 ? 8.718 -28.838 25.760 1.00 41.16 384 GLU A O 1
#

Nearest PDB structures (foldseek):
  4e7w-assembly1_A  TM=5.364E-01  e=3.863E-03  Mycosarcoma maydis
  5il9-assembly1_B  TM=6.084E-01  e=3.987E+00  Arabidopsis thaliana

Organism: NCBI:txid1448309

Secondary structure (DSSP, 8-state):
-PPPEEEEEEEETT-S-EEEEEEEEEEEE---SSSEEEEEEEESPPTT--SSEEEEEE-GGG-THHHHSSS-----HHHHHHHHHHHHHHHHTSS-----TT-GGG--HHHHHHHHHHHHHHHHHHHHHHHHHGGGTBTTTB--EEEEEEEE-SS--S---EEEEE-SS--S----GGGTTEE-SS--GGGEEEE-SBTTB--EEEE--GGG-EE-SS--HHHHHHHHHHH-HHHHHHHHHHHTT---SSPPPTTSSTT-HHHHHHHHHHHHHHHHHHHHHT-----TT-----PPPPP--GGG---PPPTTTT-----PPPPPP-----PPPP--S--SHHHHHHHHHHHHHHHHHHHHHHTTPEE-TTSPEEPPPTT-PPP-

Radius of gyration: 25.45 Å; Cα contacts (8 Å, |Δi|>4): 470; chains: 1; bounding box: 52×72×70 Å

Solvent-accessible surface area (backbone atoms only — not comparable to full-atom values): 23437 Å² total; per-residue (Å²): 131,87,76,58,68,42,44,33,40,34,38,33,70,93,45,103,50,74,44,79,32,38,33,39,56,76,42,80,52,79,91,44,67,58,33,46,37,31,38,24,42,60,41,78,62,64,92,90,65,70,79,60,25,28,39,38,32,38,38,51,82,51,36,46,71,38,73,69,80,83,56,82,56,76,79,49,72,68,32,42,45,54,25,49,53,51,51,52,34,32,77,72,66,81,37,80,84,80,84,60,88,87,56,71,89,75,58,49,71,35,49,48,40,41,48,36,43,51,51,35,51,51,24,52,51,27,24,53,50,43,54,63,57,42,53,88,36,37,46,24,18,28,61,34,65,57,25,42,35,36,42,57,67,94,63,96,59,85,73,69,29,39,30,40,34,32,50,68,65,84,44,62,76,71,81,75,60,80,85,57,41,57,44,47,76,63,66,48,70,93,32,47,47,67,42,75,81,37,100,72,48,66,71,31,56,29,55,54,74,36,38,58,30,46,68,65,79,86,66,49,76,63,58,46,49,48,51,53,55,74,67,32,47,69,60,45,52,54,50,49,36,48,75,74,70,45,77,78,90,71,74,80,71,56,82,85,54,72,79,40,69,66,55,57,52,45,51,54,51,52,51,53,51,51,44,53,48,22,59,74,71,74,44,84,73,74,60,100,78,66,86,70,96,72,84,72,74,85,85,73,67,80,90,73,70,84,82,79,83,68,88,78,77,70,81,86,83,85,85,86,80,84,86,84,90,86,81,82,90,82,81,87,80,89,83,83,91,86,88,72,69,62,61,59,51,50,54,50,52,52,52,51,51,50,52,50,50,54,51,34,59,77,68,66,39,45,67,48,100,86,73,47,78,44,78,65,57,100,83,65,72,76,88,131

Foldseek 3Di:
DDFDKWWWWWDFPVDNDIDIKIWGFPDWDPDDQFWTKTQTAIPPDDPPADPRWIKTWRDLQRHNVCPPPQDRLHDDLVLQVVLLVVVVCCVVVVDPPPQDPVPVNPDDSNSSSNVSQVLSVLLVVQQVVVCVLCVVCDLAQEWDWRTKTWIDDPDDGSDTIIMTITGPDHDHDDPDCLPSFKDQLPAALVQWDFDCPDVQDSHHIHGHRSSVMDGDDPDDSVRSVVVCVLSCNVVRVQVNCVVVVNHDQDQPDCVPPVPPPSSVVSQVVSQVSQVVVCVVVVHDDPHDHDDDDDGTDDDDDPVPDPDDDDPVPPPPDDDDDDDDDDDDDDDDDDDDDDDDVVVVVVVVVVSVVVVVVVVCVVQVWDQDPVRDTDRDDPPPGDDD